Protein AF-A0A9D4NXU6-F1 (afdb_monomer)

Nearest PDB structures (foldseek):
  5ods-assembly3_C  TM=2.698E-01  e=1.157E+00  Mus musculus
  6e8v-assembly1_A  TM=1.098E-01  e=3.247E+00  Bos taurus

Mean predicted aligned error: 8.73 Å

Solvent-accessible surface area (backbone atoms only — not comparable to full-atom values): 32417 Å² total; per-residue (Å²): 120,73,73,68,44,65,28,40,84,27,21,32,34,16,51,48,32,80,74,38,62,21,38,36,24,39,31,77,81,40,28,37,44,42,41,33,42,39,42,82,38,76,67,92,87,48,98,73,54,90,81,58,73,43,51,35,63,45,75,48,86,52,35,46,35,72,50,98,40,48,58,70,33,33,39,54,26,12,39,65,59,77,49,34,17,17,38,43,35,34,24,52,36,90,50,94,90,25,54,22,26,36,30,41,25,66,49,49,78,49,62,77,72,33,52,42,81,87,40,55,44,78,77,41,80,37,20,66,48,67,49,28,49,29,32,71,70,32,76,64,26,34,20,34,38,29,26,39,84,89,30,42,34,28,35,38,50,33,53,55,57,82,67,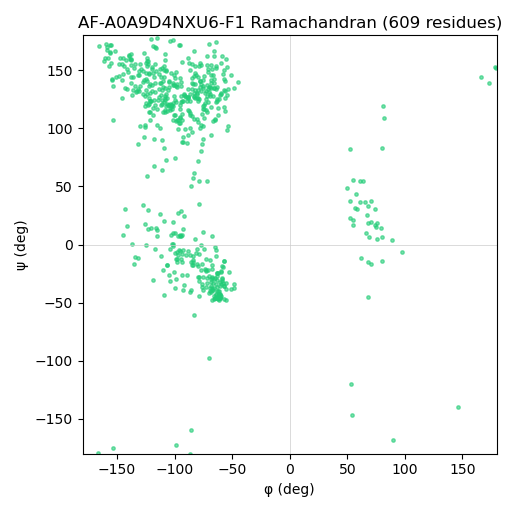81,77,74,70,90,77,89,89,77,96,66,88,74,71,94,80,75,76,86,78,64,41,70,42,72,45,55,78,45,47,84,63,68,50,65,20,89,84,44,51,35,29,19,33,46,77,54,40,55,88,80,48,61,48,40,16,39,41,46,32,28,78,64,36,36,35,61,36,51,40,42,64,57,72,18,74,46,51,55,85,86,46,84,49,54,44,71,56,71,82,66,38,53,44,70,41,36,60,41,75,41,23,77,64,40,71,22,34,46,42,45,32,35,42,32,23,55,39,72,83,34,90,47,45,78,69,29,82,42,56,46,37,32,37,51,40,82,90,80,71,47,76,42,77,33,43,76,76,91,55,65,47,45,51,94,77,77,44,49,43,16,51,33,61,31,73,47,92,94,75,48,74,42,67,32,57,72,40,74,41,34,77,66,14,66,48,44,53,19,33,37,31,53,31,29,31,71,80,78,76,38,23,24,42,33,34,31,42,59,40,78,60,92,70,93,67,56,99,61,37,49,32,44,41,84,74,47,68,41,88,87,38,61,39,39,60,44,67,36,58,43,51,73,56,77,70,73,52,68,23,39,40,38,27,30,41,40,92,88,74,72,47,40,30,29,37,70,45,76,79,80,81,61,80,86,23,74,62,19,26,43,27,42,26,56,30,33,21,90,39,38,83,88,42,87,92,40,51,38,83,96,46,67,34,53,12,11,37,45,34,18,28,30,41,32,32,36,43,93,90,45,96,40,22,42,39,50,61,23,40,27,49,33,36,86,33,13,59,44,44,69,43,46,59,42,21,42,19,95,46,84,58,66,36,47,52,39,35,38,22,41,44,27,25,50,38,61,80,38,65,45,73,45,62,76,40,63,60,41,25,42,35,38,35,32,41,24,52,63,90,44,57,87,61,37,41,82,45,79,43,72,73,77,47,72,65,56,52,52,49,52,50,50,51,52,54,50,51,52,52,52,52,50,52,51,48,55,51,54,54,49,51,58,50,52,54,52,52,50,52,49,51,55,55,61,72,76,107

Structure (mmCIF, N/CA/C/O backbone):
data_AF-A0A9D4NXU6-F1
#
_entry.id   AF-A0A9D4NXU6-F1
#
loop_
_atom_site.group_PDB
_atom_site.id
_atom_site.type_symbol
_atom_site.label_atom_id
_atom_site.label_alt_id
_atom_site.label_comp_id
_atom_site.label_asym_id
_atom_site.label_entity_id
_atom_site.label_seq_id
_atom_site.pdbx_PDB_ins_code
_atom_site.Cartn_x
_atom_site.Cartn_y
_atom_site.Cartn_z
_atom_site.occupancy
_atom_site.B_iso_or_equiv
_atom_site.auth_seq_id
_atom_site.auth_comp_id
_atom_site.auth_asym_id
_atom_site.auth_atom_id
_atom_site.pdbx_PDB_model_num
ATOM 1 N N . MET A 1 1 ? -6.554 20.611 -11.755 1.00 51.56 1 MET A N 1
ATOM 2 C CA . MET A 1 1 ? -6.862 20.748 -10.317 1.00 51.56 1 MET A CA 1
ATOM 3 C C . MET A 1 1 ? -8.109 19.930 -10.066 1.00 51.56 1 MET A C 1
ATOM 5 O O . MET A 1 1 ? -9.084 20.144 -10.775 1.00 51.56 1 MET A O 1
ATOM 9 N N . ILE A 1 2 ? -8.038 18.947 -9.167 1.00 56.59 2 ILE A N 1
ATOM 10 C CA . ILE A 1 2 ? -9.210 18.195 -8.709 1.00 56.59 2 ILE A CA 1
ATOM 11 C C . ILE A 1 2 ? -9.956 19.125 -7.752 1.00 56.59 2 ILE A C 1
ATOM 13 O O . ILE A 1 2 ? -9.512 19.312 -6.626 1.00 56.59 2 ILE A O 1
ATOM 17 N N . GLU A 1 3 ? -11.039 19.758 -8.195 1.00 58.50 3 GLU A N 1
ATOM 18 C CA . GLU A 1 3 ? -11.883 20.555 -7.298 1.00 58.50 3 GLU A CA 1
ATOM 19 C C . GLU A 1 3 ? -13.297 19.970 -7.259 1.00 58.50 3 GLU A C 1
ATOM 21 O O . GLU A 1 3 ? -13.998 19.941 -8.269 1.00 58.50 3 GLU A O 1
ATOM 26 N N . ASN A 1 4 ? -13.697 19.515 -6.065 1.00 65.56 4 ASN A N 1
ATOM 27 C CA . ASN A 1 4 ? -15.059 19.133 -5.674 1.00 65.56 4 ASN A CA 1
ATOM 28 C C . ASN A 1 4 ? -15.732 18.075 -6.561 1.00 65.56 4 ASN A C 1
ATOM 30 O O . ASN A 1 4 ? -16.851 18.252 -7.052 1.00 65.56 4 ASN A O 1
ATOM 34 N N . ILE A 1 5 ? -15.073 16.928 -6.718 1.00 79.62 5 ILE A N 1
ATOM 35 C CA . ILE A 1 5 ? -15.661 15.777 -7.407 1.00 79.62 5 ILE A CA 1
ATOM 36 C C . ILE A 1 5 ? -16.611 15.060 -6.452 1.00 79.62 5 ILE A C 1
ATOM 38 O O . ILE A 1 5 ? -16.221 14.672 -5.357 1.00 79.62 5 ILE A O 1
ATOM 42 N N . SER A 1 6 ? -17.861 14.868 -6.870 1.00 87.94 6 SER A N 1
ATOM 43 C CA . SER A 1 6 ? -18.916 14.238 -6.061 1.00 87.94 6 SER A CA 1
ATOM 44 C C . SER A 1 6 ? -18.874 12.707 -6.129 1.00 87.94 6 SER A C 1
ATOM 46 O O . SER A 1 6 ? -19.833 12.065 -6.568 1.00 87.94 6 SER A O 1
ATOM 48 N N . ALA A 1 7 ? -17.732 12.142 -5.758 1.00 90.25 7 ALA A N 1
ATOM 49 C CA . ALA A 1 7 ? -17.448 10.714 -5.726 1.00 90.25 7 ALA A CA 1
ATOM 50 C C . ALA A 1 7 ? -16.269 10.457 -4.771 1.00 90.25 7 ALA A C 1
ATOM 52 O O . ALA A 1 7 ? -15.561 11.396 -4.402 1.00 90.25 7 ALA A O 1
ATOM 53 N N . ILE A 1 8 ? -16.039 9.197 -4.412 1.00 92.75 8 ILE A N 1
ATOM 54 C CA . ILE A 1 8 ? -14.965 8.781 -3.495 1.00 92.75 8 ILE A CA 1
ATOM 55 C C . ILE A 1 8 ? -13.971 7.860 -4.203 1.00 92.75 8 ILE A C 1
ATOM 57 O O . ILE A 1 8 ? -14.410 7.072 -5.037 1.00 92.75 8 ILE A O 1
ATOM 61 N N . PRO A 1 9 ? -12.664 7.915 -3.910 1.00 95.31 9 PRO A N 1
ATOM 62 C CA . PRO A 1 9 ? -11.705 7.000 -4.520 1.00 95.31 9 PRO A CA 1
ATOM 63 C C . PRO A 1 9 ? -11.927 5.567 -4.015 1.00 95.31 9 PRO A C 1
ATOM 65 O O . PRO A 1 9 ? -12.197 5.361 -2.838 1.00 95.31 9 PRO A O 1
ATOM 68 N N . LEU A 1 10 ? -11.837 4.589 -4.919 1.00 95.25 10 LEU A N 1
ATOM 69 C CA . LEU A 1 10 ? -11.908 3.146 -4.645 1.00 95.25 10 LEU A CA 1
ATOM 70 C C . LEU A 1 10 ? -10.553 2.463 -4.827 1.00 95.25 10 LEU A C 1
ATOM 72 O O . LEU A 1 10 ? -10.192 1.597 -4.035 1.00 95.25 10 LEU A O 1
ATOM 76 N N . ALA A 1 11 ? -9.848 2.824 -5.901 1.00 96.50 11 ALA A N 1
ATOM 77 C CA . ALA A 1 11 ? -8.597 2.195 -6.292 1.00 96.50 11 ALA A CA 1
ATOM 78 C C . ALA A 1 11 ? -7.759 3.101 -7.192 1.00 96.50 11 ALA A C 1
ATOM 80 O O . ALA A 1 11 ? -8.289 3.991 -7.869 1.00 96.50 11 ALA A O 1
ATOM 81 N N . TYR A 1 12 ? -6.468 2.790 -7.262 1.00 95.75 12 TYR A N 1
ATOM 82 C CA . TYR A 1 12 ? -5.524 3.384 -8.201 1.00 95.75 12 TYR A CA 1
ATOM 83 C C . TYR A 1 12 ? -5.056 2.362 -9.232 1.00 95.75 12 TYR A C 1
ATOM 85 O O . TYR A 1 12 ? -4.859 1.192 -8.914 1.00 95.75 12 TYR A O 1
ATOM 93 N N . GLY A 1 13 ? -4.850 2.812 -10.466 1.00 92.12 13 GLY A N 1
ATOM 94 C CA . GLY A 1 13 ? -4.360 1.967 -11.551 1.00 92.12 13 GLY A CA 1
ATOM 95 C C . GLY A 1 13 ? -4.238 2.753 -12.851 1.00 92.12 13 GLY A C 1
ATOM 96 O O . GLY A 1 13 ? -4.921 3.748 -13.008 1.00 92.12 13 GLY A O 1
ATOM 97 N N . ASP A 1 14 ? -3.334 2.367 -13.744 1.00 89.69 14 ASP A N 1
ATOM 98 C CA . ASP A 1 14 ? -3.189 2.957 -15.081 1.00 89.69 14 ASP A CA 1
ATOM 99 C C . ASP A 1 14 ? -4.024 2.130 -16.076 1.00 89.69 14 ASP A C 1
ATOM 101 O O . ASP A 1 14 ? -3.584 1.079 -16.554 1.00 89.69 14 ASP A O 1
ATOM 105 N N . PHE A 1 15 ? -5.275 2.545 -16.303 1.00 89.50 15 PHE A N 1
ATOM 106 C CA . PHE A 1 15 ? -6.273 1.702 -16.962 1.00 89.50 15 PHE A CA 1
ATOM 107 C C . PHE A 1 15 ? -5.963 1.495 -18.445 1.00 89.50 15 PHE A C 1
ATOM 109 O O . PHE A 1 15 ? -6.095 0.383 -18.960 1.00 89.50 15 PHE A O 1
ATOM 116 N N . ASP A 1 16 ? -5.535 2.555 -19.129 1.00 86.12 16 ASP A N 1
ATOM 117 C CA . ASP A 1 16 ? -5.238 2.540 -20.561 1.00 86.12 16 ASP A CA 1
ATOM 118 C C . ASP A 1 16 ? -3.740 2.447 -20.887 1.00 86.12 16 ASP A C 1
ATOM 120 O O . ASP A 1 16 ? -3.357 2.484 -22.059 1.00 86.12 16 ASP A O 1
ATOM 124 N N . SER A 1 17 ? -2.908 2.194 -19.870 1.00 85.81 17 SER A N 1
ATOM 125 C CA . SER A 1 17 ? -1.468 1.941 -19.994 1.00 85.81 17 SER A CA 1
ATOM 126 C C . SER A 1 17 ? -0.698 3.111 -20.612 1.00 85.81 17 SER A C 1
ATOM 128 O O . SER A 1 17 ? 0.263 2.909 -21.362 1.00 85.81 17 SER A O 1
ATOM 130 N N . ASP A 1 18 ? -1.099 4.344 -20.298 1.00 83.62 18 ASP A N 1
ATOM 131 C CA . ASP A 1 18 ? -0.513 5.564 -20.855 1.00 83.62 18 ASP A CA 1
ATOM 132 C C . ASP A 1 18 ? 0.619 6.165 -19.995 1.00 83.62 18 ASP A C 1
ATOM 134 O O . ASP A 1 18 ? 1.143 7.236 -20.328 1.00 83.62 18 ASP A O 1
ATOM 138 N N . LYS A 1 19 ? 1.049 5.435 -18.946 1.00 83.62 19 LYS A N 1
ATOM 139 C CA . LYS A 1 19 ? 2.019 5.789 -17.887 1.00 83.62 19 LYS A CA 1
ATOM 140 C C . LYS A 1 19 ? 1.414 6.650 -16.775 1.00 83.62 19 LYS A C 1
ATOM 142 O O . LYS A 1 19 ? 2.050 6.837 -15.724 1.00 83.62 19 LYS A O 1
ATOM 147 N N . PHE A 1 20 ? 0.239 7.234 -16.974 1.00 87.50 20 PHE A N 1
ATOM 148 C CA . PHE A 1 20 ? -0.402 8.069 -15.984 1.00 87.50 20 PHE A CA 1
ATOM 149 C C . PHE A 1 20 ? -1.395 7.243 -15.166 1.00 87.50 20 PHE A C 1
ATOM 151 O O . PHE A 1 20 ? -2.479 6.925 -15.602 1.00 87.50 20 PHE A O 1
ATOM 158 N N . THR A 1 21 ? -1.064 6.989 -13.898 1.00 91.31 21 THR A N 1
ATOM 159 C CA . THR A 1 21 ? -1.994 6.339 -12.961 1.00 91.31 21 THR A CA 1
ATOM 160 C C . THR A 1 21 ? -3.328 7.086 -12.876 1.00 91.31 21 THR A C 1
ATOM 162 O O . THR A 1 21 ? -3.333 8.284 -12.611 1.00 91.31 21 THR A O 1
ATOM 165 N N . ASP A 1 22 ? -4.439 6.393 -13.038 1.00 93.75 22 ASP A N 1
ATOM 166 C CA . ASP A 1 22 ? -5.804 6.893 -12.922 1.00 93.75 22 ASP A CA 1
ATOM 167 C C . ASP A 1 22 ? -6.387 6.631 -11.529 1.00 93.75 22 ASP A C 1
ATOM 169 O O . ASP A 1 22 ? -5.806 5.926 -10.695 1.00 93.75 22 ASP A O 1
ATOM 173 N N . ILE A 1 23 ? -7.564 7.204 -11.273 1.00 95.69 23 ILE A N 1
ATOM 174 C CA . ILE A 1 23 ? -8.323 6.976 -10.041 1.00 95.69 23 ILE A CA 1
ATOM 175 C C . ILE A 1 23 ? -9.712 6.446 -10.393 1.00 95.69 23 ILE A C 1
ATOM 177 O O . ILE A 1 23 ? -10.504 7.127 -11.052 1.00 95.69 23 ILE A O 1
ATOM 181 N N . PHE A 1 24 ? -10.034 5.250 -9.903 1.00 96.06 24 PHE A N 1
ATOM 182 C CA . PHE A 1 24 ? -11.388 4.705 -9.951 1.00 96.06 24 PHE A CA 1
ATOM 183 C C . PHE A 1 24 ? -12.185 5.250 -8.775 1.00 96.06 24 PHE A C 1
ATOM 185 O O . PHE A 1 24 ? -11.732 5.193 -7.634 1.00 96.06 24 PHE A O 1
ATOM 192 N N . MET A 1 25 ? -13.378 5.770 -9.044 1.00 95.56 25 MET A N 1
ATOM 193 C CA . MET A 1 25 ? -14.182 6.500 -8.071 1.00 95.56 25 MET A CA 1
ATOM 194 C C . MET A 1 25 ? -15.576 5.884 -7.925 1.00 95.56 25 MET A C 1
ATOM 196 O O . MET A 1 25 ? -16.252 5.666 -8.927 1.00 95.56 25 MET A O 1
ATOM 200 N N . LEU A 1 26 ? -16.059 5.671 -6.702 1.00 95.75 26 LEU A N 1
ATOM 201 C CA . LEU A 1 26 ? -17.448 5.303 -6.427 1.00 95.75 26 LEU A CA 1
ATOM 202 C C . LEU A 1 26 ? -18.331 6.551 -6.382 1.00 95.75 26 LEU A C 1
ATOM 204 O O . LEU A 1 26 ? -18.076 7.496 -5.635 1.00 95.75 26 LEU A O 1
ATOM 208 N N . GLY A 1 27 ? -19.406 6.546 -7.160 1.00 93.38 27 GLY A N 1
ATOM 209 C CA . GLY A 1 27 ? -20.424 7.583 -7.095 1.00 93.38 27 GLY A CA 1
ATOM 210 C C . GLY A 1 27 ? -21.219 7.554 -5.792 1.00 93.38 27 GLY A C 1
ATOM 211 O O . GLY A 1 27 ? -21.424 6.503 -5.192 1.00 93.38 27 GLY A O 1
ATOM 212 N N . ASN A 1 28 ? -21.773 8.705 -5.408 1.00 91.75 28 ASN A N 1
ATOM 213 C CA . ASN A 1 28 ? -22.631 8.845 -4.220 1.00 91.75 28 ASN A CA 1
ATOM 214 C C . ASN A 1 28 ? -23.876 7.925 -4.212 1.00 91.75 28 ASN A C 1
ATOM 216 O O . ASN A 1 28 ? -24.505 7.746 -3.177 1.00 91.75 28 ASN A O 1
ATOM 220 N N . ASN A 1 29 ? -24.243 7.320 -5.348 1.00 91.75 29 ASN A N 1
ATOM 221 C CA . ASN A 1 29 ? -25.311 6.317 -5.428 1.00 91.75 29 ASN A CA 1
ATOM 222 C C . ASN A 1 29 ? -24.872 4.900 -5.001 1.00 91.75 29 ASN A C 1
ATOM 224 O O . ASN A 1 29 ? -25.689 3.981 -5.032 1.00 91.75 29 ASN A O 1
ATOM 228 N N . GLY A 1 30 ? -23.589 4.694 -4.689 1.00 93.44 30 GLY A N 1
ATOM 229 C CA . GLY A 1 30 ? -23.028 3.421 -4.244 1.00 93.44 30 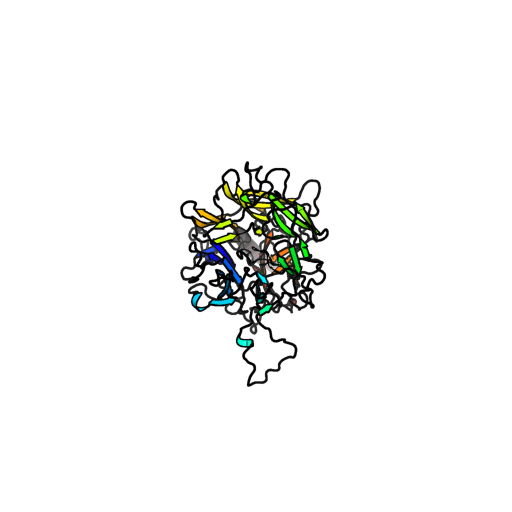GLY A CA 1
ATOM 230 C C . GLY A 1 30 ? -22.967 2.310 -5.298 1.00 93.44 30 GLY A C 1
ATOM 231 O O . GLY A 1 30 ? -22.646 1.175 -4.962 1.00 93.44 30 GLY A O 1
ATOM 232 N N . THR A 1 31 ? -23.291 2.596 -6.559 1.00 94.25 31 THR A N 1
ATOM 233 C CA . THR A 1 31 ? -23.455 1.571 -7.610 1.00 94.25 31 THR A CA 1
ATOM 234 C C . THR A 1 31 ? -22.797 1.934 -8.938 1.00 94.25 31 THR A C 1
ATOM 236 O O . THR A 1 31 ? -22.594 1.057 -9.781 1.00 94.25 31 THR A O 1
ATOM 239 N N . SER A 1 32 ? -22.461 3.208 -9.144 1.00 94.25 32 SER A N 1
ATOM 240 C CA . SER A 1 32 ? -21.749 3.687 -10.329 1.00 94.25 32 SER A CA 1
ATOM 241 C C . SER A 1 32 ? -20.273 3.897 -10.034 1.00 94.25 32 SER A C 1
ATOM 243 O O . SER A 1 32 ? -19.925 4.465 -9.002 1.00 94.25 32 SER A O 1
ATOM 245 N N . ILE A 1 33 ? -19.424 3.481 -10.968 1.00 95.06 33 ILE A N 1
ATOM 246 C CA . ILE A 1 33 ? -17.978 3.679 -10.918 1.00 95.06 33 ILE A CA 1
ATOM 247 C C . ILE A 1 33 ? -17.597 4.658 -12.026 1.00 95.06 33 ILE A C 1
ATOM 249 O O . ILE A 1 33 ? -17.981 4.467 -13.180 1.00 95.06 33 ILE A O 1
ATOM 253 N N . TYR A 1 34 ? -16.858 5.701 -11.665 1.00 93.94 34 TYR A N 1
ATOM 254 C CA . TYR A 1 34 ? -16.307 6.701 -12.573 1.00 93.94 34 TYR A CA 1
ATOM 255 C C . TYR A 1 34 ? -14.791 6.541 -12.673 1.00 93.94 34 TYR A C 1
ATOM 257 O O . TYR A 1 34 ? -14.150 6.097 -11.722 1.00 93.94 34 TYR A O 1
ATOM 265 N N . LEU A 1 35 ? -14.218 6.959 -13.798 1.00 93.81 35 LEU A N 1
ATOM 266 C CA . LEU A 1 35 ? -12.774 7.000 -14.003 1.00 93.81 35 LEU A CA 1
ATOM 267 C C . LEU A 1 35 ? -12.303 8.456 -14.059 1.00 93.81 35 LEU A C 1
ATOM 269 O O . LEU A 1 35 ? -12.797 9.249 -14.866 1.00 93.81 35 LEU A O 1
ATOM 273 N N . LEU A 1 36 ? -11.346 8.803 -13.202 1.00 93.31 36 LEU A N 1
ATOM 274 C CA . LEU A 1 36 ? -10.563 10.029 -13.304 1.00 93.31 36 LEU A CA 1
ATOM 275 C C . LEU A 1 36 ? -9.246 9.700 -13.984 1.00 93.31 36 LEU A C 1
ATOM 277 O O . LEU A 1 36 ? -8.319 9.208 -13.342 1.00 93.31 36 LEU A O 1
ATOM 281 N N . LYS A 1 37 ? -9.189 9.986 -15.281 1.00 91.50 37 LYS A N 1
ATOM 282 C CA . LYS A 1 37 ? -8.050 9.660 -16.122 1.00 91.50 37 LYS A CA 1
ATOM 283 C C . LYS A 1 37 ? -6.929 10.684 -15.972 1.00 91.50 37 LYS A C 1
ATOM 285 O O . LYS A 1 37 ? -7.169 11.895 -16.076 1.00 91.50 37 LYS A O 1
ATOM 290 N N . GLY A 1 38 ? -5.713 10.200 -15.752 1.00 89.62 38 GLY A N 1
ATOM 291 C CA . GLY A 1 38 ? -4.478 10.958 -15.826 1.00 89.62 38 GLY A CA 1
ATOM 292 C C . GLY A 1 38 ? -4.100 11.215 -17.277 1.00 89.62 38 GLY A C 1
ATOM 293 O O . GLY A 1 38 ? -4.183 10.336 -18.117 1.00 89.62 38 GLY A O 1
ATOM 294 N N . HIS A 1 39 ? -3.704 12.438 -17.612 1.00 85.38 39 HIS A N 1
ATOM 295 C CA . HIS A 1 39 ? -3.195 12.728 -18.950 1.00 85.38 39 HIS A CA 1
ATOM 296 C C . HIS A 1 39 ? -2.283 13.951 -18.953 1.00 85.38 39 HIS A C 1
ATOM 298 O O . HIS A 1 39 ? -2.268 14.773 -18.032 1.00 85.38 39 HIS A O 1
ATOM 304 N N . SER A 1 40 ? -1.536 14.109 -20.041 1.00 82.31 40 SER A N 1
ATOM 305 C CA . SER A 1 40 ? -0.766 15.319 -20.316 1.00 82.31 40 SER A CA 1
ATOM 306 C C . SER A 1 40 ? -1.691 16.474 -20.725 1.00 82.31 40 SER A C 1
ATOM 308 O O . SER A 1 40 ? -2.574 16.310 -21.568 1.00 82.31 40 SER A O 1
ATOM 310 N N . CYS A 1 41 ? -1.511 17.652 -20.133 1.00 74.12 41 CYS A N 1
ATOM 311 C CA . CYS A 1 41 ? -2.298 18.856 -20.387 1.00 74.12 41 CYS A CA 1
ATOM 312 C C . CYS A 1 41 ? -1.400 20.099 -20.524 1.00 74.12 41 CYS A C 1
ATOM 314 O O . CYS A 1 41 ? -0.316 20.196 -19.938 1.00 74.12 41 CYS A O 1
ATOM 316 N N . VAL A 1 42 ? -1.870 21.083 -21.299 1.00 62.88 42 VAL A N 1
ATOM 317 C CA . VAL A 1 42 ? -1.196 22.375 -21.500 1.00 62.88 42 VAL A CA 1
ATOM 318 C C . VAL A 1 42 ? -2.023 23.473 -20.836 1.00 62.88 42 VAL A C 1
ATOM 320 O O . VAL A 1 42 ? -3.184 23.676 -21.181 1.00 62.88 42 VAL A O 1
ATOM 323 N N . ASP A 1 43 ? -1.433 24.192 -19.880 1.00 52.88 43 ASP A N 1
ATOM 324 C CA . ASP A 1 43 ? -2.122 25.273 -19.171 1.00 52.88 43 ASP A CA 1
ATOM 325 C C . ASP A 1 43 ? -2.056 26.573 -19.993 1.00 52.88 43 ASP A C 1
ATOM 327 O O . ASP A 1 43 ? -1.001 27.202 -20.121 1.00 52.88 43 ASP A O 1
ATOM 331 N N . GLY A 1 44 ? -3.189 26.986 -20.570 1.00 46.69 44 GLY A N 1
ATOM 332 C CA . GLY A 1 44 ? -3.303 28.170 -21.435 1.00 46.69 44 GLY A CA 1
ATOM 333 C C . GLY A 1 44 ? -3.036 29.516 -20.743 1.00 46.69 44 GLY A C 1
ATOM 334 O O . GLY A 1 44 ? -3.076 30.556 -21.396 1.00 46.69 44 GLY A O 1
ATOM 335 N N . LYS A 1 45 ? -2.765 29.523 -19.430 1.00 48.97 45 LYS A N 1
ATOM 336 C CA . LYS A 1 45 ? -2.493 30.731 -18.630 1.00 48.97 45 LYS A CA 1
ATOM 337 C C . LYS A 1 45 ? -1.009 31.097 -18.507 1.00 48.97 45 LYS A C 1
ATOM 339 O O . LYS A 1 45 ? -0.701 32.163 -17.978 1.00 48.97 45 LYS A O 1
ATOM 344 N N . THR A 1 46 ? -0.088 30.277 -19.019 1.00 44.75 46 THR A N 1
ATOM 345 C CA . THR A 1 46 ? 1.360 30.525 -18.895 1.00 44.75 46 THR A CA 1
ATOM 346 C C . THR A 1 46 ? 1.994 30.692 -20.276 1.00 44.75 46 THR A C 1
ATOM 348 O O . THR A 1 46 ? 2.108 29.737 -21.032 1.00 44.75 46 THR A O 1
ATOM 351 N N . VAL A 1 47 ? 2.440 31.908 -20.608 1.00 42.25 47 VAL A N 1
ATOM 352 C CA . VAL A 1 47 ? 2.987 32.304 -21.932 1.00 42.25 47 VAL A CA 1
ATOM 353 C C . VAL A 1 47 ? 4.299 31.571 -22.308 1.00 42.25 47 VAL A C 1
ATOM 355 O O . VAL A 1 47 ? 4.789 31.695 -23.426 1.00 42.25 47 VAL A O 1
ATOM 358 N N . LEU A 1 48 ? 4.860 30.756 -21.407 1.00 42.94 48 LEU A N 1
ATOM 359 C CA . LEU A 1 48 ? 6.113 30.006 -21.587 1.00 42.94 48 LEU A CA 1
ATOM 360 C C . LEU A 1 48 ? 5.915 28.480 -21.734 1.00 42.94 48 LEU A C 1
ATOM 362 O O . LEU A 1 48 ? 6.856 27.718 -21.532 1.00 42.94 48 LEU A O 1
ATOM 366 N N . THR A 1 49 ? 4.722 28.000 -22.098 1.00 44.78 49 THR A N 1
ATOM 367 C CA . THR A 1 49 ? 4.420 26.558 -22.267 1.00 44.78 49 THR A CA 1
ATOM 368 C C . THR A 1 49 ? 4.976 25.912 -23.539 1.00 44.78 49 THR A C 1
ATOM 370 O O . THR A 1 49 ? 4.674 24.752 -23.799 1.00 44.78 49 THR A O 1
ATOM 373 N N . PHE A 1 50 ? 5.856 26.577 -24.296 1.00 43.38 50 PHE A N 1
ATOM 374 C CA . PHE A 1 50 ? 6.520 25.944 -25.445 1.00 43.38 50 PHE A CA 1
ATOM 375 C C . PHE A 1 50 ? 7.311 24.667 -25.080 1.00 43.38 50 PHE A C 1
ATOM 377 O O . PHE A 1 50 ? 7.640 23.907 -25.985 1.00 43.38 50 PHE A O 1
ATOM 384 N N . PHE A 1 51 ? 7.590 24.398 -23.791 1.00 44.09 51 PHE A N 1
ATOM 385 C CA . PHE A 1 51 ? 8.498 23.315 -23.378 1.00 44.09 51 PHE A CA 1
ATOM 386 C C . PHE A 1 51 ? 8.097 22.505 -22.126 1.00 44.09 51 PHE A C 1
ATOM 388 O O . PHE A 1 51 ? 8.940 21.791 -21.592 1.00 44.09 51 PHE A O 1
ATOM 395 N N . GLY A 1 52 ? 6.851 22.565 -21.638 1.00 45.34 52 GLY A N 1
ATOM 396 C CA . GLY A 1 52 ? 6.458 21.769 -20.463 1.00 45.34 52 GLY A CA 1
ATOM 397 C C . GLY A 1 52 ? 4.971 21.442 -20.403 1.00 45.34 52 GLY A C 1
ATOM 398 O O . GLY A 1 52 ? 4.158 22.310 -20.089 1.00 45.34 52 GLY A O 1
ATOM 399 N N . SER A 1 53 ? 4.620 20.184 -20.669 1.00 53.66 53 SER A N 1
ATOM 400 C CA . SER A 1 53 ? 3.305 19.640 -20.338 1.00 53.66 53 SER A CA 1
ATOM 401 C C . SER A 1 53 ? 3.206 19.358 -18.840 1.00 53.66 53 SER A C 1
ATOM 403 O O . SER A 1 53 ? 4.131 18.791 -18.259 1.00 53.66 53 SER A O 1
ATOM 405 N N . ARG A 1 54 ? 2.083 19.719 -18.214 1.00 68.19 54 ARG A N 1
ATOM 406 C CA . ARG A 1 54 ? 1.745 19.270 -16.854 1.00 68.19 54 ARG A CA 1
ATOM 407 C C . ARG A 1 54 ? 0.877 18.021 -16.944 1.00 68.19 54 ARG A C 1
ATOM 409 O O . ARG A 1 54 ? 0.218 17.807 -17.954 1.00 68.19 54 ARG A O 1
ATOM 416 N N . ARG A 1 55 ? 0.855 17.208 -15.892 1.00 78.81 55 ARG A N 1
ATOM 417 C CA . ARG A 1 55 ? -0.155 16.159 -15.746 1.00 78.81 55 ARG A CA 1
ATOM 418 C C . ARG A 1 55 ? -1.439 16.753 -15.163 1.00 78.81 55 ARG A C 1
ATOM 420 O O . ARG A 1 55 ? -1.385 17.570 -14.242 1.00 78.81 55 ARG A O 1
ATOM 427 N N . CYS A 1 56 ? -2.576 16.329 -15.697 1.00 82.81 56 CYS A N 1
ATOM 428 C CA . CYS A 1 56 ? -3.915 16.631 -15.211 1.00 82.81 56 CYS A CA 1
ATOM 429 C C . CYS A 1 56 ? -4.685 15.336 -14.933 1.00 82.81 56 CYS A C 1
ATOM 431 O O . CYS A 1 56 ? -4.342 14.285 -15.464 1.00 82.81 56 CYS A O 1
ATOM 433 N N . LEU A 1 57 ? -5.739 15.449 -14.123 1.00 87.81 57 LEU A N 1
ATOM 434 C CA . LEU A 1 57 ? -6.762 14.424 -13.930 1.00 87.81 57 LEU A CA 1
ATOM 435 C C . LEU A 1 57 ? -8.100 14.984 -14.416 1.00 87.81 57 LEU A C 1
ATOM 437 O O . LEU A 1 57 ? -8.459 16.102 -14.032 1.00 87.81 57 LEU A O 1
ATOM 441 N N . SER A 1 58 ? -8.818 14.212 -15.228 1.00 88.19 58 SER A N 1
ATOM 442 C CA . SER A 1 58 ? -10.105 14.604 -15.812 1.00 88.19 58 SER A CA 1
ATOM 443 C C . SER A 1 58 ? -11.095 13.440 -15.754 1.00 88.19 58 SER A C 1
ATOM 445 O O . SER A 1 58 ? -10.709 12.286 -15.918 1.00 88.19 58 SER A O 1
ATOM 447 N N . ILE A 1 59 ? -12.380 13.725 -15.522 1.00 89.50 59 ILE A N 1
ATOM 448 C CA . ILE A 1 59 ? -13.421 12.689 -15.525 1.00 89.50 59 ILE A CA 1
ATOM 449 C C . ILE A 1 59 ? -13.668 12.182 -16.949 1.00 89.50 59 ILE A C 1
ATOM 451 O O . ILE A 1 59 ? -13.820 12.977 -17.877 1.00 89.50 59 ILE A O 1
ATOM 455 N N . VAL A 1 60 ? -13.732 10.863 -17.119 1.00 89.38 60 VAL A N 1
ATOM 456 C CA . VAL A 1 60 ? -14.103 10.237 -18.392 1.00 89.38 60 VAL A CA 1
ATOM 457 C C . VAL A 1 60 ? -15.626 10.152 -18.466 1.00 89.38 60 VAL A C 1
ATOM 459 O O . VAL A 1 60 ? -16.252 9.409 -17.711 1.00 89.38 60 VAL A O 1
ATOM 462 N N . HIS A 1 61 ? -16.236 10.941 -19.353 1.00 86.19 61 HIS A N 1
ATOM 463 C CA . HIS A 1 61 ? -17.697 11.040 -19.451 1.00 86.19 61 HIS A CA 1
ATOM 464 C C . HIS A 1 61 ? -18.363 9.758 -19.972 1.00 86.19 61 HIS A C 1
ATOM 466 O O . HIS A 1 61 ? -19.425 9.389 -19.473 1.00 86.19 61 HIS A O 1
ATOM 472 N N . ASP A 1 62 ? -17.713 9.052 -20.899 1.00 84.88 62 ASP A N 1
ATOM 473 C CA . ASP A 1 62 ? -18.240 7.838 -21.540 1.00 84.88 62 ASP A CA 1
ATOM 474 C C . ASP A 1 62 ? -17.714 6.543 -20.888 1.00 84.88 62 ASP A C 1
ATOM 476 O O . ASP A 1 62 ? -17.615 5.495 -21.526 1.00 84.88 62 ASP A O 1
ATOM 480 N N . PHE A 1 63 ? -17.360 6.606 -19.598 1.00 87.69 63 PHE A N 1
ATOM 481 C CA . PHE A 1 63 ? -17.013 5.432 -18.794 1.00 87.69 63 PHE A CA 1
ATOM 482 C C . PHE A 1 63 ? -18.282 4.851 -18.154 1.00 87.69 63 PHE A C 1
ATOM 484 O O . PHE A 1 63 ? -18.747 5.290 -17.099 1.00 87.69 63 PHE A O 1
ATOM 491 N N . HIS A 1 64 ? -18.883 3.861 -18.810 1.00 88.19 64 HIS A N 1
ATOM 492 C CA . HIS A 1 64 ? -20.151 3.262 -18.405 1.00 88.19 64 HIS A CA 1
ATOM 493 C C . HIS A 1 64 ? -19.943 2.023 -17.531 1.00 88.19 64 HIS A C 1
ATOM 495 O O . HIS A 1 64 ? -19.949 0.880 -17.997 1.00 88.19 64 HIS A O 1
ATOM 501 N N . CYS A 1 65 ? -19.832 2.241 -16.222 1.00 91.94 65 CYS A N 1
ATOM 502 C CA . CYS A 1 65 ? -19.740 1.164 -15.244 1.00 91.94 65 CYS A CA 1
ATOM 503 C C . CYS A 1 65 ? -20.792 1.314 -14.141 1.00 91.94 65 CYS A C 1
ATOM 505 O O . CYS A 1 65 ? -20.587 1.997 -13.141 1.00 91.94 65 CYS A O 1
ATOM 507 N N . HIS A 1 66 ? -21.949 0.676 -14.330 1.00 93.12 66 HIS A N 1
ATOM 508 C CA . HIS A 1 66 ? -23.029 0.662 -13.343 1.00 93.12 66 HIS A CA 1
ATOM 509 C C . HIS A 1 66 ? -23.366 -0.773 -12.944 1.00 93.12 66 HIS A C 1
ATOM 511 O O . HIS A 1 66 ? -23.708 -1.610 -13.783 1.00 93.12 66 HIS A O 1
ATOM 517 N N . LEU A 1 67 ? -23.283 -1.044 -11.644 1.00 93.88 67 LEU A N 1
ATOM 518 C CA . LEU A 1 67 ? -23.571 -2.338 -11.043 1.00 93.88 67 LEU A CA 1
ATOM 519 C C . LEU A 1 67 ? -24.987 -2.342 -10.461 1.00 93.88 67 LEU A C 1
ATOM 521 O O . LEU A 1 67 ? -25.489 -1.317 -10.015 1.00 93.88 67 LEU A O 1
ATOM 525 N N . SER A 1 68 ? -25.648 -3.498 -10.466 1.00 91.44 68 SER A N 1
ATOM 526 C CA . SER A 1 68 ? -27.004 -3.637 -9.909 1.00 91.44 68 SER A CA 1
ATOM 527 C C . SER A 1 68 ? -27.032 -3.584 -8.380 1.00 91.44 68 SER A C 1
ATOM 529 O O . SER A 1 68 ? -28.068 -3.291 -7.790 1.00 91.44 68 SER A O 1
ATOM 531 N N . ASN A 1 69 ? -25.895 -3.879 -7.753 1.00 93.75 69 ASN A N 1
ATOM 532 C CA . ASN A 1 69 ? -25.735 -4.016 -6.316 1.00 93.75 69 ASN A CA 1
ATOM 533 C C . ASN A 1 69 ? -24.657 -3.050 -5.829 1.00 93.75 69 ASN A C 1
ATOM 535 O O . ASN A 1 69 ? -23.766 -2.674 -6.592 1.00 93.75 69 ASN A O 1
ATOM 539 N N . ASN A 1 70 ? -24.740 -2.691 -4.550 1.00 95.56 70 ASN A N 1
ATOM 540 C CA . ASN A 1 70 ? -23.795 -1.786 -3.906 1.00 95.56 70 ASN A CA 1
ATOM 541 C C . ASN A 1 70 ? -22.357 -2.308 -4.009 1.00 95.56 70 ASN A C 1
ATOM 543 O O . ASN A 1 70 ? -22.110 -3.486 -3.728 1.00 95.56 70 ASN A O 1
ATOM 547 N N . VAL A 1 71 ? -21.437 -1.428 -4.394 1.00 96.62 71 VAL A N 1
ATOM 548 C CA . VAL A 1 71 ? -20.006 -1.711 -4.545 1.00 96.62 71 VAL A CA 1
ATOM 549 C C . VAL A 1 71 ? -19.306 -1.476 -3.210 1.00 96.62 71 VAL A C 1
ATOM 551 O O . VAL A 1 71 ? -19.442 -0.408 -2.625 1.00 96.62 71 VAL A O 1
ATOM 554 N N . TYR A 1 72 ? -18.557 -2.470 -2.743 1.00 95.56 72 TYR A N 1
ATOM 555 C CA . TYR A 1 72 ? -17.768 -2.395 -1.510 1.00 95.56 72 TYR A CA 1
ATOM 556 C C . TYR A 1 72 ? -16.293 -2.101 -1.781 1.00 95.56 72 TYR A C 1
ATOM 558 O O . TYR A 1 72 ? -15.682 -1.342 -1.043 1.00 95.56 72 TYR A O 1
ATOM 566 N N . ASN A 1 73 ? -15.736 -2.672 -2.852 1.00 96.25 73 ASN A N 1
ATOM 567 C CA . ASN A 1 73 ? -14.320 -2.542 -3.182 1.00 96.25 73 ASN A CA 1
ATOM 568 C C . ASN A 1 73 ? -14.090 -2.743 -4.686 1.00 96.25 73 ASN A C 1
ATOM 570 O O . ASN A 1 73 ? -14.887 -3.402 -5.364 1.00 96.25 73 ASN A O 1
ATOM 574 N N . LEU A 1 74 ? -12.997 -2.188 -5.197 1.00 97.31 74 LEU A N 1
ATOM 575 C CA . LEU A 1 74 ? -12.491 -2.399 -6.545 1.00 97.31 74 LEU A CA 1
ATOM 576 C C . LEU A 1 74 ? -10.973 -2.557 -6.470 1.00 97.31 74 LEU A C 1
ATOM 578 O O . LEU A 1 74 ? -10.310 -1.815 -5.757 1.00 97.31 74 LEU A O 1
ATOM 582 N N . ILE A 1 75 ? -10.429 -3.494 -7.239 1.00 96.94 75 ILE A N 1
ATOM 583 C CA . ILE A 1 75 ? -8.987 -3.676 -7.409 1.00 96.94 75 ILE A CA 1
ATOM 584 C C . ILE A 1 75 ? -8.685 -3.635 -8.906 1.00 96.94 75 ILE A C 1
ATOM 586 O O . ILE A 1 75 ? -9.326 -4.352 -9.675 1.00 96.94 75 ILE A O 1
ATOM 590 N N . ALA A 1 76 ? -7.737 -2.794 -9.318 1.00 94.94 76 ALA A N 1
ATOM 591 C CA . ALA A 1 76 ? -7.299 -2.676 -10.706 1.00 94.94 76 ALA A CA 1
ATOM 592 C C . ALA A 1 76 ? -5.937 -3.364 -10.879 1.00 94.94 76 ALA A C 1
ATOM 594 O O . ALA A 1 76 ? -4.958 -2.963 -10.252 1.00 94.94 76 ALA A O 1
ATOM 595 N N . SER A 1 77 ? -5.881 -4.428 -11.681 1.00 94.00 77 SER A N 1
ATOM 596 C CA . SER A 1 77 ? -4.649 -5.174 -11.979 1.00 94.00 77 SER A CA 1
ATOM 597 C C . SER A 1 77 ? -4.858 -6.103 -13.184 1.00 94.00 77 SER A C 1
ATOM 599 O O . SER A 1 77 ? -5.985 -6.267 -13.641 1.00 94.00 77 SER A O 1
ATOM 601 N N . ASP A 1 78 ? -3.803 -6.718 -13.717 1.00 92.69 78 ASP A N 1
ATOM 602 C CA . ASP A 1 78 ? -3.911 -7.675 -14.829 1.00 92.69 78 ASP A CA 1
ATOM 603 C C . ASP A 1 78 ? -4.234 -9.083 -14.303 1.00 92.69 78 ASP A C 1
ATOM 605 O O . ASP A 1 78 ? -3.345 -9.817 -13.880 1.00 92.69 78 ASP A O 1
ATOM 609 N N . PHE A 1 79 ? -5.515 -9.460 -14.309 1.00 92.62 79 PHE A N 1
ATOM 610 C CA . PHE A 1 79 ? -5.982 -10.783 -13.867 1.00 92.62 79 PHE A CA 1
ATOM 611 C C . PHE A 1 79 ? -6.108 -11.775 -15.032 1.00 92.62 79 PHE A C 1
ATOM 613 O O . PHE A 1 79 ? -6.276 -12.982 -14.823 1.00 92.62 79 PHE A O 1
ATOM 620 N N . THR A 1 80 ? -6.102 -11.283 -16.271 1.00 89.06 80 THR A N 1
ATOM 621 C CA . THR A 1 80 ? -6.264 -12.092 -17.484 1.00 89.06 80 THR A CA 1
ATOM 622 C C . THR A 1 80 ? -4.940 -12.452 -18.152 1.00 89.06 80 THR A C 1
ATOM 624 O O . THR A 1 80 ? -4.921 -13.381 -18.958 1.00 89.06 80 THR A O 1
ATOM 627 N N . GLY A 1 81 ? -3.844 -11.784 -17.793 1.00 87.19 81 GLY A N 1
ATOM 628 C CA . GLY A 1 81 ? -2.521 -11.966 -18.392 1.00 87.19 81 GLY A CA 1
ATOM 629 C C . GLY A 1 81 ? -2.393 -11.311 -19.765 1.00 87.19 81 GLY A C 1
ATOM 630 O O . GLY A 1 81 ? -1.524 -11.682 -20.555 1.00 87.19 81 GLY A O 1
ATOM 631 N N . HIS A 1 82 ? -3.286 -10.373 -20.086 1.00 82.25 82 HIS A N 1
ATOM 632 C CA . HIS A 1 82 ? -3.295 -9.670 -21.368 1.00 82.25 82 HIS A CA 1
ATOM 633 C C . HIS A 1 82 ? -2.552 -8.332 -21.317 1.00 82.25 82 HIS A C 1
ATOM 635 O O . HIS A 1 82 ? -2.597 -7.588 -22.294 1.00 82.25 82 HIS A O 1
ATOM 641 N N . MET A 1 83 ? -1.865 -8.031 -20.208 1.00 79.00 83 MET A N 1
ATOM 642 C CA . MET A 1 83 ? -1.055 -6.826 -20.006 1.00 79.00 83 MET A CA 1
ATOM 643 C C . MET A 1 83 ? -1.876 -5.529 -19.936 1.00 79.00 83 MET A C 1
ATOM 645 O O . MET A 1 83 ? -1.333 -4.433 -20.084 1.00 79.00 83 MET A O 1
ATOM 649 N N . HIS A 1 84 ? -3.181 -5.646 -19.690 1.00 81.56 84 HIS A N 1
ATOM 650 C CA . HIS A 1 84 ? -4.104 -4.533 -19.481 1.00 81.56 84 HIS A CA 1
ATOM 651 C C . HIS A 1 84 ? -4.722 -4.636 -18.091 1.00 81.56 84 HIS A C 1
ATOM 653 O O . HIS A 1 84 ? -4.853 -5.731 -17.549 1.00 81.56 84 HIS A O 1
ATOM 659 N N . GLN A 1 85 ? -5.123 -3.503 -17.512 1.00 88.62 85 GLN A N 1
ATOM 660 C CA . GLN A 1 85 ? -5.794 -3.531 -16.218 1.00 88.62 85 GLN A CA 1
ATOM 661 C C . GLN A 1 85 ? -7.224 -4.035 -16.351 1.00 88.62 85 GLN A C 1
ATOM 663 O O . GLN A 1 85 ? -8.079 -3.390 -16.958 1.00 88.62 85 GLN A O 1
ATOM 668 N N . ASP A 1 86 ? -7.489 -5.167 -15.720 1.00 93.00 86 ASP A N 1
ATOM 669 C CA . ASP A 1 86 ? -8.824 -5.653 -15.431 1.00 93.00 86 ASP A CA 1
ATOM 670 C C . ASP A 1 86 ? -9.309 -5.087 -14.083 1.00 93.00 86 ASP A C 1
ATOM 672 O O . ASP A 1 86 ? -8.523 -4.651 -13.236 1.00 93.00 86 ASP A O 1
ATOM 676 N N . LEU A 1 87 ? -10.625 -5.104 -13.866 1.00 95.44 87 LEU A N 1
ATOM 677 C CA . LEU A 1 87 ? -11.243 -4.629 -12.626 1.00 95.44 87 LEU A CA 1
ATOM 678 C C . LEU A 1 87 ? -11.846 -5.807 -11.862 1.00 95.44 87 LEU A C 1
ATOM 680 O O . LEU A 1 87 ? -12.759 -6.470 -12.358 1.00 95.44 87 LEU A O 1
ATOM 684 N N . LEU A 1 88 ? -11.386 -6.038 -10.636 1.00 97.06 88 LEU A N 1
ATOM 685 C CA . LEU A 1 88 ? -11.988 -6.981 -9.701 1.00 97.06 88 LEU A CA 1
ATOM 686 C C . LEU A 1 88 ? -12.883 -6.212 -8.726 1.00 97.06 88 LEU A C 1
ATOM 688 O O . LEU A 1 88 ? -12.404 -5.499 -7.849 1.00 97.06 88 LEU A O 1
ATOM 692 N N . ILE A 1 89 ? -14.195 -6.329 -8.903 1.00 97.69 89 ILE A N 1
ATOM 693 C CA . ILE A 1 89 ? -15.204 -5.553 -8.181 1.00 97.69 89 ILE A CA 1
ATOM 694 C C . ILE A 1 89 ? -15.900 -6.449 -7.160 1.00 97.69 89 ILE A C 1
ATOM 696 O O . ILE A 1 89 ? -16.471 -7.484 -7.508 1.00 97.69 89 ILE A O 1
ATOM 700 N N . THR A 1 90 ? -15.908 -6.012 -5.906 1.00 97.38 90 THR A N 1
ATOM 701 C CA . THR A 1 90 ? -16.653 -6.648 -4.817 1.00 97.38 90 THR A CA 1
ATOM 702 C C . THR A 1 90 ? -17.990 -5.942 -4.655 1.00 97.38 90 THR A C 1
ATOM 704 O O . THR A 1 90 ? -18.036 -4.742 -4.379 1.00 97.38 90 THR A O 1
ATOM 707 N N . VAL A 1 91 ? -19.093 -6.674 -4.813 1.00 96.38 91 VAL A N 1
ATOM 708 C CA . VAL A 1 91 ? -20.451 -6.135 -4.650 1.00 96.38 91 VAL A CA 1
ATOM 709 C C . VAL A 1 91 ? -21.233 -6.905 -3.599 1.00 96.38 91 VAL A C 1
ATOM 711 O O . VAL A 1 91 ? -20.949 -8.069 -3.326 1.00 96.38 91 VAL A O 1
ATOM 714 N N . LYS A 1 92 ? -22.263 -6.276 -3.029 1.00 94.69 92 LYS A N 1
ATOM 715 C CA . LYS A 1 92 ? -23.192 -6.945 -2.110 1.00 94.69 92 LYS A CA 1
ATOM 716 C C . LYS A 1 92 ? -23.813 -8.176 -2.771 1.00 94.69 92 LYS A C 1
ATOM 718 O O . LYS A 1 92 ? -24.445 -8.036 -3.819 1.00 94.69 92 LYS A O 1
ATOM 723 N N . SER A 1 93 ? -23.723 -9.345 -2.140 1.00 91.56 93 SER A N 1
ATOM 724 C CA . SER A 1 93 ? -24.400 -10.538 -2.654 1.00 91.56 93 SER A CA 1
ATOM 725 C C . SER A 1 93 ? -25.915 -10.433 -2.483 1.00 91.56 93 SER A C 1
ATOM 727 O O . SER A 1 93 ? -26.433 -9.840 -1.532 1.00 91.56 93 SER A O 1
ATOM 729 N N . THR A 1 94 ? -26.646 -11.043 -3.412 1.00 83.44 94 THR A N 1
ATOM 730 C CA . THR A 1 94 ? -28.105 -11.218 -3.302 1.00 83.44 94 THR A CA 1
ATOM 731 C C . THR A 1 94 ? -28.492 -12.451 -2.482 1.00 83.44 94 THR A C 1
ATOM 733 O O . THR A 1 94 ? -29.653 -12.596 -2.091 1.00 83.44 94 THR A O 1
ATOM 736 N N . LYS A 1 95 ? -27.543 -13.356 -2.211 1.00 80.12 95 LYS A N 1
ATOM 737 C CA . LYS A 1 95 ? -27.788 -14.586 -1.453 1.00 80.12 95 LYS A CA 1
ATOM 738 C C . LYS A 1 95 ? -27.706 -14.320 0.048 1.00 80.12 95 LYS A C 1
ATOM 740 O O . LYS A 1 95 ? -26.775 -13.695 0.523 1.00 80.12 95 LYS A O 1
ATOM 745 N N . PHE A 1 96 ? -28.627 -14.893 0.822 1.00 68.19 96 PHE A N 1
ATOM 746 C CA . PHE A 1 96 ? -28.688 -14.687 2.278 1.00 68.19 96 PHE A CA 1
ATOM 747 C C . PHE A 1 96 ? -27.465 -15.181 3.070 1.00 68.19 96 PHE A C 1
ATOM 749 O O . PHE A 1 96 ? -27.228 -14.683 4.166 1.00 68.19 96 PHE A O 1
ATOM 756 N N . LYS A 1 97 ? -26.738 -16.194 2.578 1.00 69.19 97 LYS A N 1
ATOM 757 C CA . LYS A 1 97 ? -25.593 -16.788 3.297 1.00 69.19 97 LYS A CA 1
ATOM 758 C C . LYS A 1 97 ? -24.258 -16.113 2.989 1.00 69.19 97 LYS A C 1
ATOM 760 O O . LYS A 1 97 ? -23.365 -16.138 3.828 1.00 69.19 97 LYS A O 1
ATOM 765 N N . SER A 1 98 ? -24.146 -15.513 1.814 1.00 77.25 98 SER A N 1
ATOM 766 C CA . SER A 1 98 ? -22.904 -14.963 1.288 1.00 77.25 98 SER A CA 1
ATOM 767 C C . SER A 1 98 ? -22.952 -13.444 1.398 1.00 77.25 98 SER A C 1
ATOM 769 O O . SER A 1 98 ? -24.007 -12.847 1.197 1.00 77.25 98 SER A O 1
ATOM 771 N N . ARG A 1 99 ? -21.839 -12.798 1.750 1.00 86.94 99 ARG A N 1
ATOM 772 C CA . ARG A 1 99 ? -21.824 -11.334 1.912 1.00 86.94 99 ARG A CA 1
ATOM 773 C C . ARG A 1 99 ? -21.575 -10.636 0.588 1.00 86.94 99 ARG A C 1
ATOM 775 O O . ARG A 1 99 ? -22.223 -9.629 0.301 1.00 86.94 99 ARG A O 1
ATOM 782 N N . TYR A 1 100 ? -20.688 -11.207 -0.223 1.00 95.44 100 TYR A N 1
ATOM 783 C CA . TYR A 1 100 ? -20.191 -10.574 -1.432 1.00 95.44 100 TYR A CA 1
ATOM 784 C C . TYR A 1 100 ? -20.248 -11.496 -2.649 1.00 95.44 100 TYR A C 1
ATOM 786 O O . TYR A 1 100 ? -20.092 -12.715 -2.540 1.00 95.44 100 TYR A O 1
ATOM 794 N N . ASP A 1 101 ? -20.441 -10.875 -3.809 1.00 96.12 101 ASP A N 1
ATOM 795 C CA . ASP A 1 101 ? -20.144 -11.460 -5.110 1.00 96.12 101 ASP A CA 1
ATOM 796 C C . ASP A 1 101 ? -18.906 -10.741 -5.674 1.00 96.12 101 ASP A C 1
ATOM 798 O O . ASP A 1 101 ? -18.813 -9.512 -5.613 1.00 96.12 101 ASP A O 1
ATOM 802 N N . ILE A 1 102 ? -17.953 -11.503 -6.213 1.00 96.81 102 ILE A N 1
ATOM 803 C CA . ILE A 1 102 ? -16.722 -10.990 -6.822 1.00 96.81 102 ILE A CA 1
ATOM 804 C C . ILE A 1 102 ? -16.867 -11.056 -8.338 1.00 96.81 102 ILE A C 1
ATOM 806 O O . ILE A 1 102 ? -17.074 -12.130 -8.914 1.00 96.81 102 ILE A O 1
ATOM 810 N N . ILE A 1 103 ? -16.766 -9.900 -8.983 1.00 96.19 103 ILE A N 1
ATOM 811 C CA . ILE A 1 103 ? -16.980 -9.713 -10.414 1.00 96.19 103 ILE A CA 1
ATOM 812 C C . ILE A 1 103 ? -15.661 -9.293 -11.053 1.00 96.19 103 ILE A C 1
ATOM 814 O O . ILE A 1 103 ? -15.089 -8.285 -10.665 1.00 96.19 103 ILE A O 1
ATOM 818 N N . LEU A 1 104 ? -15.210 -10.031 -12.063 1.00 95.38 104 LEU A N 1
ATOM 819 C CA . LEU A 1 104 ? -14.119 -9.611 -12.937 1.00 95.38 104 LEU A CA 1
ATOM 820 C C . LEU A 1 104 ? -14.698 -8.872 -14.140 1.00 95.38 104 LEU A C 1
ATOM 822 O O . LEU A 1 104 ? -15.605 -9.381 -14.799 1.00 95.38 104 LEU A O 1
ATOM 826 N N . VAL A 1 105 ? -14.173 -7.691 -14.435 1.00 94.06 105 VAL A N 1
ATOM 827 C CA . VAL A 1 105 ? -14.459 -6.942 -15.657 1.00 94.06 105 VAL A CA 1
ATOM 828 C C . VAL A 1 105 ? -13.174 -6.858 -16.456 1.00 94.06 105 VAL A C 1
ATOM 830 O O . VAL A 1 105 ? -12.212 -6.243 -16.003 1.00 94.06 105 VAL A O 1
ATOM 833 N N . ASN A 1 106 ? -13.169 -7.459 -17.642 1.00 90.19 106 ASN A N 1
ATOM 834 C CA . ASN A 1 106 ? -11.982 -7.434 -18.486 1.00 90.19 106 ASN A CA 1
ATOM 835 C C . ASN A 1 106 ? -11.678 -6.002 -18.949 1.00 90.19 106 ASN A C 1
ATOM 837 O O . ASN A 1 106 ? -12.575 -5.290 -19.421 1.00 90.19 106 ASN A O 1
ATOM 841 N N . GLY A 1 107 ? -10.408 -5.628 -18.852 1.00 83.81 107 GLY A N 1
ATOM 842 C CA . GLY A 1 107 ? -9.856 -4.349 -19.257 1.00 83.81 107 GLY A CA 1
ATOM 843 C C . GLY A 1 107 ? -9.951 -4.083 -20.754 1.00 83.81 107 GLY A C 1
ATOM 844 O O . GLY A 1 107 ? -10.377 -4.922 -21.559 1.00 83.81 107 GLY A O 1
ATOM 845 N N . ASN A 1 108 ? -9.568 -2.872 -21.139 1.00 76.44 108 ASN A N 1
ATOM 846 C CA . ASN A 1 108 ? -9.466 -2.462 -22.532 1.00 76.44 108 ASN A CA 1
ATOM 847 C C . ASN A 1 108 ? -8.331 -1.449 -22.704 1.00 76.44 108 ASN A C 1
ATOM 849 O O . ASN A 1 108 ? -7.950 -0.783 -21.753 1.00 76.44 108 ASN A O 1
ATOM 853 N N . THR A 1 109 ? -7.848 -1.277 -23.933 1.00 70.94 109 THR A N 1
ATOM 854 C CA . THR A 1 109 ? -6.796 -0.295 -24.244 1.00 70.94 109 THR A CA 1
ATOM 855 C C . THR A 1 109 ? -7.319 1.127 -24.418 1.00 70.94 109 THR A C 1
ATOM 857 O O . THR A 1 109 ? -6.535 2.044 -24.630 1.00 70.94 109 THR A O 1
ATOM 860 N N . THR A 1 110 ? -8.641 1.317 -24.423 1.00 75.62 110 THR A N 1
ATOM 861 C CA . THR A 1 110 ? -9.273 2.635 -24.505 1.00 75.62 110 THR A CA 1
ATOM 862 C C . THR A 1 110 ? -10.222 2.822 -23.331 1.00 75.62 110 THR A C 1
ATOM 864 O O . THR A 1 110 ? -11.157 2.039 -23.135 1.00 75.62 110 THR A O 1
ATOM 867 N N . ALA A 1 111 ? -9.962 3.874 -22.554 1.00 71.38 111 ALA A N 1
ATOM 868 C CA . ALA A 1 111 ? -10.846 4.347 -21.493 1.00 71.38 111 ALA A CA 1
ATOM 869 C C . ALA A 1 111 ? -12.113 5.021 -22.053 1.00 71.38 111 ALA A C 1
ATOM 871 O O . ALA A 1 111 ? -13.188 4.939 -21.458 1.00 71.38 111 ALA A O 1
ATOM 872 N N . GLU A 1 112 ? -11.977 5.683 -23.204 1.00 70.31 112 GLU A N 1
ATOM 873 C CA . GLU A 1 112 ? -13.070 6.303 -23.951 1.00 70.31 112 GLU A CA 1
ATOM 874 C C . GLU A 1 112 ? -13.921 5.179 -24.574 1.00 70.31 112 GLU A C 1
ATOM 876 O O . GLU A 1 112 ? -13.386 4.320 -25.277 1.00 70.31 112 GLU A O 1
ATOM 881 N N . GLU A 1 113 ? -15.223 5.152 -24.260 1.00 72.38 113 GLU A N 1
ATOM 882 C CA . GLU A 1 113 ? -16.199 4.110 -24.645 1.00 72.38 113 GLU A CA 1
ATOM 883 C C . GLU A 1 113 ? -16.098 2.764 -23.889 1.00 72.38 113 GLU A C 1
ATOM 885 O O . GLU A 1 113 ? -16.444 1.699 -24.411 1.00 72.38 113 GLU A O 1
ATOM 890 N N . PHE A 1 114 ? -15.663 2.772 -22.626 1.00 85.06 114 PHE A N 1
ATOM 891 C CA . PHE A 1 114 ? -15.653 1.556 -21.808 1.00 85.06 114 PHE A CA 1
ATOM 892 C C . PHE A 1 114 ? -17.040 1.215 -21.232 1.00 85.06 114 PHE A C 1
ATOM 894 O O . PHE A 1 114 ? -17.643 2.017 -20.520 1.00 85.06 114 PHE A O 1
ATOM 901 N N . ASN A 1 115 ? -17.524 -0.010 -21.474 1.00 87.31 115 ASN A N 1
ATOM 902 C CA . ASN A 1 115 ? -18.778 -0.527 -20.913 1.00 87.31 115 ASN A CA 1
ATOM 903 C C . ASN A 1 115 ? -18.550 -1.804 -20.085 1.00 87.31 115 ASN A C 1
ATOM 905 O O . ASN A 1 115 ? -18.356 -2.895 -20.630 1.00 87.31 115 ASN A O 1
ATOM 909 N N . CYS A 1 116 ? -18.654 -1.691 -18.757 1.00 88.06 116 CYS A N 1
ATOM 910 C CA . CYS A 1 116 ? -18.492 -2.829 -17.845 1.00 88.06 116 CYS A CA 1
ATOM 911 C C . CYS A 1 116 ? -19.549 -3.922 -18.049 1.00 88.06 116 CYS A C 1
ATOM 913 O O . CYS A 1 116 ? -19.285 -5.094 -17.786 1.00 88.06 116 CYS A O 1
ATOM 915 N N . ASN A 1 117 ? -20.768 -3.574 -18.477 1.00 84.56 117 ASN A N 1
ATOM 916 C CA . ASN A 1 117 ? -21.871 -4.538 -18.531 1.00 84.56 117 ASN A CA 1
ATOM 917 C C . ASN A 1 117 ? -21.657 -5.639 -19.571 1.00 84.56 117 ASN A C 1
ATOM 919 O O . ASN A 1 117 ? -22.150 -6.747 -19.377 1.00 84.56 117 ASN A O 1
ATOM 923 N N . GLU A 1 118 ? -20.910 -5.343 -20.630 1.00 85.00 118 GLU A N 1
ATOM 924 C CA . GLU A 1 118 ? -20.594 -6.281 -21.712 1.00 85.00 118 GLU A CA 1
ATOM 925 C C . GLU A 1 118 ? -19.362 -7.143 -21.405 1.00 85.00 118 GLU A C 1
ATOM 927 O O . GLU A 1 118 ? -19.131 -8.152 -22.066 1.00 85.00 118 GLU A O 1
ATOM 932 N N . ARG A 1 119 ? -18.574 -6.755 -20.394 1.00 86.06 119 ARG A N 1
ATOM 933 C CA . ARG A 1 119 ? -17.253 -7.327 -20.087 1.00 86.06 119 ARG A CA 1
ATOM 934 C C . ARG A 1 119 ? -17.177 -8.014 -18.725 1.00 86.06 119 ARG A C 1
ATOM 936 O O . ARG A 1 119 ? -16.135 -8.564 -18.379 1.00 86.06 119 ARG A O 1
ATOM 943 N N . LYS A 1 120 ? -18.257 -7.965 -17.942 1.00 90.62 120 LYS A N 1
ATOM 944 C CA . LYS A 1 120 ? -18.295 -8.499 -16.579 1.00 90.62 120 LYS A CA 1
ATOM 945 C C . LYS A 1 120 ? -18.600 -9.995 -16.535 1.00 90.62 120 LYS A C 1
ATOM 947 O O . LYS A 1 120 ? -19.522 -10.481 -17.190 1.00 90.62 120 LYS A O 1
ATOM 952 N N . LYS A 1 121 ? -17.894 -10.704 -15.661 1.00 91.44 121 LYS A N 1
ATOM 953 C CA . LYS A 1 121 ? -18.107 -12.107 -15.310 1.00 91.44 121 LYS A CA 1
ATOM 954 C C . LYS A 1 121 ? -18.070 -12.255 -13.791 1.00 91.44 121 LYS A C 1
ATOM 956 O O . LYS A 1 121 ? -17.147 -11.780 -13.140 1.00 91.44 121 LYS A O 1
ATOM 961 N N . ILE A 1 122 ? -19.053 -12.944 -13.215 1.00 91.75 122 ILE A N 1
ATOM 962 C CA . ILE A 1 122 ? -19.025 -13.295 -11.788 1.00 91.75 122 ILE A CA 1
ATOM 963 C C . ILE A 1 122 ? -18.024 -14.443 -11.604 1.00 91.75 122 ILE A C 1
ATOM 965 O O . ILE A 1 122 ? -18.209 -15.504 -12.198 1.00 91.75 122 ILE A O 1
ATOM 969 N N . LEU A 1 123 ? -16.977 -14.232 -10.804 1.00 92.25 123 LEU A N 1
ATOM 970 C CA . LEU A 1 123 ? -15.962 -15.248 -10.501 1.00 92.25 123 LEU A CA 1
ATOM 971 C C . LEU A 1 123 ? -16.276 -16.044 -9.237 1.00 92.25 123 LEU A C 1
ATOM 973 O O . LEU A 1 123 ? -16.034 -17.248 -9.210 1.00 92.25 123 LEU A O 1
ATOM 977 N N . ILE A 1 124 ? -16.796 -15.374 -8.206 1.00 93.69 124 ILE A N 1
ATOM 978 C CA . ILE A 1 124 ? -17.173 -15.959 -6.914 1.00 93.69 124 ILE A CA 1
ATOM 979 C C . ILE A 1 124 ? -18.531 -15.373 -6.528 1.00 93.69 124 ILE A C 1
ATOM 981 O O . ILE A 1 124 ? -18.732 -14.166 -6.616 1.00 93.69 124 ILE A O 1
ATOM 985 N N . ASN A 1 125 ? -19.475 -16.212 -6.108 1.00 93.44 125 ASN A N 1
ATOM 986 C CA . ASN A 1 125 ? -20.839 -15.794 -5.743 1.00 93.44 125 ASN A CA 1
ATOM 987 C C . ASN A 1 125 ? -21.243 -16.242 -4.328 1.00 93.44 125 ASN A C 1
ATOM 989 O O . ASN A 1 125 ? -22.433 -16.403 -4.028 1.00 93.44 125 ASN A O 1
ATOM 993 N N . ASN A 1 126 ? -20.235 -16.585 -3.527 1.00 93.62 126 ASN A N 1
ATOM 994 C CA . ASN A 1 126 ? -20.344 -17.111 -2.176 1.00 93.62 126 ASN A CA 1
ATOM 995 C C . ASN A 1 126 ? -19.228 -16.575 -1.254 1.00 93.62 126 ASN A C 1
ATOM 997 O O . ASN A 1 126 ? -18.787 -17.276 -0.342 1.00 93.62 126 ASN A O 1
ATOM 1001 N N . ALA A 1 127 ? -18.743 -15.352 -1.502 1.00 95.56 127 ALA A N 1
ATOM 1002 C CA . ALA A 1 127 ? -17.656 -14.760 -0.727 1.00 95.56 127 ALA A CA 1
ATOM 1003 C C . ALA A 1 127 ? -18.147 -14.226 0.631 1.00 95.56 127 ALA A C 1
ATOM 1005 O O . ALA A 1 127 ? -19.237 -13.650 0.755 1.00 95.56 127 ALA A O 1
ATOM 1006 N N . LYS A 1 128 ? -17.320 -14.421 1.660 1.00 94.75 128 LYS A N 1
ATOM 1007 C CA . LYS A 1 128 ? -17.517 -13.925 3.031 1.00 94.75 128 LYS A CA 1
ATOM 1008 C C . LYS A 1 128 ? -16.618 -12.743 3.370 1.00 94.75 128 LYS A C 1
ATOM 1010 O O . LYS A 1 128 ? -17.001 -11.946 4.226 1.00 94.75 128 LYS A O 1
ATOM 1015 N N . SER A 1 129 ? -15.471 -12.637 2.707 1.00 95.00 129 SER A N 1
ATOM 1016 C CA . SER A 1 129 ? -14.522 -11.535 2.840 1.00 95.00 129 SER A CA 1
ATOM 1017 C C . SER A 1 129 ? -14.378 -10.777 1.521 1.00 95.00 129 SER A C 1
ATOM 1019 O O . SER A 1 129 ? -14.860 -11.222 0.477 1.00 95.00 129 SER A O 1
ATOM 1021 N N . GLU A 1 130 ? -13.700 -9.637 1.577 1.00 95.88 130 GLU A N 1
ATOM 1022 C CA . GLU A 1 130 ? -13.175 -8.993 0.376 1.00 95.88 130 GLU A CA 1
ATOM 1023 C C . GLU A 1 130 ? -11.903 -9.724 -0.094 1.00 95.88 130 GLU A C 1
ATOM 1025 O O . GLU A 1 130 ? -11.253 -10.394 0.717 1.00 95.88 130 GLU A O 1
ATOM 1030 N N . PRO A 1 131 ? -11.557 -9.667 -1.390 1.00 97.19 131 PRO A N 1
ATOM 1031 C CA . PRO A 1 131 ? -10.347 -10.292 -1.897 1.00 97.19 131 PRO A CA 1
ATOM 1032 C C . PRO A 1 131 ? -9.109 -9.441 -1.595 1.00 97.19 131 PRO A C 1
ATOM 1034 O O . PRO A 1 131 ? -9.191 -8.216 -1.511 1.00 97.19 131 PRO A O 1
ATOM 1037 N N . PHE A 1 132 ? -7.952 -10.090 -1.503 1.00 97.44 132 PHE A N 1
ATOM 1038 C CA . PHE A 1 132 ? -6.653 -9.429 -1.620 1.00 97.44 132 PHE A CA 1
ATOM 1039 C C . PHE A 1 132 ? -5.824 -10.108 -2.712 1.00 97.44 132 PHE A C 1
ATOM 1041 O O . PHE A 1 132 ? -5.910 -11.326 -2.893 1.00 97.44 132 PHE A O 1
ATOM 1048 N N . ILE A 1 133 ? -5.071 -9.312 -3.467 1.00 97.25 133 ILE A N 1
ATOM 1049 C CA . ILE A 1 133 ? -4.278 -9.791 -4.605 1.00 97.25 133 ILE A CA 1
ATOM 1050 C C . ILE A 1 133 ? -2.883 -10.256 -4.198 1.00 97.25 133 ILE A C 1
ATOM 1052 O O . ILE A 1 133 ? -2.338 -9.832 -3.180 1.00 97.25 133 ILE A O 1
ATOM 1056 N N . LEU A 1 134 ? -2.319 -11.122 -5.031 1.00 97.50 134 LEU A N 1
ATOM 1057 C CA . LEU A 1 134 ? -0.972 -11.672 -4.937 1.00 97.50 134 LEU A CA 1
ATOM 1058 C C . LEU A 1 134 ? -0.549 -12.205 -6.313 1.00 97.50 134 LEU A C 1
ATOM 1060 O O . LEU A 1 134 ? -1.373 -12.286 -7.215 1.00 97.50 134 LEU A O 1
ATOM 1064 N N . ASP A 1 135 ? 0.705 -12.609 -6.458 1.00 95.94 135 ASP A N 1
ATOM 1065 C CA . ASP A 1 135 ? 1.157 -13.461 -7.564 1.00 95.94 135 ASP A CA 1
ATOM 1066 C C . ASP A 1 135 ? 1.681 -14.760 -6.936 1.00 95.94 135 ASP A C 1
ATOM 1068 O O . ASP A 1 135 ? 2.821 -14.847 -6.473 1.00 95.94 135 ASP A O 1
ATOM 1072 N N . TYR A 1 136 ? 0.791 -15.747 -6.787 1.00 95.50 136 TYR A N 1
ATOM 1073 C CA . TYR A 1 136 ? 1.070 -16.959 -6.014 1.00 95.50 136 TYR A CA 1
ATOM 1074 C C . TYR A 1 136 ? 2.043 -17.880 -6.752 1.00 95.50 136 TYR A C 1
ATOM 1076 O O . TYR A 1 136 ? 2.867 -18.562 -6.138 1.00 95.50 136 TYR A O 1
ATOM 1084 N N . ASN A 1 137 ? 1.925 -17.952 -8.076 1.00 92.75 137 ASN A N 1
ATOM 1085 C CA . ASN A 1 137 ? 2.700 -18.878 -8.896 1.00 92.75 137 ASN A CA 1
ATOM 1086 C C . ASN A 1 137 ? 3.946 -18.221 -9.535 1.00 92.75 137 ASN A C 1
ATOM 1088 O O . ASN A 1 137 ? 4.780 -18.943 -10.089 1.00 92.75 137 ASN A O 1
ATOM 1092 N N . GLY A 1 138 ? 4.112 -16.903 -9.392 1.00 92.38 138 GLY A N 1
ATOM 1093 C CA . GLY A 1 138 ? 5.224 -16.139 -9.942 1.00 92.38 138 GLY A CA 1
ATOM 1094 C C . GLY A 1 138 ? 5.153 -16.027 -11.463 1.00 92.38 138 GLY A C 1
ATOM 1095 O O . GLY A 1 138 ? 6.190 -16.159 -12.117 1.00 92.38 138 GLY A O 1
ATOM 1096 N N . ASP A 1 139 ? 3.974 -15.874 -12.059 1.00 91.56 139 ASP A N 1
ATOM 1097 C CA . ASP A 1 139 ? 3.823 -15.718 -13.511 1.00 91.56 139 ASP A CA 1
ATOM 1098 C C . ASP A 1 139 ? 3.544 -14.276 -13.955 1.00 91.56 139 ASP A C 1
ATOM 1100 O O . ASP A 1 139 ? 3.364 -14.045 -15.149 1.00 91.56 139 ASP A O 1
ATOM 1104 N N . MET A 1 140 ? 3.632 -13.302 -13.039 1.00 90.50 140 MET A N 1
ATOM 1105 C CA . MET A 1 140 ? 3.381 -11.871 -13.263 1.00 90.50 140 MET A CA 1
ATOM 1106 C C . MET A 1 140 ? 1.926 -11.532 -13.609 1.00 90.50 140 MET A C 1
ATOM 1108 O O . MET A 1 140 ? 1.648 -10.392 -13.995 1.00 90.50 140 MET A O 1
ATOM 1112 N N . ILE A 1 141 ? 1.012 -12.493 -13.475 1.00 93.00 141 ILE A N 1
ATOM 1113 C CA . ILE A 1 141 ? -0.429 -12.295 -13.586 1.00 93.00 141 ILE A CA 1
ATOM 1114 C C . ILE A 1 141 ? -0.996 -12.251 -12.170 1.00 93.00 141 ILE A C 1
ATOM 1116 O O . ILE A 1 141 ? -0.622 -13.035 -11.301 1.00 93.00 141 ILE A O 1
ATOM 1120 N N . SER A 1 142 ? -1.906 -11.317 -11.918 1.00 95.19 142 SER A N 1
ATOM 1121 C CA . SER A 1 142 ? -2.493 -11.173 -10.594 1.00 95.19 142 SER A CA 1
ATOM 1122 C C . SER A 1 142 ? -3.462 -12.311 -10.294 1.00 95.19 142 SER A C 1
ATOM 1124 O O . SER A 1 142 ? -4.447 -12.539 -11.000 1.00 95.19 142 SER A O 1
ATOM 1126 N N . ASP A 1 143 ? -3.202 -12.978 -9.180 1.00 96.88 143 ASP A N 1
ATOM 1127 C CA . ASP A 1 143 ? -4.093 -13.896 -8.493 1.00 96.88 143 ASP A CA 1
ATOM 1128 C C . ASP A 1 143 ? -4.842 -13.145 -7.380 1.00 96.88 143 ASP A C 1
ATOM 1130 O O . ASP A 1 143 ? -4.529 -12.000 -7.035 1.00 96.88 143 ASP A O 1
ATOM 1134 N N . PHE A 1 144 ? -5.821 -13.793 -6.750 1.00 97.75 144 PHE A N 1
ATOM 1135 C CA . PHE A 1 144 ? -6.374 -13.288 -5.492 1.00 97.75 144 PHE A CA 1
ATOM 1136 C C . PHE A 1 144 ? -6.802 -14.401 -4.542 1.00 97.75 144 PHE A C 1
ATOM 1138 O O . PHE A 1 144 ? -7.152 -15.508 -4.958 1.00 97.75 144 PHE A O 1
ATOM 1145 N N . ILE A 1 145 ? -6.818 -14.077 -3.251 1.00 97.81 145 ILE A N 1
ATOM 1146 C CA . ILE A 1 145 ? -7.354 -14.932 -2.192 1.00 97.81 145 ILE A CA 1
ATOM 1147 C C . ILE A 1 145 ? -8.602 -14.283 -1.598 1.00 97.81 145 ILE A C 1
ATOM 1149 O O . ILE A 1 145 ? -8.649 -13.074 -1.375 1.00 97.81 145 ILE A O 1
ATOM 1153 N N . VAL A 1 146 ? -9.617 -15.102 -1.325 1.00 97.06 146 VAL A N 1
ATOM 1154 C CA . VAL A 1 146 ? -10.869 -14.686 -0.683 1.00 97.06 146 VAL A CA 1
ATOM 1155 C C . VAL A 1 146 ? -11.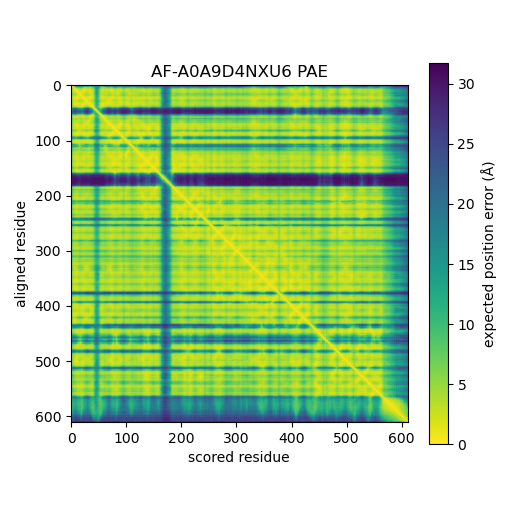402 -15.791 0.234 1.00 97.06 146 VAL A C 1
ATOM 1157 O O . VAL A 1 146 ? -11.242 -16.976 -0.054 1.00 97.06 146 VAL A O 1
ATOM 1160 N N . GLU A 1 147 ? -12.058 -15.436 1.339 1.00 96.25 147 GLU A N 1
ATOM 1161 C CA . GLU A 1 147 ? -12.811 -16.406 2.140 1.00 96.25 147 GLU A CA 1
ATOM 1162 C C . GLU A 1 147 ? -14.173 -16.675 1.487 1.00 96.25 147 GLU A C 1
ATOM 1164 O O . GLU A 1 147 ? -14.912 -15.747 1.144 1.00 96.25 147 GLU A O 1
ATOM 1169 N N . THR A 1 148 ? -14.551 -17.946 1.362 1.00 94.69 148 THR A N 1
ATOM 1170 C CA . THR A 1 148 ? -15.844 -18.370 0.802 1.00 94.69 148 THR A CA 1
ATOM 1171 C C . THR A 1 148 ? -16.657 -19.195 1.800 1.00 94.69 148 THR A C 1
ATOM 1173 O O . THR A 1 148 ? -16.224 -19.501 2.914 1.00 94.69 148 THR A O 1
ATOM 1176 N N . ASP A 1 149 ? -17.877 -19.566 1.416 1.00 90.94 149 ASP A N 1
ATOM 1177 C CA . ASP A 1 149 ? -18.688 -20.509 2.190 1.00 90.94 149 ASP A CA 1
ATOM 1178 C C . ASP A 1 149 ? -18.000 -21.871 2.391 1.00 90.94 149 ASP A C 1
ATOM 1180 O O . ASP A 1 149 ? -18.156 -22.463 3.463 1.00 90.94 149 ASP A O 1
ATOM 1184 N N . ASP A 1 150 ? -17.203 -22.308 1.412 1.00 90.00 150 ASP A N 1
ATOM 1185 C CA . ASP A 1 150 ? -16.645 -23.662 1.335 1.00 90.00 150 ASP A CA 1
ATOM 1186 C C . ASP A 1 150 ? -15.142 -23.735 1.662 1.00 90.00 150 ASP A C 1
ATOM 1188 O O . ASP A 1 150 ? -14.630 -24.813 1.965 1.00 90.00 150 ASP A O 1
ATOM 1192 N N . CYS A 1 151 ? -14.426 -22.608 1.621 1.00 93.19 151 CYS A N 1
ATOM 1193 C CA . CYS A 1 151 ? -12.982 -22.556 1.838 1.00 93.19 151 CYS A CA 1
ATOM 1194 C C . CYS A 1 151 ? -12.556 -21.300 2.612 1.00 93.19 151 CYS A C 1
ATOM 1196 O O . CYS A 1 151 ? -12.973 -20.192 2.269 1.00 93.19 151 CYS A O 1
ATOM 1198 N N . SER A 1 152 ? -11.686 -21.475 3.615 1.00 91.25 152 SER A N 1
ATOM 1199 C CA . SER A 1 152 ? -11.143 -20.382 4.438 1.00 91.25 152 SER A CA 1
ATOM 1200 C C . SER A 1 152 ? -10.224 -19.444 3.653 1.00 91.25 152 SER A C 1
ATOM 1202 O O . SER A 1 152 ? -10.303 -18.234 3.824 1.00 91.25 152 SER A O 1
ATOM 1204 N N . LEU A 1 153 ? -9.397 -19.999 2.761 1.00 94.50 153 LEU A N 1
ATOM 1205 C CA . LEU A 1 153 ? -8.533 -19.267 1.833 1.00 94.50 153 LEU A CA 1
ATOM 1206 C C . LEU A 1 153 ? -8.698 -19.848 0.424 1.00 94.50 153 LEU A C 1
ATOM 1208 O O . LEU A 1 153 ? -7.973 -20.761 0.024 1.00 94.50 153 LEU A O 1
ATOM 1212 N N . GLN A 1 154 ? -9.686 -19.360 -0.322 1.00 96.12 154 GLN A N 1
ATOM 1213 C CA . GLN A 1 154 ? -9.873 -19.724 -1.723 1.00 96.12 154 GLN A CA 1
ATOM 1214 C C . GLN A 1 154 ? -8.914 -18.894 -2.578 1.00 96.12 154 GLN A C 1
ATOM 1216 O O . GLN A 1 154 ? -9.136 -17.700 -2.756 1.00 96.12 154 GLN A O 1
ATOM 1221 N N . LEU A 1 155 ? -7.879 -19.530 -3.123 1.00 96.50 155 LEU A N 1
ATOM 1222 C CA . LEU A 1 155 ? -7.040 -18.960 -4.173 1.00 96.50 155 LEU A CA 1
ATOM 1223 C C . LEU A 1 155 ? -7.771 -19.063 -5.514 1.00 96.50 155 LEU A C 1
ATOM 1225 O O . LEU A 1 155 ? -8.345 -20.110 -5.850 1.00 96.50 155 LEU A O 1
ATOM 1229 N N . VAL A 1 156 ? -7.729 -17.977 -6.276 1.00 95.75 156 VAL A N 1
ATOM 1230 C CA . VAL A 1 156 ? -8.185 -17.904 -7.661 1.00 95.75 156 VAL A CA 1
ATOM 1231 C C . VAL A 1 156 ? -7.007 -17.469 -8.519 1.00 95.75 156 VAL A C 1
ATOM 1233 O O . VAL A 1 156 ? -6.536 -16.343 -8.386 1.00 95.75 156 VAL A O 1
ATOM 1236 N N . LEU A 1 157 ? -6.553 -18.369 -9.392 1.00 94.25 157 LEU A N 1
ATOM 1237 C CA . LEU A 1 157 ? -5.435 -18.116 -10.293 1.00 94.25 157 LEU A CA 1
ATOM 1238 C C . LEU A 1 157 ? -5.859 -17.232 -11.481 1.00 94.25 157 LEU A C 1
ATOM 1240 O O . LEU A 1 157 ? -6.878 -17.505 -12.133 1.00 94.25 157 LEU A O 1
ATOM 1244 N N . GLY A 1 158 ? -5.076 -16.195 -11.761 1.00 90.56 158 GLY A N 1
ATOM 1245 C CA . GLY A 1 158 ? -5.158 -15.342 -12.942 1.00 90.56 158 GLY A CA 1
ATOM 1246 C C . GLY A 1 158 ? -4.678 -16.060 -14.207 1.00 90.56 158 GLY A C 1
ATOM 1247 O O . GLY A 1 158 ? -4.077 -17.131 -14.150 1.00 90.56 158 GLY A O 1
ATOM 1248 N N . GLY A 1 159 ? -5.037 -15.539 -15.383 1.00 85.19 159 GLY A N 1
ATOM 1249 C CA . GLY A 1 159 ? -4.635 -16.093 -16.691 1.00 85.19 159 GLY A CA 1
ATOM 1250 C C . GLY A 1 159 ? -5.240 -17.460 -17.060 1.00 85.19 159 GLY A C 1
ATOM 1251 O O . GLY A 1 159 ? -5.248 -17.851 -18.228 1.00 85.19 159 GLY A O 1
ATOM 1252 N N . VAL A 1 160 ? -5.816 -18.190 -16.099 1.00 72.69 160 VAL A N 1
ATOM 1253 C CA . VAL A 1 160 ? -6.466 -19.487 -16.321 1.00 72.69 160 VAL A CA 1
ATOM 1254 C C . VAL A 1 160 ? -7.929 -19.277 -16.732 1.00 72.69 160 VAL A C 1
ATOM 1256 O O . VAL A 1 160 ? -8.776 -18.816 -15.958 1.00 72.69 160 VAL A O 1
ATOM 1259 N N . THR A 1 161 ? -8.255 -19.626 -17.976 1.00 63.34 161 THR A N 1
ATOM 1260 C CA . THR A 1 161 ? -9.637 -19.618 -18.484 1.00 63.34 161 THR A CA 1
ATOM 1261 C C . THR A 1 161 ? -10.354 -20.924 -18.131 1.00 63.34 161 THR A C 1
ATOM 1263 O O . THR A 1 161 ? -9.754 -21.990 -18.191 1.00 63.34 161 THR A O 1
ATOM 1266 N N . ASP A 1 162 ? -11.655 -20.872 -17.813 1.00 52.88 162 ASP A N 1
ATOM 1267 C CA . ASP A 1 162 ? -12.454 -22.075 -17.476 1.00 52.88 162 ASP A CA 1
ATOM 1268 C C . ASP A 1 162 ? -12.457 -23.135 -18.600 1.00 52.88 162 ASP A C 1
ATOM 1270 O O . ASP A 1 162 ? -12.736 -24.307 -18.366 1.00 52.88 162 ASP A O 1
ATOM 1274 N N . THR A 1 163 ? -12.119 -22.739 -19.831 1.00 45.00 163 THR A N 1
ATOM 1275 C CA . THR A 1 163 ? -12.038 -23.608 -21.012 1.00 45.00 163 THR A CA 1
ATOM 1276 C C . THR A 1 163 ? -10.887 -24.617 -20.984 1.00 45.00 163 THR A C 1
ATOM 1278 O O . THR A 1 163 ? -10.911 -25.564 -21.770 1.00 45.00 163 THR A O 1
ATOM 1281 N N . THR A 1 164 ? -9.904 -24.481 -20.086 1.00 41.62 164 THR A N 1
ATOM 1282 C CA . THR A 1 164 ? -8.824 -25.478 -19.941 1.00 41.62 164 THR A CA 1
ATOM 1283 C C . THR A 1 164 ? -9.251 -26.741 -19.185 1.00 41.62 164 THR A C 1
ATOM 1285 O O . THR A 1 164 ? -8.456 -27.672 -19.076 1.00 41.62 164 THR A O 1
ATOM 1288 N N . ILE A 1 165 ? -10.508 -26.828 -18.728 1.00 41.25 165 ILE A N 1
ATOM 1289 C CA . ILE A 1 165 ? -11.071 -28.034 -18.097 1.00 41.25 165 ILE A CA 1
ATOM 1290 C C . ILE A 1 165 ? -11.918 -28.880 -19.080 1.00 41.25 165 ILE A C 1
ATOM 1292 O O . ILE A 1 165 ? -12.139 -30.057 -18.812 1.00 41.25 165 ILE A O 1
ATOM 1296 N N . ASP A 1 166 ? -12.280 -28.366 -20.267 1.00 31.55 166 ASP A N 1
ATOM 1297 C CA . ASP A 1 166 ? -13.213 -29.044 -21.199 1.00 31.55 166 ASP A CA 1
ATOM 1298 C C . ASP A 1 166 ? -12.624 -29.465 -22.565 1.00 31.55 166 ASP A C 1
ATOM 1300 O O . ASP A 1 166 ? -13.362 -29.834 -23.477 1.00 31.55 166 ASP A O 1
ATOM 1304 N N . THR A 1 167 ? -11.297 -29.478 -22.741 1.00 31.53 167 THR A N 1
ATOM 1305 C CA . THR A 1 167 ? -10.671 -30.011 -23.974 1.00 31.53 167 THR A CA 1
ATOM 1306 C C . THR A 1 167 ? -9.660 -31.122 -23.703 1.00 31.53 167 THR A C 1
ATOM 1308 O O . THR A 1 167 ? -8.512 -31.084 -24.134 1.00 31.53 167 THR A O 1
ATOM 1311 N N . ILE A 1 168 ? -10.130 -32.194 -23.064 1.00 39.34 168 ILE A N 1
ATOM 1312 C CA . ILE A 1 168 ? -9.677 -33.537 -23.443 1.00 39.34 168 ILE A CA 1
ATOM 1313 C C . ILE A 1 168 ? -10.636 -34.015 -24.536 1.00 39.34 168 ILE A C 1
ATOM 1315 O O . ILE A 1 168 ? -11.670 -34.591 -24.227 1.00 39.34 168 ILE A O 1
ATOM 1319 N N . ASP A 1 169 ? -10.342 -33.694 -25.800 1.00 33.91 169 ASP A N 1
ATOM 1320 C CA . ASP A 1 169 ? -10.300 -34.692 -26.877 1.00 33.91 169 ASP A CA 1
ATOM 1321 C C . ASP A 1 169 ? -10.099 -34.098 -28.283 1.00 33.91 169 ASP A C 1
ATOM 1323 O O . ASP A 1 169 ? -10.759 -33.158 -28.714 1.00 33.91 169 ASP A O 1
ATOM 1327 N N . HIS A 1 170 ? -9.257 -34.826 -29.024 1.00 34.34 170 HIS A N 1
ATOM 1328 C CA . HIS A 1 170 ? -9.171 -34.946 -30.482 1.00 34.34 170 HIS A CA 1
ATOM 1329 C C . HIS A 1 170 ? -8.426 -33.875 -31.310 1.00 34.34 170 HIS A C 1
ATOM 1331 O O . HIS A 1 170 ? -8.940 -32.815 -31.644 1.00 34.34 170 HIS A O 1
ATOM 1337 N N . TYR A 1 171 ? -7.262 -34.321 -31.813 1.00 32.53 171 TYR A N 1
ATOM 1338 C CA . TYR A 1 171 ? -6.458 -33.803 -32.933 1.00 32.53 171 TYR A CA 1
ATOM 1339 C C . TYR A 1 171 ? -5.554 -32.584 -32.680 1.00 32.53 171 TYR A C 1
ATOM 1341 O O . TYR A 1 171 ? -5.828 -31.478 -33.128 1.00 32.53 171 TYR A O 1
ATOM 1349 N N . ASN A 1 172 ? -4.359 -32.821 -32.132 1.00 30.39 172 ASN A N 1
ATOM 1350 C CA . ASN A 1 172 ? -3.104 -32.899 -32.905 1.00 30.39 172 ASN A CA 1
ATOM 1351 C C . ASN A 1 172 ? -1.888 -32.832 -31.971 1.00 30.39 172 ASN A C 1
ATOM 1353 O O . ASN A 1 172 ? -1.889 -32.124 -30.971 1.00 30.39 172 ASN A O 1
ATOM 1357 N N . ASN A 1 173 ? -0.846 -33.584 -32.331 1.00 33.66 173 ASN A N 1
ATOM 1358 C CA . ASN A 1 173 ? 0.439 -33.663 -31.640 1.00 33.66 173 ASN A CA 1
ATOM 1359 C C . ASN A 1 173 ? 1.087 -32.278 -31.463 1.00 33.66 173 ASN A C 1
ATOM 1361 O O . ASN A 1 173 ? 1.783 -31.800 -32.358 1.00 33.66 173 ASN A O 1
ATOM 1365 N N . LEU A 1 174 ? 0.928 -31.689 -30.282 1.00 29.97 174 LEU A N 1
ATOM 1366 C CA . LEU A 1 174 ? 1.915 -30.799 -29.688 1.00 29.97 174 LEU A CA 1
ATOM 1367 C C . LEU A 1 174 ? 2.553 -31.585 -28.552 1.00 29.97 174 LEU A C 1
ATOM 1369 O O . LEU A 1 174 ? 1.869 -32.113 -27.680 1.00 29.97 174 LEU A O 1
ATOM 1373 N N . THR A 1 175 ? 3.864 -31.750 -28.644 1.00 24.66 175 THR A N 1
ATOM 1374 C CA . THR A 1 175 ? 4.706 -32.384 -27.637 1.00 24.66 175 THR A CA 1
ATOM 1375 C C . THR A 1 175 ? 4.477 -31.709 -26.292 1.00 24.66 175 THR A C 1
ATOM 1377 O O . THR A 1 175 ? 4.963 -30.609 -26.047 1.00 24.66 175 THR A O 1
ATOM 1380 N N . ILE A 1 176 ? 3.694 -32.387 -25.458 1.00 33.62 176 ILE A N 1
ATOM 1381 C CA . ILE A 1 176 ? 3.507 -32.115 -24.041 1.00 33.62 176 ILE A CA 1
ATOM 1382 C C . ILE A 1 176 ? 4.852 -32.403 -23.379 1.00 33.62 176 ILE A C 1
ATOM 1384 O O . ILE A 1 176 ? 5.255 -33.562 -23.268 1.00 33.62 176 ILE A O 1
ATOM 1388 N N . ASP A 1 177 ? 5.561 -31.344 -22.998 1.00 30.14 177 ASP A N 1
ATOM 1389 C CA . ASP A 1 177 ? 6.707 -31.470 -22.111 1.00 30.14 177 ASP A CA 1
ATOM 1390 C C . ASP A 1 177 ? 6.200 -31.850 -20.711 1.00 30.14 177 ASP A C 1
ATOM 1392 O O . ASP A 1 177 ? 5.218 -31.309 -20.190 1.00 30.14 177 ASP A O 1
ATOM 1396 N N . SER A 1 178 ? 6.815 -32.871 -20.137 1.00 34.00 178 SER A N 1
ATOM 1397 C CA . SER A 1 178 ? 6.223 -33.767 -19.147 1.00 34.00 178 SER A CA 1
ATOM 1398 C C . SER A 1 178 ? 6.317 -33.265 -17.701 1.00 34.00 178 SER A C 1
ATOM 1400 O O . SER A 1 178 ? 6.759 -34.027 -16.850 1.00 34.00 178 SER A O 1
ATOM 1402 N N . ASN A 1 179 ? 5.915 -32.019 -17.408 1.00 34.41 179 ASN A N 1
ATOM 1403 C CA . ASN A 1 179 ? 5.962 -31.453 -16.041 1.00 34.41 179 ASN A CA 1
ATOM 1404 C C . ASN A 1 179 ? 4.822 -30.477 -15.655 1.00 34.41 179 ASN A C 1
ATOM 1406 O O . ASN A 1 179 ? 4.894 -29.872 -14.589 1.00 34.41 179 ASN A O 1
ATOM 1410 N N . HIS A 1 180 ? 3.769 -30.299 -16.458 1.00 42.44 180 HIS A N 1
ATOM 1411 C CA . HIS A 1 180 ? 2.696 -29.346 -16.123 1.00 42.44 180 HIS A CA 1
ATOM 1412 C C . HIS A 1 180 ? 1.457 -30.046 -15.547 1.00 42.44 180 HIS A C 1
ATOM 1414 O O . HIS A 1 180 ? 0.713 -30.708 -16.271 1.00 42.44 180 HIS A O 1
ATOM 1420 N N . GLU A 1 181 ? 1.237 -29.888 -14.237 1.00 38.88 181 GLU A N 1
ATOM 1421 C CA . GLU A 1 181 ? -0.042 -30.207 -13.593 1.00 38.88 181 GLU A CA 1
ATOM 1422 C C . GLU A 1 181 ? -1.190 -29.409 -14.249 1.00 38.88 181 GLU A C 1
ATOM 1424 O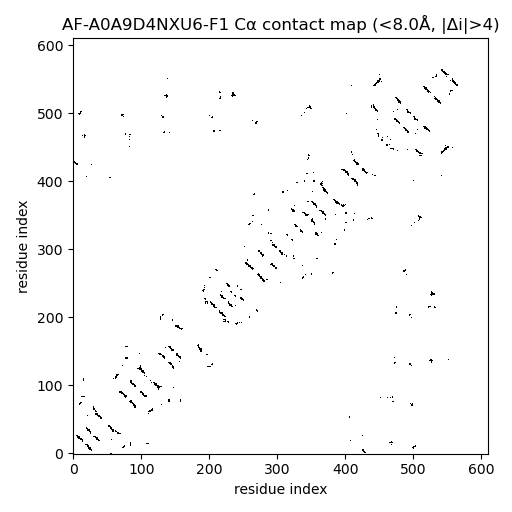 O . GLU A 1 181 ? -1.007 -28.237 -14.595 1.00 38.88 181 GLU A O 1
ATOM 1429 N N . PRO A 1 182 ? -2.390 -29.997 -14.404 1.00 40.22 182 PRO A N 1
ATOM 1430 C CA . PRO A 1 182 ? -3.564 -29.261 -14.863 1.00 40.22 182 PRO A CA 1
ATOM 1431 C C . PRO A 1 182 ? -3.941 -28.191 -13.821 1.00 40.22 182 PRO A C 1
ATOM 1433 O O . PRO A 1 182 ? -4.436 -28.515 -12.741 1.00 40.22 182 PRO A O 1
ATOM 1436 N N . LYS A 1 183 ? -3.691 -26.908 -14.128 1.00 56.44 183 LYS A N 1
ATOM 1437 C CA . LYS A 1 183 ? -3.987 -25.769 -13.238 1.00 56.44 183 LYS A CA 1
ATOM 1438 C C . LYS A 1 183 ? -5.506 -25.582 -13.106 1.00 56.44 183 LYS A C 1
ATOM 1440 O O . LYS A 1 183 ? -6.130 -24.920 -13.930 1.00 56.44 183 LYS A O 1
ATOM 1445 N N . ASN A 1 184 ? -6.116 -26.159 -12.071 1.00 71.88 184 ASN A N 1
ATOM 1446 C CA . ASN A 1 184 ? -7.470 -25.782 -11.665 1.00 71.88 184 ASN A CA 1
ATOM 1447 C C . ASN A 1 184 ? -7.449 -24.309 -11.218 1.00 71.88 184 ASN A C 1
ATOM 1449 O O . ASN A 1 184 ? -6.660 -23.954 -10.345 1.00 71.88 184 ASN A O 1
ATOM 1453 N N . ARG A 1 185 ? -8.295 -23.453 -11.808 1.00 84.81 185 ARG A N 1
ATOM 1454 C CA . ARG A 1 185 ? -8.349 -22.011 -11.495 1.00 84.81 185 ARG A CA 1
ATOM 1455 C C . ARG A 1 185 ? -8.603 -21.749 -10.009 1.00 84.81 185 ARG A C 1
ATOM 1457 O O . ARG A 1 185 ? -8.091 -20.783 -9.457 1.00 84.81 185 ARG A O 1
ATOM 1464 N N . TYR A 1 186 ? -9.408 -22.601 -9.381 1.00 91.25 186 TYR A N 1
ATOM 1465 C CA . TYR A 1 186 ? -9.838 -22.462 -7.997 1.00 91.25 186 TYR A CA 1
ATOM 1466 C C . TYR A 1 186 ? -9.109 -23.487 -7.125 1.00 91.25 186 TYR A C 1
ATOM 1468 O O . TYR A 1 186 ? -9.325 -24.693 -7.262 1.00 91.25 186 TYR A O 1
ATOM 1476 N N . VAL A 1 187 ? -8.276 -23.016 -6.196 1.00 92.69 187 VAL A N 1
ATOM 1477 C CA . VAL A 1 187 ? -7.517 -23.860 -5.263 1.00 92.69 187 VAL A CA 1
ATOM 1478 C C . VAL A 1 187 ? -7.851 -23.474 -3.824 1.00 92.69 187 VAL A C 1
ATOM 1480 O O . VAL A 1 187 ? -7.746 -22.312 -3.449 1.00 92.69 187 VAL A O 1
ATOM 1483 N N . CYS A 1 188 ? -8.259 -24.437 -2.998 1.00 93.94 188 CYS A N 1
ATOM 1484 C CA . CYS A 1 188 ? -8.493 -24.178 -1.579 1.00 93.94 188 CYS A CA 1
ATOM 1485 C C . CYS A 1 188 ? -7.202 -24.376 -0.775 1.00 93.94 188 CYS A C 1
ATOM 1487 O O . CYS A 1 188 ? -6.693 -25.492 -0.677 1.00 93.94 188 CYS A O 1
ATOM 1489 N N . LEU A 1 189 ? -6.691 -23.300 -0.174 1.00 92.88 189 LEU A N 1
ATOM 1490 C CA . LEU A 1 189 ? -5.454 -23.278 0.612 1.00 92.88 189 LEU A CA 1
ATOM 1491 C C . LEU A 1 189 ? -5.707 -23.455 2.118 1.00 92.88 189 LEU A C 1
ATOM 1493 O O . LEU A 1 189 ? -4.933 -22.981 2.946 1.00 92.88 189 LEU A O 1
ATOM 1497 N N . SER A 1 190 ? -6.774 -24.158 2.510 1.00 86.94 190 SER A N 1
ATOM 1498 C CA . SER A 1 190 ? -7.149 -24.321 3.925 1.00 86.94 190 SER A CA 1
ATOM 1499 C C . SER A 1 190 ? -6.079 -24.998 4.786 1.00 86.94 190 SER A C 1
ATOM 1501 O O . SER A 1 190 ? -6.087 -24.838 5.999 1.00 86.94 190 SER A O 1
ATOM 1503 N N . ASN A 1 191 ? -5.178 -25.772 4.176 1.00 89.56 191 ASN A N 1
ATOM 1504 C CA . ASN A 1 191 ? -4.083 -26.449 4.876 1.00 89.56 191 ASN A CA 1
ATOM 1505 C C . ASN A 1 191 ? -2.830 -25.572 5.028 1.00 89.56 191 ASN A C 1
ATOM 1507 O O . ASN A 1 191 ? -1.891 -25.986 5.704 1.00 89.56 191 ASN A O 1
ATOM 1511 N N . LEU A 1 192 ? -2.789 -24.408 4.371 1.00 91.25 192 LEU A N 1
ATOM 1512 C CA . LEU A 1 192 ? -1.646 -23.497 4.418 1.00 91.25 192 LEU A CA 1
ATOM 1513 C C . LEU A 1 192 ? -1.633 -22.669 5.712 1.00 91.25 192 LEU A C 1
ATOM 1515 O O . LEU A 1 192 ? -0.565 -22.347 6.222 1.00 91.25 192 LEU A O 1
ATOM 1519 N N . THR A 1 193 ? -2.818 -22.374 6.248 1.00 91.81 193 THR A N 1
ATOM 1520 C CA . THR A 1 193 ? -3.033 -21.519 7.420 1.00 91.81 193 THR A CA 1
ATOM 1521 C C . THR A 1 193 ? -3.722 -22.278 8.552 1.00 91.81 193 THR A C 1
ATOM 1523 O O . THR A 1 193 ? -4.531 -23.180 8.314 1.00 91.81 193 THR A O 1
ATOM 1526 N N . LYS A 1 194 ? -3.457 -21.885 9.800 1.00 91.88 194 LYS A N 1
ATOM 1527 C CA . LYS A 1 194 ? -4.265 -22.304 10.959 1.00 91.88 194 LYS A CA 1
ATOM 1528 C C . LYS A 1 194 ? -5.510 -21.437 11.158 1.00 91.88 194 LYS A C 1
ATOM 1530 O O . LYS A 1 194 ? -6.457 -21.876 11.820 1.00 91.88 194 LYS A O 1
ATOM 1535 N N . ILE A 1 195 ? -5.540 -20.251 10.554 1.00 92.50 195 ILE A N 1
ATOM 1536 C CA . ILE A 1 195 ? -6.650 -19.305 10.638 1.00 92.50 195 ILE A CA 1
ATOM 1537 C C . ILE A 1 195 ? -7.829 -19.836 9.819 1.00 92.50 195 ILE A C 1
ATOM 1539 O O . ILE A 1 195 ? -7.792 -19.962 8.596 1.00 92.50 195 ILE A O 1
ATOM 1543 N N . LYS A 1 196 ? -8.919 -20.160 10.517 1.00 91.19 196 LYS A N 1
ATOM 1544 C CA . LYS A 1 196 ? -10.122 -20.742 9.897 1.00 91.19 196 LYS A CA 1
ATOM 1545 C C . LYS A 1 196 ? -11.010 -19.711 9.209 1.00 91.19 196 LYS A C 1
ATOM 1547 O O . LYS A 1 196 ? -11.734 -20.071 8.287 1.00 91.19 196 LYS A O 1
ATOM 1552 N N . HIS A 1 197 ? -10.979 -18.473 9.692 1.00 94.31 197 HIS A N 1
ATOM 1553 C CA . HIS A 1 197 ? -11.794 -17.365 9.207 1.00 94.31 197 HIS A CA 1
ATOM 1554 C C . HIS A 1 197 ? -10.960 -16.093 9.219 1.00 94.31 197 HIS A C 1
ATOM 1556 O O . HIS A 1 197 ? -10.292 -15.807 10.219 1.00 94.31 197 HIS A O 1
ATOM 1562 N N . LEU A 1 198 ? -11.029 -15.334 8.129 1.00 95.38 198 LEU A N 1
ATOM 1563 C CA . LEU A 1 198 ? -10.413 -14.019 8.068 1.00 95.38 198 LEU A CA 1
ATOM 1564 C C . LEU A 1 198 ? -11.149 -13.068 9.017 1.00 95.38 198 LEU A C 1
ATOM 1566 O O . LEU A 1 198 ? -12.345 -13.218 9.288 1.00 95.38 198 LEU A O 1
ATOM 1570 N N . ALA A 1 199 ? -10.428 -12.078 9.539 1.00 94.25 199 ALA A N 1
ATOM 1571 C CA . ALA A 1 199 ? -11.058 -10.997 10.282 1.00 94.25 199 ALA A CA 1
ATOM 1572 C C . ALA A 1 199 ? -12.076 -10.248 9.407 1.00 94.25 199 ALA A C 1
ATOM 1574 O O . ALA A 1 199 ? -12.004 -10.227 8.175 1.00 94.25 199 ALA A O 1
ATOM 1575 N N . HIS A 1 200 ? -13.034 -9.594 10.055 1.00 89.38 200 HIS A N 1
ATOM 1576 C CA . HIS A 1 200 ? -13.993 -8.749 9.361 1.00 89.38 200 HIS A CA 1
ATOM 1577 C C . HIS A 1 200 ? -14.074 -7.379 10.040 1.00 89.38 200 HIS A C 1
ATOM 1579 O O . HIS A 1 200 ? -14.735 -7.271 11.077 1.00 89.38 200 HIS A O 1
ATOM 1585 N N . PRO A 1 201 ? -13.434 -6.342 9.473 1.00 92.50 201 PRO A N 1
ATOM 1586 C CA . PRO A 1 201 ? -12.554 -6.357 8.289 1.00 92.50 201 PRO A CA 1
ATOM 1587 C C . PRO A 1 201 ? -11.181 -7.018 8.552 1.00 92.50 201 PRO A C 1
ATOM 1589 O O . PRO A 1 201 ? -10.710 -7.030 9.687 1.00 92.50 201 PRO A O 1
ATOM 1592 N N . HIS A 1 202 ? -10.530 -7.553 7.510 1.00 95.06 202 HIS A N 1
ATOM 1593 C CA . HIS A 1 202 ? -9.147 -8.064 7.557 1.00 95.06 202 HIS A CA 1
ATOM 1594 C C . HIS A 1 202 ? -8.193 -7.143 6.803 1.00 95.06 202 HIS A C 1
ATOM 1596 O O . HIS A 1 202 ? -8.607 -6.412 5.910 1.00 95.06 202 HIS A O 1
ATOM 1602 N N . ALA A 1 203 ? -6.906 -7.246 7.128 1.00 95.94 203 ALA A N 1
ATOM 1603 C CA . ALA A 1 203 ? -5.820 -6.547 6.445 1.00 95.94 203 ALA A CA 1
ATOM 1604 C C . ALA A 1 203 ? -4.759 -7.525 5.906 1.00 95.94 203 ALA A C 1
ATOM 1606 O O . ALA A 1 203 ? -3.576 -7.204 5.883 1.00 95.94 203 ALA A O 1
ATOM 1607 N N . SER A 1 204 ? -5.164 -8.751 5.549 1.00 97.69 204 SER A N 1
ATOM 1608 C CA . SER A 1 204 ? -4.278 -9.733 4.902 1.00 97.69 204 SER A CA 1
ATOM 1609 C C . SER A 1 204 ? -3.568 -9.128 3.688 1.00 97.69 204 SER A C 1
ATOM 1611 O O . SER A 1 204 ? -4.147 -8.290 2.993 1.00 97.69 204 SER A O 1
ATOM 1613 N N . GLY A 1 205 ? -2.335 -9.554 3.436 1.00 97.12 205 GLY A N 1
ATOM 1614 C CA . GLY A 1 205 ? -1.493 -8.942 2.414 1.00 97.12 205 GLY A CA 1
ATOM 1615 C C . GLY A 1 205 ? -0.405 -9.858 1.872 1.00 97.12 205 GLY A C 1
ATOM 1616 O O . GLY A 1 205 ? -0.186 -10.958 2.382 1.00 97.12 205 GLY A O 1
ATOM 1617 N N . PHE A 1 206 ? 0.260 -9.374 0.827 1.00 97.81 206 PHE A N 1
ATOM 1618 C CA . PHE A 1 206 ? 1.335 -10.046 0.107 1.00 97.81 206 PHE A CA 1
ATOM 1619 C C . PHE A 1 206 ? 2.573 -9.144 0.066 1.00 97.81 206 PHE A C 1
ATOM 1621 O O . PHE A 1 206 ? 2.612 -8.147 -0.655 1.00 97.81 206 PHE A O 1
ATOM 1628 N N . LEU A 1 207 ? 3.557 -9.450 0.907 1.00 96.56 207 LEU A N 1
ATOM 1629 C CA . LEU A 1 207 ? 4.761 -8.644 1.112 1.00 96.56 207 LEU A CA 1
ATOM 1630 C C . LEU A 1 207 ? 5.864 -9.487 1.748 1.00 96.56 207 LEU A C 1
ATOM 1632 O O . LEU A 1 207 ? 5.568 -10.511 2.348 1.00 96.56 207 LEU A O 1
ATOM 1636 N N . ASN A 1 208 ? 7.119 -9.057 1.653 1.00 94.62 208 ASN A N 1
ATOM 1637 C CA . ASN A 1 208 ? 8.203 -9.699 2.394 1.00 94.62 208 ASN A CA 1
ATOM 1638 C C . ASN A 1 208 ? 8.029 -9.442 3.899 1.00 94.62 208 ASN A C 1
ATOM 1640 O O . ASN A 1 208 ? 8.016 -8.286 4.325 1.00 94.62 208 ASN A O 1
ATOM 1644 N N . LEU A 1 209 ? 7.856 -10.509 4.678 1.00 92.50 209 LEU A N 1
ATOM 1645 C CA . LEU A 1 209 ? 7.715 -10.457 6.137 1.00 92.50 209 LEU A CA 1
ATOM 1646 C C . LEU A 1 209 ? 9.043 -10.745 6.849 1.00 92.50 209 LEU A C 1
ATOM 1648 O O . LEU A 1 209 ? 9.139 -10.583 8.065 1.00 92.50 209 LEU A O 1
ATOM 1652 N N . ASN A 1 210 ? 10.058 -11.177 6.106 1.00 85.56 210 ASN A N 1
ATOM 1653 C CA . ASN A 1 210 ? 11.428 -11.304 6.570 1.00 85.56 210 ASN A CA 1
ATOM 1654 C C . ASN A 1 210 ? 12.193 -9.982 6.395 1.00 85.56 210 ASN A C 1
ATOM 1656 O O . ASN A 1 210 ? 11.675 -8.965 5.936 1.00 85.56 210 ASN A O 1
ATOM 1660 N N . SER A 1 211 ? 13.466 -9.990 6.788 1.00 82.44 211 SER A N 1
ATOM 1661 C CA . SER A 1 211 ? 14.394 -8.912 6.440 1.00 82.44 211 SER A CA 1
ATOM 1662 C C . SER A 1 211 ? 14.898 -9.101 5.010 1.00 82.44 211 SER A C 1
ATOM 1664 O O . SER A 1 211 ? 15.203 -10.233 4.619 1.00 82.44 211 SER A O 1
ATOM 1666 N N . TYR A 1 212 ? 15.102 -7.996 4.281 1.00 81.19 212 TYR A N 1
ATOM 1667 C CA . TYR A 1 212 ? 15.731 -8.003 2.953 1.00 81.19 212 TYR A CA 1
ATOM 1668 C C . TYR A 1 212 ? 17.094 -8.731 2.918 1.00 81.19 212 TYR A C 1
ATOM 1670 O O . TYR A 1 212 ? 17.530 -9.191 1.860 1.00 81.19 212 TYR A O 1
ATOM 1678 N N . LEU A 1 213 ? 17.774 -8.828 4.072 1.00 81.25 213 LEU A N 1
ATOM 1679 C CA . LEU A 1 213 ? 19.056 -9.515 4.248 1.00 81.25 213 LEU A CA 1
ATOM 1680 C C . LEU A 1 213 ? 18.952 -11.042 4.144 1.00 81.25 213 LEU A C 1
ATOM 1682 O O . LEU A 1 213 ? 19.947 -11.694 3.821 1.00 81.25 213 LEU A O 1
ATOM 1686 N N . ILE A 1 214 ? 17.787 -11.613 4.462 1.00 83.50 214 ILE A N 1
ATOM 1687 C CA . ILE A 1 214 ? 17.538 -13.057 4.377 1.00 83.50 214 ILE A CA 1
ATOM 1688 C C . ILE A 1 214 ? 17.178 -13.394 2.933 1.00 83.50 214 ILE A C 1
ATOM 1690 O O . ILE A 1 214 ? 17.890 -14.138 2.256 1.00 83.50 214 ILE A O 1
ATOM 1694 N N . ASP A 1 215 ? 16.091 -12.794 2.464 1.00 87.31 215 ASP A N 1
ATOM 1695 C CA . ASP A 1 215 ? 15.640 -12.828 1.087 1.00 87.31 215 ASP A CA 1
ATOM 1696 C C . ASP A 1 215 ? 14.767 -11.597 0.801 1.00 87.31 215 ASP A C 1
ATOM 1698 O O . ASP A 1 215 ? 14.437 -10.814 1.689 1.00 87.31 215 ASP A O 1
ATOM 1702 N N . MET A 1 216 ? 14.422 -11.406 -0.470 1.00 91.25 216 MET A N 1
ATOM 1703 C CA . MET A 1 216 ? 13.482 -10.371 -0.908 1.00 91.25 216 MET A CA 1
ATOM 1704 C C . MET A 1 216 ? 12.186 -10.989 -1.444 1.00 91.25 216 MET A C 1
ATOM 1706 O O . MET A 1 216 ? 11.564 -10.433 -2.349 1.00 91.25 216 MET A O 1
ATOM 1710 N N . THR A 1 217 ? 11.826 -12.189 -0.994 1.00 92.69 217 THR A N 1
ATOM 1711 C CA . THR A 1 217 ? 10.641 -12.884 -1.502 1.00 92.69 217 THR A CA 1
ATOM 1712 C C . THR A 1 217 ? 9.378 -12.421 -0.800 1.00 92.69 217 THR A C 1
ATOM 1714 O O . THR A 1 217 ? 9.385 -12.056 0.368 1.00 92.69 217 THR A O 1
ATOM 1717 N N . SER A 1 218 ? 8.283 -12.369 -1.551 1.00 95.00 218 SER A N 1
ATOM 1718 C CA . SER A 1 218 ? 6.991 -11.952 -1.022 1.00 95.00 218 SER A CA 1
ATOM 1719 C C . SER A 1 218 ? 6.333 -13.123 -0.290 1.00 95.00 218 SER A C 1
ATOM 1721 O O . SER A 1 218 ? 6.134 -14.200 -0.862 1.00 95.00 218 SER A O 1
ATOM 1723 N N . ASP A 1 219 ? 5.954 -12.880 0.956 1.00 96.19 219 ASP A N 1
ATOM 1724 C CA . ASP A 1 219 ? 5.279 -13.802 1.858 1.00 96.19 219 ASP A CA 1
ATOM 1725 C C . ASP A 1 219 ? 3.791 -13.455 1.982 1.00 96.19 219 ASP A C 1
ATOM 1727 O O . ASP A 1 219 ? 3.308 -12.445 1.459 1.00 96.19 219 ASP A O 1
ATOM 1731 N N . LEU A 1 220 ? 3.041 -14.293 2.698 1.00 97.19 220 LEU A N 1
ATOM 1732 C CA . LEU A 1 220 ? 1.632 -14.051 2.986 1.00 97.19 220 LEU A CA 1
ATOM 1733 C C . LEU A 1 220 ? 1.418 -13.687 4.452 1.00 97.19 220 LEU A C 1
ATOM 1735 O O . LEU A 1 220 ? 1.727 -14.459 5.361 1.00 97.19 220 LEU A O 1
ATOM 1739 N N . PHE A 1 221 ? 0.789 -12.536 4.664 1.00 97.69 221 PHE A N 1
ATOM 1740 C CA . PHE A 1 221 ? 0.221 -12.147 5.945 1.00 97.69 221 PHE A CA 1
ATOM 1741 C C . PHE A 1 221 ? -1.263 -12.504 5.973 1.00 97.69 221 PHE A C 1
ATOM 1743 O O . PHE A 1 221 ? -2.053 -11.944 5.208 1.00 97.69 221 PHE A O 1
ATOM 1750 N N . ILE A 1 222 ? -1.666 -13.403 6.871 1.00 97.38 222 ILE A N 1
ATOM 1751 C CA . ILE A 1 222 ? -3.070 -13.786 7.049 1.00 97.38 222 ILE A CA 1
ATOM 1752 C C . ILE A 1 222 ? -3.600 -13.191 8.352 1.00 97.38 222 ILE A C 1
ATOM 1754 O O . ILE A 1 222 ? -3.119 -13.500 9.441 1.00 97.38 222 ILE A O 1
ATOM 1758 N N . ASN A 1 223 ? -4.620 -12.339 8.241 1.00 96.50 223 ASN A N 1
ATOM 1759 C CA . ASN A 1 223 ? -5.212 -11.631 9.371 1.00 96.50 223 ASN A CA 1
ATOM 1760 C C . ASN A 1 223 ? -6.517 -12.307 9.829 1.00 96.50 223 ASN A C 1
ATOM 1762 O O . ASN A 1 223 ? -7.528 -12.287 9.120 1.00 96.50 223 ASN A O 1
ATOM 1766 N N . GLY A 1 224 ? -6.486 -12.897 11.025 1.00 95.44 224 GLY A N 1
ATOM 1767 C CA . GLY A 1 224 ? -7.631 -13.495 11.704 1.00 95.44 224 GLY A CA 1
ATOM 1768 C C . GLY A 1 224 ? -8.215 -12.593 12.797 1.00 95.44 224 GLY A C 1
ATOM 1769 O O . GLY A 1 224 ? -7.714 -11.518 13.123 1.00 95.44 224 GLY A O 1
ATOM 1770 N N . GLN A 1 225 ? -9.321 -13.025 13.407 1.00 92.00 225 GLN A N 1
ATOM 1771 C CA . GLN A 1 225 ? -10.075 -12.162 14.327 1.00 92.00 225 GLN A CA 1
ATOM 1772 C C . GLN A 1 225 ? -9.347 -11.831 15.640 1.00 92.00 225 GLN A C 1
ATOM 1774 O O . GLN A 1 225 ? -9.602 -10.766 16.195 1.00 92.00 225 GLN A O 1
ATOM 1779 N N . ASN A 1 226 ? -8.475 -12.697 16.151 1.00 91.69 226 ASN A N 1
ATOM 1780 C CA . ASN A 1 226 ? -7.715 -12.465 17.395 1.00 91.69 226 ASN A CA 1
ATOM 1781 C C . ASN A 1 226 ? -6.217 -12.761 17.240 1.00 91.69 226 ASN A C 1
ATOM 1783 O O . ASN A 1 226 ? -5.414 -12.403 18.097 1.00 91.69 226 ASN A O 1
ATOM 1787 N N . GLU A 1 227 ? -5.857 -13.396 16.135 1.00 94.50 227 GLU A N 1
ATOM 1788 C CA . GLU A 1 227 ? -4.531 -13.899 15.826 1.00 94.50 227 GLU A CA 1
ATOM 1789 C C . GLU A 1 227 ? -4.218 -13.597 14.363 1.00 94.50 227 GLU A C 1
ATOM 1791 O O . GLU A 1 227 ? -5.125 -13.364 13.558 1.00 94.50 227 GLU A O 1
ATOM 1796 N N . PHE A 1 228 ? -2.940 -13.595 14.030 1.00 95.94 228 PHE A N 1
ATOM 1797 C CA . PHE A 1 228 ? -2.443 -13.425 12.678 1.00 95.94 228 PHE A CA 1
ATOM 1798 C C . PHE A 1 228 ? -1.307 -14.405 12.420 1.00 95.94 228 PHE A C 1
ATOM 1800 O O . PHE A 1 228 ? -0.683 -14.917 13.350 1.00 95.94 228 PHE A O 1
ATOM 1807 N N . GLU A 1 229 ? -1.057 -14.677 11.149 1.00 95.25 229 GLU A N 1
ATOM 1808 C CA . GLU A 1 229 ? -0.102 -15.693 10.738 1.00 95.25 229 GLU A CA 1
ATOM 1809 C C . GLU A 1 229 ? 0.804 -15.182 9.624 1.00 95.25 229 GLU A C 1
ATOM 1811 O O . GLU A 1 229 ? 0.336 -14.548 8.674 1.00 95.25 229 GLU A O 1
ATOM 1816 N N . TYR A 1 230 ? 2.098 -15.478 9.757 1.00 95.25 230 TYR A N 1
ATOM 1817 C CA . TYR A 1 230 ? 3.110 -15.231 8.734 1.00 95.25 230 TYR A CA 1
ATOM 1818 C C . TYR A 1 230 ? 3.417 -16.539 8.001 1.00 95.25 230 TYR A C 1
ATOM 1820 O O . TYR A 1 230 ? 3.829 -17.537 8.598 1.00 95.25 230 TYR A O 1
ATOM 1828 N N . ILE A 1 231 ? 3.178 -16.554 6.693 1.00 95.12 231 ILE A N 1
ATOM 1829 C CA . ILE A 1 231 ? 3.359 -17.725 5.835 1.00 95.12 231 ILE A CA 1
ATOM 1830 C C . ILE A 1 231 ? 4.467 -17.402 4.841 1.00 95.12 231 ILE A C 1
ATOM 1832 O O . ILE A 1 231 ? 4.245 -16.692 3.859 1.00 95.12 231 ILE A O 1
ATOM 1836 N N . TYR A 1 232 ? 5.650 -17.945 5.111 1.00 94.12 232 TYR A N 1
ATOM 1837 C CA . TYR A 1 232 ? 6.850 -17.659 4.337 1.00 94.12 232 TYR A CA 1
ATOM 1838 C C . TYR A 1 232 ? 6.895 -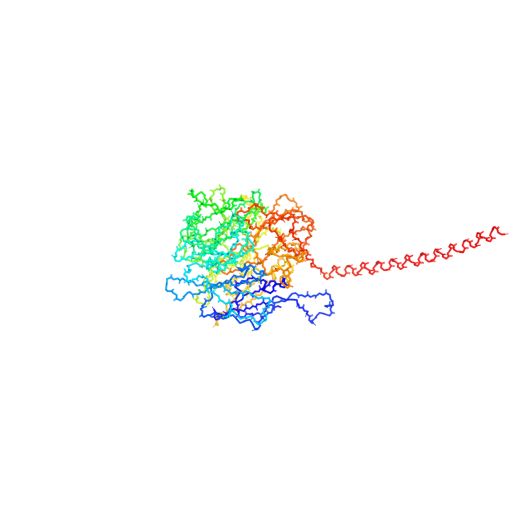18.422 3.015 1.00 94.12 232 TYR A C 1
ATOM 1840 O O . TYR A 1 232 ? 6.537 -19.607 2.953 1.00 94.12 232 TYR A O 1
ATOM 1848 N N . ASN A 1 233 ? 7.369 -17.754 1.969 1.00 93.81 233 ASN A N 1
ATOM 1849 C CA . ASN A 1 233 ? 7.666 -18.355 0.682 1.00 93.81 233 ASN A CA 1
ATOM 1850 C C . ASN A 1 233 ? 9.153 -18.695 0.579 1.00 93.81 233 ASN A C 1
ATOM 1852 O O . ASN A 1 233 ? 9.989 -17.821 0.392 1.00 93.81 233 ASN A O 1
ATOM 1856 N N . ILE A 1 234 ? 9.498 -19.979 0.639 1.00 92.12 234 ILE A N 1
ATOM 1857 C CA . ILE A 1 234 ? 10.895 -20.393 0.495 1.00 92.12 234 ILE A CA 1
ATOM 1858 C C . ILE A 1 234 ? 11.207 -20.567 -1.000 1.00 92.12 234 ILE A C 1
ATOM 1860 O O . ILE A 1 234 ? 10.538 -21.367 -1.666 1.00 92.12 234 ILE A O 1
ATOM 1864 N N . PRO A 1 235 ? 12.228 -19.881 -1.558 1.00 90.56 235 PRO A N 1
ATOM 1865 C CA . PRO A 1 235 ? 12.641 -20.073 -2.944 1.00 90.56 235 PRO A CA 1
ATOM 1866 C C . PRO A 1 235 ? 12.809 -21.552 -3.293 1.00 90.56 235 PRO A C 1
ATOM 1868 O O . PRO A 1 235 ? 13.439 -22.296 -2.551 1.00 90.56 235 PRO A O 1
ATOM 1871 N N . GLN A 1 236 ? 12.285 -21.970 -4.448 1.00 89.69 236 GLN A N 1
ATOM 1872 C CA . GLN A 1 236 ? 12.271 -23.369 -4.917 1.00 89.69 236 GLN A CA 1
ATOM 1873 C C . GLN A 1 236 ? 11.337 -24.336 -4.163 1.00 89.69 236 GLN A C 1
ATOM 1875 O O . GLN A 1 236 ? 11.013 -25.392 -4.708 1.00 89.69 236 GLN A O 1
ATOM 1880 N N . GLU A 1 237 ? 10.857 -23.995 -2.967 1.00 91.25 237 GLU A N 1
ATOM 1881 C CA . GLU A 1 237 ? 9.938 -24.841 -2.191 1.00 91.25 237 GLU A CA 1
ATOM 1882 C C . GLU A 1 237 ? 8.489 -24.319 -2.233 1.00 91.25 237 GLU A C 1
ATOM 1884 O O . GLU A 1 237 ? 7.540 -25.109 -2.249 1.00 91.25 237 GLU A O 1
ATOM 1889 N N . GLY A 1 238 ? 8.310 -23.001 -2.339 1.00 91.56 238 GLY A N 1
ATOM 1890 C CA . GLY A 1 238 ? 7.017 -22.324 -2.305 1.00 91.56 238 GLY A CA 1
ATOM 1891 C C . GLY A 1 238 ? 6.581 -21.935 -0.889 1.00 91.56 238 GLY A C 1
ATOM 1892 O O . GLY A 1 238 ? 7.348 -22.026 0.075 1.00 91.56 238 GLY A O 1
ATOM 1893 N N . PHE A 1 239 ? 5.312 -21.536 -0.761 1.00 93.75 239 PHE A N 1
ATOM 1894 C CA . PHE A 1 239 ? 4.702 -21.180 0.521 1.00 93.75 239 PHE A CA 1
ATOM 1895 C C . PHE A 1 239 ? 4.646 -22.369 1.476 1.00 93.75 239 PHE A C 1
ATOM 1897 O O . PHE A 1 239 ? 4.043 -23.405 1.169 1.00 93.75 239 PHE A O 1
ATOM 1904 N N . GLN A 1 240 ? 5.238 -22.195 2.652 1.00 91.38 240 GLN A N 1
ATOM 1905 C CA . GLN A 1 240 ? 5.330 -23.246 3.652 1.00 91.38 240 GLN A CA 1
ATOM 1906 C C . GLN A 1 240 ? 4.109 -23.248 4.574 1.00 91.38 240 GLN A C 1
ATOM 1908 O O . GLN A 1 240 ? 3.790 -22.221 5.174 1.00 91.38 240 GLN A O 1
ATOM 1913 N N . PRO A 1 241 ? 3.424 -24.393 4.746 1.00 84.75 241 PRO A N 1
ATOM 1914 C CA . PRO A 1 241 ? 2.332 -24.490 5.701 1.00 84.75 241 PRO A CA 1
ATOM 1915 C C . PRO A 1 241 ? 2.872 -24.402 7.128 1.00 84.75 241 PRO A C 1
ATOM 1917 O O . PRO A 1 241 ? 3.813 -25.107 7.499 1.00 84.75 241 PRO A O 1
ATOM 1920 N N . ASN A 1 242 ? 2.219 -23.613 7.974 1.00 73.62 242 ASN A N 1
ATOM 1921 C CA . ASN A 1 242 ? 2.608 -23.483 9.375 1.00 73.62 242 ASN A CA 1
ATOM 1922 C C . ASN A 1 242 ? 2.095 -24.668 10.219 1.00 73.62 242 ASN A C 1
ATOM 1924 O O . ASN A 1 242 ? 1.161 -24.558 11.017 1.00 73.62 242 ASN A O 1
ATOM 1928 N N . GLN A 1 243 ? 2.694 -25.847 10.045 1.00 69.62 243 GLN A N 1
ATOM 1929 C CA . GLN A 1 243 ? 2.240 -27.068 10.723 1.00 69.62 243 GLN A CA 1
ATOM 1930 C C . GLN A 1 243 ? 2.441 -26.991 12.248 1.00 69.62 243 GLN A C 1
ATOM 1932 O O . GLN A 1 243 ? 1.557 -27.386 13.019 1.00 69.62 243 GLN A O 1
ATOM 1937 N N . ASN A 1 244 ? 3.542 -26.387 12.698 1.00 71.81 244 ASN A N 1
ATOM 1938 C CA . ASN A 1 244 ? 3.904 -26.324 14.116 1.00 71.81 244 ASN A CA 1
ATOM 1939 C C . ASN A 1 244 ? 3.246 -25.152 14.860 1.00 71.81 244 ASN A C 1
ATOM 1941 O O . ASN A 1 244 ? 3.077 -25.225 16.072 1.00 71.81 244 ASN A O 1
ATOM 1945 N N . GLY A 1 245 ? 2.733 -24.139 14.149 1.00 74.25 245 GLY A N 1
ATOM 1946 C CA . GLY A 1 245 ? 2.144 -22.940 14.760 1.00 74.25 245 GLY A CA 1
ATOM 1947 C C . GLY A 1 245 ? 3.185 -21.931 15.234 1.00 74.25 245 GLY A C 1
ATOM 1948 O O . GLY A 1 245 ? 2.834 -21.037 15.988 1.00 74.25 245 GLY A O 1
ATOM 1949 N N . GLU A 1 246 ? 4.440 -22.080 14.810 1.00 82.06 246 GLU A N 1
ATOM 1950 C CA . GLU A 1 246 ? 5.553 -21.210 15.209 1.00 82.06 246 GLU A CA 1
ATOM 1951 C C . GLU A 1 246 ? 5.369 -19.780 14.681 1.00 82.06 246 GLU A C 1
ATOM 1953 O O . GLU A 1 246 ? 5.739 -18.833 15.362 1.00 82.06 246 GLU A O 1
ATOM 1958 N N . ASN A 1 247 ? 4.689 -19.625 13.539 1.00 89.00 247 ASN A N 1
ATOM 1959 C CA . ASN A 1 247 ? 4.429 -18.321 12.916 1.00 89.00 247 ASN A CA 1
ATOM 1960 C C . ASN A 1 247 ? 3.007 -17.794 13.175 1.00 89.00 247 ASN A C 1
ATOM 1962 O O . ASN A 1 247 ? 2.490 -16.991 12.397 1.00 89.00 247 ASN A O 1
ATOM 1966 N N . LEU A 1 248 ? 2.329 -18.318 14.203 1.00 93.81 248 LEU A N 1
ATOM 1967 C CA . LEU A 1 248 ? 0.994 -17.883 14.609 1.00 93.81 248 LEU A CA 1
ATOM 1968 C C . LEU A 1 248 ? 1.115 -17.006 15.856 1.00 93.81 248 LEU A C 1
ATOM 1970 O O . LEU A 1 248 ? 1.550 -17.469 16.910 1.00 93.81 248 LEU A O 1
ATOM 1974 N N . TYR A 1 249 ? 0.676 -15.760 15.745 1.00 94.50 249 TYR A N 1
ATOM 1975 C CA . TYR A 1 249 ? 0.841 -14.747 16.780 1.00 94.50 249 TYR A CA 1
ATOM 1976 C C . TYR A 1 249 ? -0.502 -14.157 17.193 1.00 94.50 249 TYR A C 1
ATOM 1978 O O . TYR A 1 249 ? -1.463 -14.127 16.426 1.00 94.50 249 TYR A O 1
ATOM 1986 N N . SER A 1 250 ? -0.578 -13.667 18.428 1.00 94.25 250 SER A N 1
ATOM 1987 C CA . SER A 1 250 ? -1.774 -12.996 18.941 1.00 94.25 250 SER A CA 1
ATOM 1988 C C . SER A 1 250 ? -1.665 -11.482 18.783 1.00 94.25 250 SER A C 1
ATOM 1990 O O . SER A 1 250 ? -0.600 -10.892 18.974 1.00 94.25 250 SER A O 1
ATOM 1992 N N . PHE A 1 251 ? -2.790 -10.835 18.483 1.00 94.69 251 PHE A N 1
ATOM 1993 C CA . PHE A 1 251 ? -2.892 -9.380 18.602 1.00 94.69 251 PHE A CA 1
ATOM 1994 C C . PHE A 1 251 ? -2.774 -8.937 20.077 1.00 94.69 251 PHE A C 1
ATOM 1996 O O . PHE A 1 251 ? -2.968 -9.763 20.978 1.00 94.69 251 PHE A O 1
ATOM 2003 N N . PRO A 1 252 ? -2.486 -7.648 20.357 1.00 91.44 252 PRO A N 1
ATOM 2004 C CA . PRO A 1 252 ? -2.340 -7.157 21.725 1.00 91.44 252 PRO A CA 1
ATOM 2005 C C . PRO A 1 252 ? -3.600 -7.435 22.553 1.00 91.44 252 PRO A C 1
ATOM 2007 O O . PRO A 1 252 ? -4.676 -6.923 22.253 1.00 91.44 252 PRO A O 1
ATOM 2010 N N . THR A 1 253 ? -3.472 -8.218 23.625 1.00 83.75 253 THR A N 1
ATOM 2011 C CA . THR A 1 253 ? -4.610 -8.601 24.487 1.00 83.75 253 THR A CA 1
ATOM 2012 C C . THR A 1 253 ? -5.101 -7.466 25.380 1.00 83.75 253 THR A C 1
ATOM 2014 O O . THR A 1 253 ? -6.235 -7.498 25.851 1.00 83.75 253 THR A O 1
ATOM 2017 N N . ILE A 1 254 ? -4.251 -6.463 25.615 1.00 77.25 254 ILE A N 1
ATOM 2018 C CA . ILE A 1 254 ? -4.581 -5.267 26.394 1.00 77.25 254 ILE A CA 1
ATOM 2019 C C . ILE A 1 254 ? -5.556 -4.338 25.656 1.00 77.25 254 ILE A C 1
ATOM 2021 O O . ILE A 1 254 ? -6.242 -3.543 26.291 1.00 77.25 254 ILE A O 1
ATOM 2025 N N . ALA A 1 255 ? -5.629 -4.441 24.327 1.00 75.44 255 ALA A N 1
ATOM 2026 C CA . ALA A 1 255 ? -6.480 -3.594 23.510 1.00 75.44 255 ALA A CA 1
ATOM 2027 C C . ALA A 1 255 ? -7.895 -4.176 23.392 1.00 75.44 255 ALA A C 1
ATOM 2029 O O . ALA A 1 255 ? -8.075 -5.335 23.017 1.00 75.44 255 ALA A O 1
ATOM 2030 N N . SER A 1 256 ? -8.912 -3.356 23.665 1.00 73.19 256 SER A N 1
ATOM 2031 C CA . SER A 1 256 ? -10.324 -3.743 23.504 1.00 73.19 256 SER A CA 1
ATOM 2032 C C . SER A 1 256 ? -10.763 -3.740 22.038 1.00 73.19 256 SER A C 1
ATOM 2034 O O . SER A 1 256 ? -11.570 -4.571 21.616 1.00 73.19 256 SER A O 1
ATOM 2036 N N . ILE A 1 257 ? -10.207 -2.814 21.255 1.00 90.94 257 ILE A N 1
ATOM 2037 C CA . ILE A 1 257 ? -10.482 -2.595 19.834 1.00 90.94 257 ILE A CA 1
ATOM 2038 C C . ILE A 1 257 ? -9.186 -2.248 19.099 1.00 90.94 257 ILE A C 1
ATOM 2040 O O . ILE A 1 257 ? -8.259 -1.669 19.674 1.00 90.94 257 ILE A O 1
ATOM 2044 N N . ARG A 1 258 ? -9.131 -2.593 17.811 1.00 94.06 258 ARG A N 1
ATOM 2045 C CA . ARG A 1 258 ? -7.956 -2.397 16.959 1.00 94.06 258 ARG A CA 1
ATOM 2046 C C . ARG A 1 258 ? -8.343 -2.036 15.527 1.00 94.06 258 ARG A C 1
ATOM 2048 O O . ARG A 1 258 ? -9.437 -2.377 15.078 1.00 94.06 258 ARG A O 1
ATOM 2055 N N . GLY A 1 259 ? -7.446 -1.327 14.854 1.00 95.00 259 GLY A N 1
ATOM 2056 C CA . GLY A 1 259 ? -7.524 -0.974 13.444 1.00 95.00 259 GLY A CA 1
ATOM 2057 C C . GLY A 1 259 ? -6.965 -2.071 12.543 1.00 95.00 259 GLY A C 1
ATOM 2058 O O . GLY A 1 259 ? -6.851 -3.232 12.942 1.00 95.00 259 GLY A O 1
ATOM 2059 N N . GLN A 1 260 ? -6.605 -1.691 11.320 1.00 94.94 260 GLN A N 1
ATOM 2060 C CA . GLN A 1 260 ? -5.927 -2.569 10.375 1.00 94.94 260 GLN A CA 1
ATOM 2061 C C . GLN A 1 260 ? -4.419 -2.639 10.618 1.00 94.94 260 GLN A C 1
ATOM 2063 O O . GLN A 1 260 ? -3.781 -1.662 11.005 1.00 94.94 260 GLN A O 1
ATOM 2068 N N . SER A 1 261 ? -3.864 -3.815 10.332 1.00 97.19 261 SER A N 1
ATOM 2069 C CA . SER A 1 261 ? -2.424 -4.039 10.228 1.00 97.19 261 SER A CA 1
ATOM 2070 C C . SER A 1 261 ? -1.836 -3.223 9.084 1.00 97.19 261 SER A C 1
ATOM 2072 O O . SER A 1 261 ? -2.395 -3.219 7.989 1.00 97.19 261 SER A O 1
ATOM 2074 N N . SER A 1 262 ? -0.705 -2.572 9.325 1.00 97.12 262 SER A N 1
ATOM 2075 C CA . SER A 1 262 ? 0.087 -1.847 8.324 1.00 97.12 262 SER A CA 1
ATOM 2076 C C . SER A 1 262 ? 1.548 -2.283 8.421 1.00 97.12 262 SER A C 1
ATOM 2078 O O . SER A 1 262 ? 1.966 -2.744 9.481 1.00 97.12 262 SER A O 1
ATOM 2080 N N . PHE A 1 263 ? 2.314 -2.145 7.340 1.00 97.00 263 PHE A N 1
ATOM 2081 C CA . PHE A 1 263 ? 3.709 -2.589 7.282 1.00 97.00 263 PHE A CA 1
ATOM 2082 C C . PHE A 1 263 ? 4.616 -1.461 6.806 1.00 97.00 263 PHE A C 1
ATOM 2084 O O . PHE A 1 263 ? 4.317 -0.828 5.792 1.00 97.00 263 PHE A O 1
ATOM 2091 N N . VAL A 1 264 ? 5.699 -1.201 7.537 1.00 95.44 264 VAL A N 1
ATOM 2092 C CA . VAL A 1 264 ? 6.614 -0.090 7.257 1.00 95.44 264 VAL A CA 1
ATOM 2093 C C . VAL A 1 264 ? 8.026 -0.414 7.718 1.00 95.44 264 VAL A C 1
ATOM 2095 O O . VAL A 1 264 ? 8.183 -1.039 8.754 1.00 95.44 264 VAL A O 1
ATOM 2098 N N . ASP A 1 265 ? 9.035 0.033 6.980 1.00 94.25 265 ASP A N 1
ATOM 2099 C CA . ASP A 1 265 ? 10.420 0.048 7.456 1.00 94.25 265 ASP A CA 1
ATOM 2100 C C . ASP A 1 265 ? 10.610 1.235 8.402 1.00 94.25 265 ASP A C 1
ATOM 2102 O O . ASP A 1 265 ? 10.666 2.389 7.969 1.00 94.25 265 ASP A O 1
ATOM 2106 N N . LEU A 1 266 ? 10.580 0.976 9.711 1.00 93.06 266 LEU A N 1
ATOM 2107 C CA . LEU A 1 266 ? 10.477 2.037 10.707 1.00 93.06 266 LEU A CA 1
ATOM 2108 C C . LEU A 1 266 ? 11.800 2.784 10.882 1.00 93.06 266 LEU A C 1
ATOM 2110 O O . LEU A 1 266 ? 11.790 3.997 11.089 1.00 93.06 266 LEU A O 1
ATOM 2114 N N . ASN A 1 267 ? 12.922 2.072 10.848 1.00 90.44 267 ASN A N 1
ATOM 2115 C CA . ASN A 1 267 ? 14.254 2.536 11.245 1.00 90.44 267 ASN A CA 1
ATOM 2116 C C . ASN A 1 267 ? 15.306 2.415 10.135 1.00 90.44 267 ASN A C 1
ATOM 2118 O O . ASN A 1 267 ? 16.484 2.612 10.440 1.00 90.44 267 ASN A O 1
ATOM 2122 N N . TYR A 1 268 ? 14.894 2.185 8.885 1.00 89.31 268 TYR A N 1
ATOM 2123 C CA . TYR A 1 268 ? 15.781 2.091 7.725 1.00 89.31 268 TYR A CA 1
ATOM 2124 C C . TYR A 1 268 ? 16.674 0.839 7.779 1.00 89.31 268 TYR A C 1
ATOM 2126 O O . TYR A 1 268 ? 17.822 0.895 7.362 1.00 89.31 268 TYR A O 1
ATOM 2134 N N . ASP A 1 269 ? 16.199 -0.279 8.340 1.00 89.19 269 ASP A N 1
ATOM 2135 C CA . ASP A 1 269 ? 16.979 -1.528 8.447 1.00 89.19 269 ASP A CA 1
ATOM 2136 C C . ASP A 1 269 ? 16.582 -2.596 7.408 1.00 89.19 269 ASP A C 1
ATOM 2138 O O . ASP A 1 269 ? 17.162 -3.690 7.350 1.00 89.19 269 ASP A O 1
ATOM 2142 N N . GLY A 1 270 ? 15.615 -2.262 6.550 1.00 89.81 270 GLY A N 1
ATOM 2143 C CA . GLY A 1 270 ? 15.130 -3.081 5.452 1.00 89.81 270 GLY A CA 1
ATOM 2144 C C . GLY A 1 270 ? 14.256 -4.255 5.898 1.00 89.81 270 GLY A C 1
ATOM 2145 O O . GLY A 1 270 ? 14.045 -5.203 5.129 1.00 89.81 270 GLY A O 1
ATOM 2146 N N . LYS A 1 271 ? 13.753 -4.220 7.134 1.00 92.12 271 LYS A N 1
ATOM 2147 C CA . LYS A 1 271 ? 12.655 -5.049 7.630 1.00 92.12 271 LYS A CA 1
ATOM 2148 C C . LYS A 1 271 ? 11.370 -4.224 7.612 1.00 92.12 271 LYS A C 1
ATOM 2150 O O . LYS A 1 271 ? 11.386 -3.031 7.860 1.00 92.12 271 LYS A O 1
ATOM 2155 N N . LEU A 1 272 ? 10.242 -4.854 7.289 1.00 94.69 272 LEU A N 1
ATOM 2156 C CA . LEU A 1 272 ? 8.937 -4.198 7.379 1.00 94.69 272 LEU A CA 1
ATOM 2157 C C . LEU A 1 272 ? 8.280 -4.549 8.720 1.00 94.69 272 LEU A C 1
ATOM 2159 O O . LEU A 1 272 ? 7.760 -5.651 8.904 1.00 94.69 272 LEU A O 1
ATOM 2163 N N . GLU A 1 273 ? 8.281 -3.610 9.661 1.00 95.25 273 GLU A N 1
ATOM 2164 C CA . GLU A 1 273 ? 7.579 -3.715 10.935 1.00 95.25 273 GLU A CA 1
ATOM 2165 C C . GLU A 1 273 ? 6.060 -3.743 10.757 1.00 95.25 273 GLU A C 1
ATOM 2167 O O . GLU A 1 273 ? 5.478 -2.954 10.014 1.00 95.25 273 GLU A O 1
ATOM 2172 N N . HIS A 1 274 ? 5.394 -4.604 11.527 1.00 97.06 274 HIS A N 1
ATOM 2173 C CA . HIS A 1 274 ? 3.937 -4.680 11.585 1.00 97.06 274 HIS A CA 1
ATOM 2174 C C . HIS A 1 274 ? 3.394 -3.706 12.637 1.00 97.06 274 HIS A C 1
ATOM 2176 O O . HIS A 1 274 ? 3.607 -3.880 13.837 1.00 97.06 274 HIS A O 1
ATOM 2182 N N . LEU A 1 275 ? 2.649 -2.702 12.178 1.00 97.50 275 LEU A N 1
ATOM 2183 C CA . LEU A 1 275 ? 1.980 -1.697 12.997 1.00 97.50 275 LEU A CA 1
ATOM 2184 C C . LEU A 1 275 ? 0.479 -1.957 13.124 1.00 97.50 275 LEU A C 1
ATOM 2186 O O . LEU A 1 275 ? -0.166 -2.412 12.177 1.00 97.50 275 LEU A O 1
ATOM 2190 N N . ILE A 1 276 ? -0.102 -1.591 14.268 1.00 97.00 276 ILE A N 1
ATOM 2191 C CA . ILE A 1 276 ? -1.551 -1.630 14.474 1.00 97.00 276 ILE A CA 1
ATOM 2192 C C . ILE A 1 276 ? -2.060 -0.489 15.375 1.00 97.00 276 ILE A C 1
ATOM 2194 O O . ILE A 1 276 ? -1.586 -0.326 16.506 1.00 97.00 276 ILE A O 1
ATOM 2198 N N . PRO A 1 277 ? -3.048 0.306 14.917 1.00 97.00 277 PRO A N 1
ATOM 2199 C CA . PRO A 1 277 ? -3.753 1.262 15.767 1.00 97.00 277 PRO A CA 1
ATOM 2200 C C . PRO A 1 277 ? -4.625 0.527 16.783 1.00 97.00 277 PRO A C 1
ATOM 2202 O O . PRO A 1 277 ? -5.348 -0.406 16.427 1.00 97.00 277 PRO A O 1
ATOM 2205 N N . VAL A 1 278 ? -4.615 0.954 18.040 1.00 96.06 278 VAL A N 1
ATOM 2206 C CA . VAL A 1 278 ? -5.376 0.317 19.121 1.00 96.06 278 VAL A CA 1
ATOM 2207 C C . VAL A 1 278 ? -6.019 1.338 20.045 1.00 96.06 278 VAL A C 1
ATOM 2209 O O . VAL A 1 278 ? -5.590 2.488 20.138 1.00 96.06 278 VAL A O 1
ATOM 2212 N N . CYS A 1 279 ? -7.039 0.889 20.770 1.00 95.19 279 CYS A N 1
ATOM 2213 C CA . CYS A 1 279 ? -7.485 1.556 21.982 1.00 95.19 279 CYS A CA 1
ATOM 2214 C C . CYS A 1 279 ? -7.106 0.727 23.206 1.00 95.19 279 CYS A C 1
ATOM 2216 O O . CYS A 1 279 ? -7.476 -0.446 23.294 1.00 95.19 279 CYS A O 1
ATOM 2218 N N . LEU A 1 280 ? -6.413 1.346 24.161 1.00 93.62 280 LEU A N 1
ATOM 2219 C CA . LEU A 1 280 ? -5.991 0.681 25.396 1.00 93.62 280 LEU A CA 1
ATOM 2220 C C . LEU A 1 280 ? -7.071 0.674 26.488 1.00 93.62 280 LEU A C 1
ATOM 2222 O O . LEU A 1 280 ? -6.926 -0.015 27.496 1.00 93.62 280 LEU A O 1
ATOM 2226 N N . ASP A 1 281 ? -8.169 1.410 26.304 1.00 91.56 281 ASP A N 1
ATOM 2227 C CA . ASP A 1 281 ? -9.273 1.403 27.261 1.00 91.56 281 ASP A CA 1
ATOM 2228 C C . ASP A 1 281 ? -10.051 0.087 27.175 1.00 91.56 281 ASP A C 1
ATOM 2230 O O . ASP A 1 281 ? -10.720 -0.186 26.176 1.00 91.56 281 ASP A O 1
ATOM 2234 N N . SER A 1 282 ? -10.047 -0.702 28.250 1.00 86.44 282 SER A N 1
ATOM 2235 C CA . SER A 1 282 ? -10.732 -2.004 28.303 1.00 86.44 282 SER A CA 1
ATOM 2236 C C . SER A 1 282 ? -12.241 -1.924 28.043 1.00 86.44 282 SER A C 1
ATOM 2238 O O . SER A 1 282 ? -12.834 -2.876 27.541 1.00 86.44 282 SER A O 1
ATOM 2240 N N . ASP A 1 283 ? -12.859 -0.790 28.382 1.00 87.69 283 ASP A N 1
ATOM 2241 C CA . ASP A 1 283 ? -14.311 -0.593 28.319 1.00 87.69 283 ASP A CA 1
ATOM 2242 C C . ASP A 1 283 ? -14.775 0.089 27.018 1.00 87.69 283 ASP A C 1
ATOM 2244 O O . ASP A 1 283 ? -15.983 0.245 26.800 1.00 87.69 283 ASP A O 1
ATOM 2248 N N . ALA A 1 284 ? -13.846 0.516 26.152 1.00 89.88 284 ALA A N 1
ATOM 2249 C CA . ALA A 1 284 ? -14.190 1.176 24.898 1.00 89.88 284 ALA A CA 1
ATOM 2250 C C . ALA A 1 284 ? -14.850 0.191 23.923 1.00 89.88 284 ALA A C 1
ATOM 2252 O O . ALA A 1 284 ? -14.321 -0.874 23.618 1.00 89.88 284 ALA A O 1
ATOM 2253 N N . LYS A 1 285 ? -16.024 0.565 23.400 1.00 89.81 285 LYS A N 1
ATOM 2254 C CA . LYS A 1 285 ? -16.759 -0.236 22.401 1.00 89.81 285 LYS A CA 1
ATOM 2255 C C . LYS A 1 285 ? -16.531 0.224 20.964 1.00 89.81 285 LYS A C 1
ATOM 2257 O O . LYS A 1 285 ? -16.946 -0.453 20.030 1.00 89.81 285 LYS A O 1
ATOM 2262 N N . SER A 1 286 ? -15.933 1.397 20.797 1.00 92.31 286 SER A N 1
ATOM 2263 C CA . SER A 1 286 ? -15.671 2.037 19.511 1.00 92.31 286 SER A CA 1
ATOM 2264 C C . SER A 1 286 ? -14.523 3.019 19.663 1.00 92.31 286 SER A C 1
ATOM 2266 O O . SER A 1 286 ? -14.361 3.609 20.734 1.00 92.31 286 SER A O 1
ATOM 2268 N N . PHE A 1 287 ? -13.809 3.269 18.575 1.00 94.12 287 PHE A N 1
ATOM 2269 C CA . PHE A 1 287 ? -12.667 4.173 18.554 1.00 94.12 287 PHE A CA 1
ATOM 2270 C C . PHE A 1 287 ? -13.023 5.618 18.950 1.00 94.12 287 PHE A C 1
ATOM 2272 O O . PHE A 1 287 ? -12.256 6.252 19.668 1.00 94.12 287 PHE A O 1
ATOM 2279 N N . ALA A 1 288 ? -14.240 6.082 18.639 1.00 93.38 288 ALA A N 1
ATOM 2280 C CA . ALA A 1 288 ? -14.758 7.388 19.073 1.00 93.38 288 ALA A CA 1
ATOM 2281 C C . ALA A 1 288 ? -14.794 7.576 20.606 1.00 93.38 288 ALA A C 1
ATOM 2283 O O . ALA A 1 288 ? -14.639 8.687 21.111 1.00 93.38 288 ALA A O 1
ATOM 2284 N N . GLN A 1 289 ? -15.004 6.488 21.356 1.00 93.19 289 GLN A N 1
ATOM 2285 C CA . GLN A 1 289 ? -15.081 6.495 22.825 1.00 93.19 289 GLN A CA 1
ATOM 2286 C C . GLN A 1 289 ? -13.714 6.310 23.488 1.00 93.19 289 GLN A C 1
ATOM 2288 O O . GLN A 1 289 ? -13.620 6.359 24.716 1.00 93.19 289 GLN A O 1
ATOM 2293 N N . CYS A 1 290 ? -12.677 6.060 22.690 1.00 94.06 290 CYS A N 1
ATOM 2294 C CA . CYS A 1 290 ? -11.343 5.800 23.184 1.00 94.06 290 CYS A CA 1
ATOM 2295 C C . CYS A 1 290 ? -10.706 7.080 23.731 1.00 94.06 290 CYS A C 1
ATOM 2297 O O . CYS A 1 290 ? -10.661 8.108 23.063 1.00 94.06 290 CYS A O 1
ATOM 2299 N N . LYS A 1 291 ? -10.215 7.010 24.961 1.00 92.38 291 LYS A N 1
ATOM 2300 C CA . LYS A 1 291 ? -9.467 8.052 25.668 1.00 92.38 291 LYS A CA 1
ATOM 2301 C C . LYS A 1 291 ? -7.967 7.785 25.642 1.00 92.38 291 LYS A C 1
ATOM 2303 O O . LYS A 1 291 ? -7.192 8.722 25.799 1.00 92.38 291 LYS A O 1
ATOM 2308 N N . GLN A 1 292 ? -7.569 6.526 25.466 1.00 93.56 292 GLN A N 1
ATOM 2309 C CA . GLN A 1 292 ? -6.175 6.097 25.364 1.00 93.56 292 GLN A CA 1
ATOM 2310 C C . GLN A 1 292 ? -5.897 5.458 23.994 1.00 93.56 292 GLN A C 1
ATOM 2312 O O . GLN A 1 292 ? -5.684 4.241 23.912 1.00 93.56 292 GLN A O 1
ATOM 2317 N N . PRO A 1 293 ? -5.939 6.247 22.899 1.00 95.56 293 PRO A N 1
ATOM 2318 C CA . PRO A 1 293 ? -5.505 5.766 21.596 1.00 95.56 293 PRO A CA 1
ATOM 2319 C C . PRO A 1 293 ? -4.001 5.492 21.628 1.00 95.56 293 PRO A C 1
ATOM 2321 O O . PRO A 1 293 ? -3.234 6.237 22.239 1.00 95.56 293 PRO A O 1
ATOM 2324 N N . ASN A 1 294 ? -3.574 4.432 20.954 1.00 95.81 294 ASN A N 1
ATOM 2325 C CA . ASN A 1 294 ? -2.162 4.126 20.796 1.00 95.81 294 ASN A CA 1
ATOM 2326 C C . ASN A 1 294 ? -1.894 3.500 19.422 1.00 95.81 294 ASN A C 1
ATOM 2328 O O . ASN A 1 294 ? -2.805 2.991 18.769 1.00 95.81 294 ASN A O 1
ATOM 2332 N N . LEU A 1 295 ? -0.642 3.534 18.988 1.00 96.75 295 LEU A N 1
ATOM 2333 C CA . LEU A 1 295 ? -0.146 2.824 17.825 1.00 96.75 295 LEU A CA 1
ATOM 2334 C C . LEU A 1 295 ? 0.963 1.883 18.300 1.00 96.75 295 LEU A C 1
ATOM 2336 O O . LEU A 1 295 ? 1.914 2.310 18.962 1.00 96.75 295 LEU A O 1
ATOM 2340 N N . MET A 1 296 ? 0.800 0.593 18.017 1.00 96.00 296 MET A N 1
ATOM 2341 C CA . MET A 1 296 ? 1.721 -0.440 18.480 1.00 96.00 296 MET A CA 1
ATOM 2342 C C . MET A 1 296 ? 2.467 -1.078 17.316 1.00 96.00 296 MET A C 1
ATOM 2344 O O . MET A 1 296 ? 1.898 -1.245 16.242 1.00 96.00 296 MET A O 1
ATOM 2348 N N . VAL A 1 297 ? 3.712 -1.468 17.561 1.00 96.38 297 VAL A N 1
ATOM 2349 C CA . VAL A 1 297 ? 4.565 -2.236 16.653 1.00 96.38 297 VAL A CA 1
ATOM 2350 C C . VAL A 1 297 ? 4.804 -3.631 17.219 1.00 96.38 297 VAL A C 1
ATOM 2352 O O . VAL A 1 297 ? 4.979 -3.790 18.431 1.00 96.38 297 VAL A O 1
ATOM 2355 N N . PHE A 1 298 ? 4.776 -4.637 16.353 1.00 95.62 298 PHE A N 1
ATOM 2356 C CA . PHE A 1 298 ? 5.081 -6.016 16.705 1.00 95.62 298 PHE A CA 1
ATOM 2357 C C . PHE A 1 298 ? 6.573 -6.292 16.542 1.00 95.62 298 PHE A C 1
ATOM 2359 O O . PHE A 1 298 ? 7.125 -6.136 15.452 1.00 95.62 298 PHE A O 1
ATOM 2366 N N . ASP A 1 299 ? 7.212 -6.749 17.612 1.00 92.56 299 ASP A N 1
ATOM 2367 C CA . ASP A 1 299 ? 8.576 -7.254 17.559 1.00 92.56 299 ASP A CA 1
ATOM 2368 C C . ASP A 1 299 ? 8.551 -8.771 17.352 1.00 92.56 299 ASP A C 1
ATOM 2370 O O . ASP A 1 299 ? 8.143 -9.532 18.229 1.00 92.56 299 ASP A O 1
ATOM 2374 N N . MET A 1 300 ? 9.006 -9.214 16.180 1.00 85.06 300 MET A N 1
ATOM 2375 C CA . MET A 1 300 ? 9.057 -10.638 15.845 1.00 85.06 300 MET A CA 1
ATOM 2376 C C . MET A 1 300 ? 10.019 -11.441 16.728 1.00 85.06 300 MET A C 1
ATOM 2378 O O . MET A 1 300 ? 9.787 -12.632 16.924 1.00 85.06 300 MET A O 1
ATOM 2382 N N . ASP A 1 301 ? 11.082 -10.821 17.250 1.00 85.38 301 ASP A N 1
ATOM 2383 C CA . ASP A 1 301 ? 12.116 -11.542 17.999 1.00 85.38 301 ASP A CA 1
ATOM 2384 C C . ASP A 1 301 ? 11.633 -11.893 19.411 1.00 85.38 301 ASP A C 1
ATOM 2386 O O . ASP A 1 301 ? 11.938 -12.964 19.942 1.00 85.38 301 ASP A O 1
ATOM 2390 N N . THR A 1 302 ? 10.856 -10.994 20.017 1.00 89.88 302 THR A N 1
ATOM 2391 C CA . THR A 1 302 ? 10.262 -11.193 21.346 1.00 89.88 302 THR A CA 1
ATOM 2392 C C . THR A 1 302 ? 8.852 -11.778 21.282 1.00 89.88 302 THR A C 1
ATOM 2394 O O . THR A 1 302 ? 8.435 -12.464 22.215 1.00 89.88 302 THR A O 1
ATOM 2397 N N . GLY A 1 303 ? 8.126 -11.561 20.181 1.00 90.06 303 GLY A N 1
ATOM 2398 C CA . GLY A 1 303 ? 6.709 -11.900 20.050 1.00 90.06 303 GLY A CA 1
ATOM 2399 C C . GLY A 1 303 ? 5.782 -10.942 20.807 1.00 90.06 303 GLY A C 1
ATOM 2400 O O . GLY A 1 303 ? 4.612 -11.271 21.022 1.00 90.06 303 GLY A O 1
ATOM 2401 N N . ASP A 1 304 ? 6.294 -9.778 21.213 1.00 92.75 304 ASP A N 1
ATOM 2402 C CA . ASP A 1 304 ? 5.592 -8.780 22.015 1.00 92.75 304 ASP A CA 1
ATOM 2403 C C . ASP A 1 304 ? 5.236 -7.523 21.200 1.00 92.75 304 ASP A C 1
ATOM 2405 O O . ASP A 1 304 ? 5.754 -7.262 20.113 1.00 92.75 304 ASP A O 1
ATOM 2409 N N . TRP A 1 305 ? 4.318 -6.723 21.748 1.00 94.94 305 TRP A N 1
ATOM 2410 C CA . TRP A 1 305 ? 3.852 -5.474 21.148 1.00 94.94 305 TRP A CA 1
ATOM 2411 C C . TRP A 1 305 ? 4.323 -4.259 21.948 1.00 94.94 305 TRP A C 1
ATOM 2413 O O . TRP A 1 305 ? 4.122 -4.190 23.162 1.00 94.94 305 TRP A O 1
ATOM 2423 N N . PHE A 1 306 ? 4.859 -3.254 21.256 1.00 94.19 306 PHE A N 1
ATOM 2424 C CA . PHE A 1 306 ? 5.434 -2.050 21.859 1.00 94.19 306 PHE A CA 1
ATOM 2425 C C . PHE A 1 306 ? 4.750 -0.782 21.357 1.00 94.19 306 PHE A C 1
ATOM 2427 O O . PHE A 1 306 ? 4.330 -0.705 20.210 1.00 94.19 306 PHE A O 1
ATOM 2434 N N . SER A 1 307 ? 4.642 0.232 22.216 1.00 93.81 307 SER A N 1
ATOM 2435 C CA . SER A 1 307 ? 4.110 1.547 21.843 1.00 93.81 307 SER A CA 1
ATOM 2436 C C . SER A 1 307 ? 5.122 2.311 20.992 1.00 93.81 307 SER A C 1
ATOM 2438 O O . SER A 1 307 ? 6.270 2.458 21.412 1.00 93.81 307 SER A O 1
ATOM 2440 N N . ILE A 1 308 ? 4.690 2.847 19.851 1.00 94.75 308 ILE A N 1
ATOM 2441 C CA . ILE A 1 308 ? 5.495 3.770 19.028 1.00 94.75 308 ILE A CA 1
ATOM 2442 C C . ILE A 1 308 ? 4.827 5.136 18.842 1.00 94.75 308 ILE A C 1
ATOM 2444 O O . ILE A 1 308 ? 5.249 5.935 18.015 1.00 94.75 308 ILE A O 1
ATOM 2448 N N . LEU A 1 309 ? 3.805 5.432 19.640 1.00 93.31 309 LEU A N 1
ATOM 2449 C CA . LEU A 1 309 ? 3.232 6.766 19.787 1.00 93.31 309 LEU A CA 1
ATOM 2450 C C . LEU A 1 309 ? 3.628 7.342 21.152 1.00 93.31 309 LEU A C 1
ATOM 2452 O O . LEU A 1 309 ? 3.797 6.597 22.123 1.00 93.31 309 LEU A O 1
ATOM 2456 N N . ASN A 1 310 ? 3.772 8.666 21.241 1.00 87.94 310 ASN A N 1
ATOM 2457 C CA . ASN A 1 310 ? 3.999 9.321 22.525 1.00 87.94 310 ASN A CA 1
ATOM 2458 C C . ASN A 1 310 ? 2.704 9.353 23.353 1.00 87.94 310 ASN A C 1
ATOM 2460 O O . ASN A 1 310 ? 1.783 10.106 23.049 1.00 87.94 310 ASN A O 1
ATOM 2464 N N . THR A 1 311 ? 2.651 8.555 24.419 1.00 86.12 311 THR A N 1
ATOM 2465 C CA . THR A 1 311 ? 1.477 8.433 25.294 1.00 86.12 311 THR A CA 1
ATOM 2466 C C . THR A 1 311 ? 1.584 9.247 26.588 1.00 86.12 311 THR A C 1
ATOM 2468 O O . THR A 1 311 ? 0.785 9.035 27.500 1.00 86.12 311 THR A O 1
ATOM 2471 N N . THR A 1 312 ? 2.581 10.131 26.737 1.00 87.69 312 THR A N 1
ATOM 2472 C CA . THR A 1 312 ? 2.737 10.935 27.968 1.00 87.69 312 THR A CA 1
ATOM 2473 C C . THR A 1 312 ? 1.628 11.966 28.140 1.00 87.69 312 THR A C 1
ATOM 2475 O O . THR A 1 312 ? 1.241 12.277 29.265 1.00 87.69 312 THR A O 1
ATOM 2478 N N . GLU A 1 313 ? 1.119 12.490 27.027 1.00 90.38 313 GLU A N 1
ATOM 2479 C CA . GLU A 1 313 ? 0.018 13.447 26.971 1.00 90.38 313 GLU A CA 1
ATOM 2480 C C . GLU A 1 313 ? -1.093 12.908 26.058 1.00 90.38 313 GLU A C 1
ATOM 2482 O O . GLU A 1 313 ? -0.821 12.076 25.189 1.00 90.38 313 GLU A O 1
ATOM 2487 N N . PRO A 1 314 ? -2.352 13.355 26.227 1.00 93.06 314 PRO A N 1
ATOM 2488 C CA . PRO A 1 314 ? -3.421 13.012 25.297 1.00 93.06 314 PRO A CA 1
ATOM 2489 C C . PRO A 1 314 ? -3.071 13.406 23.856 1.00 93.06 314 PRO A C 1
ATOM 2491 O O . PRO A 1 314 ? -2.526 14.487 23.609 1.00 93.06 314 PRO A O 1
ATOM 2494 N N . LEU A 1 315 ? -3.434 12.559 22.894 1.00 95.88 315 LEU A N 1
ATOM 2495 C CA . LEU A 1 315 ? -3.201 12.828 21.477 1.00 95.88 315 LEU A CA 1
ATOM 2496 C C . LEU A 1 315 ? -3.912 14.126 21.046 1.00 95.88 315 LEU A C 1
ATOM 2498 O O . LEU A 1 315 ? -5.103 14.312 21.305 1.00 95.88 315 LEU A O 1
ATOM 2502 N N . GLY A 1 316 ? -3.179 15.022 20.378 1.00 93.62 316 GLY A N 1
ATOM 2503 C CA . GLY A 1 316 ? -3.684 16.324 19.927 1.00 93.62 316 GLY A CA 1
ATOM 2504 C C . GLY A 1 316 ? -3.532 17.475 20.929 1.00 93.62 316 GLY A C 1
ATOM 2505 O O . GLY A 1 316 ? -3.971 18.587 20.627 1.00 93.62 316 GLY A O 1
ATOM 2506 N N . THR A 1 317 ? -2.892 17.250 22.087 1.00 94.06 317 THR A N 1
ATOM 2507 C CA . THR A 1 317 ? -2.661 18.295 23.106 1.00 94.06 317 THR A CA 1
ATOM 2508 C C . THR A 1 317 ? -1.936 19.519 22.534 1.00 94.06 317 THR A C 1
ATOM 2510 O O . THR A 1 317 ? -2.320 20.648 22.837 1.00 94.06 317 THR A O 1
ATOM 2513 N N . GLU A 1 318 ? -0.969 19.326 21.633 1.00 92.06 318 GLU A N 1
ATOM 2514 C CA . GLU A 1 318 ? -0.237 20.416 20.961 1.00 92.06 318 GLU A CA 1
ATOM 2515 C C . GLU A 1 318 ? -1.137 21.327 20.098 1.00 92.06 318 GLU A C 1
ATOM 2517 O O . GLU A 1 318 ? -0.843 22.509 19.921 1.00 92.06 318 GLU A O 1
ATOM 2522 N N . PHE A 1 319 ? -2.282 20.810 19.641 1.00 93.12 319 PHE A N 1
ATOM 2523 C CA . PHE A 1 319 ? -3.307 21.544 18.892 1.00 93.12 319 PHE A CA 1
ATOM 2524 C C . PHE A 1 319 ? -4.457 22.043 19.782 1.00 93.12 319 PHE A C 1
ATOM 2526 O O . PHE A 1 319 ? -5.462 22.549 19.279 1.00 93.12 319 PHE A O 1
ATOM 2533 N N . ASN A 1 320 ? -4.342 21.907 21.109 1.00 93.88 320 ASN A N 1
ATOM 2534 C CA . ASN A 1 320 ? -5.423 22.122 22.078 1.00 93.88 320 ASN A CA 1
ATOM 2535 C C . ASN A 1 320 ? -6.669 21.250 21.812 1.00 93.88 320 ASN A C 1
ATOM 2537 O O . ASN A 1 320 ? -7.790 21.668 22.105 1.00 93.88 320 ASN A O 1
ATOM 2541 N N . ARG A 1 321 ? -6.489 20.045 21.257 1.00 93.00 321 ARG A N 1
ATOM 2542 C CA . ARG A 1 321 ? -7.566 19.091 20.944 1.00 93.00 321 ARG A CA 1
ATOM 2543 C C . ARG A 1 321 ? -7.436 17.812 21.765 1.00 93.00 321 ARG A C 1
ATOM 2545 O O . ARG A 1 321 ? -6.428 17.573 22.425 1.00 93.00 321 ARG A O 1
ATOM 2552 N N . THR A 1 322 ? -8.472 16.981 21.720 1.00 95.12 322 THR A N 1
ATOM 2553 C CA . THR A 1 322 ? -8.426 15.614 22.252 1.00 95.12 322 THR A CA 1
ATOM 2554 C C . THR A 1 322 ? -8.855 14.672 21.146 1.00 95.12 322 THR A C 1
ATOM 2556 O O . THR A 1 322 ? -10.038 14.580 20.818 1.00 95.12 322 THR A O 1
ATOM 2559 N N . LEU A 1 323 ? -7.867 14.035 20.530 1.00 96.19 323 LEU A N 1
ATOM 2560 C CA . LEU A 1 323 ? -8.029 13.261 19.311 1.00 96.19 323 LEU A CA 1
ATOM 2561 C C . LEU A 1 323 ? -7.918 11.765 19.606 1.00 96.19 323 LEU A C 1
ATOM 2563 O O . LEU A 1 323 ? -7.192 11.338 20.501 1.00 96.19 323 LEU A O 1
ATOM 2567 N N . THR A 1 324 ? -8.610 10.960 18.814 1.00 97.00 324 THR A N 1
ATOM 2568 C CA . THR A 1 324 ? -8.490 9.498 18.806 1.00 97.00 324 THR A CA 1
ATOM 2569 C C . THR A 1 324 ? -8.598 8.986 17.376 1.00 97.00 324 THR A C 1
ATOM 2571 O O . THR A 1 324 ? -9.134 9.679 16.512 1.00 97.00 324 THR A O 1
ATOM 2574 N N . PHE A 1 325 ? -8.095 7.783 17.101 1.00 97.06 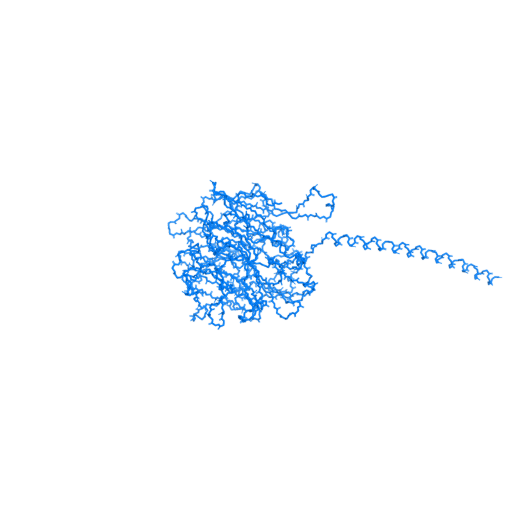325 PHE A N 1
ATOM 2575 C CA . PHE A 1 325 ? -8.370 7.108 15.831 1.00 97.06 325 PHE A CA 1
ATOM 2576 C C . PHE A 1 325 ? -9.879 6.913 15.639 1.00 97.06 325 PHE A C 1
ATOM 2578 O O . PHE A 1 325 ? -10.639 7.002 16.605 1.00 97.06 325 PHE A O 1
ATOM 2585 N N . ILE A 1 326 ? -10.331 6.661 14.408 1.00 96.31 326 ILE A N 1
ATOM 2586 C CA . ILE A 1 326 ? -11.758 6.471 14.118 1.00 96.31 326 ILE A CA 1
ATOM 2587 C C . ILE A 1 326 ? -12.000 5.590 12.888 1.00 96.31 326 ILE A C 1
ATOM 2589 O O . ILE A 1 326 ? -11.328 5.737 11.869 1.00 96.31 326 ILE A O 1
ATOM 2593 N N . ASP A 1 327 ? -12.955 4.661 12.991 1.00 94.19 327 ASP A N 1
ATOM 2594 C CA . ASP A 1 327 ? -13.530 3.961 11.841 1.00 94.19 327 ASP A CA 1
ATOM 2595 C C . ASP A 1 327 ? -14.490 4.889 11.090 1.00 94.19 327 ASP A C 1
ATOM 2597 O O . ASP A 1 327 ? -15.239 5.661 11.686 1.00 94.19 327 ASP A O 1
ATOM 2601 N N . SER A 1 328 ? -14.495 4.819 9.765 1.00 92.38 328 SER A N 1
ATOM 2602 C CA . SER A 1 328 ? -15.356 5.660 8.939 1.00 92.38 328 SER A CA 1
ATOM 2603 C C . SER A 1 328 ? -16.573 4.888 8.452 1.00 92.38 328 SER A C 1
ATOM 2605 O O . SER A 1 328 ? -16.469 3.728 8.057 1.00 92.38 328 SER A O 1
ATOM 2607 N N . ARG A 1 329 ? -17.742 5.533 8.455 1.00 91.44 329 ARG A N 1
ATOM 2608 C CA . ARG A 1 329 ? -18.983 4.968 7.912 1.00 91.44 329 ARG A CA 1
ATOM 2609 C C . ARG A 1 329 ? -19.673 5.978 7.023 1.00 91.44 329 ARG A C 1
ATOM 2611 O O . ARG A 1 329 ? -19.837 7.130 7.422 1.00 91.44 329 ARG A O 1
ATOM 2618 N N . PHE A 1 330 ? -20.074 5.542 5.836 1.00 90.62 330 PHE A N 1
ATOM 2619 C CA . PHE A 1 330 ? -20.759 6.385 4.858 1.00 90.62 330 PHE A CA 1
ATOM 2620 C C . PHE A 1 330 ? -21.548 5.537 3.849 1.00 90.62 330 PHE A C 1
ATOM 2622 O O . PHE A 1 330 ? -21.454 4.306 3.826 1.00 90.62 330 PHE A O 1
ATOM 2629 N N . CYS A 1 331 ? -22.377 6.195 3.031 1.00 84.50 331 CYS A N 1
ATOM 2630 C CA . CYS A 1 331 ? -23.300 5.544 2.091 1.00 84.50 331 CYS A CA 1
ATOM 2631 C C . CYS A 1 331 ? -24.249 4.512 2.746 1.00 84.50 331 CYS A C 1
ATOM 2633 O O . CYS A 1 331 ? -24.750 3.639 2.052 1.00 84.50 331 CYS A O 1
ATOM 2635 N N . ASP A 1 332 ? -24.482 4.573 4.063 1.00 85.94 332 ASP A N 1
ATOM 2636 C CA . ASP A 1 332 ? -25.276 3.637 4.889 1.00 85.94 332 ASP A CA 1
ATOM 2637 C C . ASP A 1 332 ? -24.789 2.174 4.972 1.00 85.94 332 ASP A C 1
ATOM 2639 O O . ASP A 1 332 ? -25.296 1.413 5.798 1.00 85.94 332 ASP A O 1
ATOM 2643 N N . TYR A 1 333 ? -23.832 1.744 4.144 1.00 90.69 333 TYR A N 1
ATOM 2644 C CA . TYR A 1 333 ? -23.376 0.346 4.100 1.00 90.69 333 TYR A CA 1
ATOM 2645 C C . TYR A 1 333 ? -21.857 0.161 4.059 1.00 90.69 333 TYR A C 1
ATOM 2647 O O . TYR A 1 333 ? -21.410 -0.982 4.182 1.00 90.69 333 TYR A O 1
ATOM 2655 N N . ILE A 1 334 ? -21.085 1.231 3.845 1.00 91.06 334 ILE A N 1
ATOM 2656 C CA . ILE A 1 334 ? -19.623 1.167 3.782 1.00 91.06 334 ILE A CA 1
ATOM 2657 C C . ILE A 1 334 ? -19.085 1.457 5.176 1.00 91.06 334 ILE A C 1
ATOM 2659 O O . ILE A 1 334 ? -19.379 2.505 5.752 1.00 91.06 334 ILE A O 1
ATOM 2663 N N . GLU A 1 335 ? -18.295 0.524 5.696 1.00 90.44 335 GLU A N 1
ATOM 2664 C CA . GLU A 1 335 ? -17.572 0.657 6.956 1.00 90.44 335 GLU A CA 1
ATOM 2665 C C . GLU A 1 335 ? -16.085 0.459 6.659 1.00 90.44 335 GLU A C 1
ATOM 2667 O O . GLU A 1 335 ? -15.672 -0.625 6.252 1.00 90.44 335 GLU A O 1
ATOM 2672 N N . ILE A 1 336 ? -15.292 1.514 6.832 1.00 90.38 336 ILE A N 1
ATOM 2673 C CA . ILE A 1 336 ? -13.843 1.488 6.645 1.00 90.38 336 ILE A CA 1
ATOM 2674 C C . ILE A 1 336 ? -13.190 1.468 8.026 1.00 90.38 336 ILE A C 1
ATOM 2676 O O . ILE A 1 336 ? -13.415 2.387 8.819 1.00 90.38 336 ILE A O 1
ATOM 2680 N N . PRO A 1 337 ? -12.391 0.441 8.348 1.00 92.94 337 PRO A N 1
ATOM 2681 C CA . PRO A 1 337 ? -11.668 0.400 9.613 1.00 92.94 337 PRO A CA 1
ATOM 2682 C C . PRO A 1 337 ? -10.611 1.505 9.703 1.00 92.94 337 PRO A C 1
ATOM 2684 O O . PRO A 1 337 ? -10.212 2.100 8.702 1.00 92.94 337 PRO A O 1
ATOM 2687 N N . VAL A 1 338 ? -10.096 1.735 10.912 1.00 95.62 338 VAL A N 1
ATOM 2688 C CA . VAL A 1 338 ? -8.923 2.600 11.105 1.00 95.62 338 VAL A CA 1
ATOM 2689 C C . VAL A 1 338 ? -7.770 2.066 10.253 1.00 95.62 338 VAL A C 1
ATOM 2691 O O . VAL A 1 338 ? -7.282 0.963 10.502 1.00 95.62 338 VAL A O 1
ATOM 2694 N N . THR A 1 339 ? -7.352 2.858 9.271 1.00 95.06 339 THR A N 1
ATOM 2695 C CA . THR A 1 339 ? -6.341 2.500 8.269 1.00 95.06 339 THR A CA 1
ATOM 2696 C C . THR A 1 339 ? -5.251 3.568 8.252 1.00 95.06 339 THR A C 1
ATOM 2698 O O . THR A 1 339 ? -5.540 4.760 8.411 1.00 95.06 339 THR A O 1
ATOM 2701 N N . LEU A 1 340 ? -3.997 3.143 8.090 1.00 97.19 340 LEU A N 1
ATOM 2702 C CA . LEU A 1 340 ? -2.845 4.031 7.954 1.00 97.19 340 LEU A CA 1
ATOM 2703 C C . LEU A 1 340 ? -2.405 4.032 6.492 1.00 97.19 340 LEU A C 1
ATOM 2705 O O . LEU A 1 340 ? -2.063 2.988 5.941 1.00 97.19 340 LEU A O 1
ATOM 2709 N N . HIS A 1 341 ? -2.414 5.198 5.855 1.00 96.38 341 HIS A N 1
ATOM 2710 C CA . HIS A 1 341 ? -1.897 5.345 4.499 1.00 96.38 341 HIS A CA 1
ATOM 2711 C C . HIS A 1 341 ? -0.424 5.716 4.585 1.00 96.38 341 HIS A C 1
ATOM 2713 O O . HIS A 1 341 ? -0.100 6.871 4.852 1.00 96.38 341 HIS A O 1
ATOM 2719 N N . ILE A 1 342 ? 0.434 4.711 4.409 1.00 96.19 342 ILE A N 1
ATOM 2720 C CA . ILE A 1 342 ? 1.887 4.826 4.541 1.00 96.19 342 ILE A CA 1
ATOM 2721 C C . ILE A 1 342 ? 2.491 5.498 3.305 1.00 96.19 342 ILE A C 1
ATOM 2723 O O . ILE A 1 342 ? 2.120 5.190 2.170 1.00 96.19 342 ILE A O 1
ATOM 2727 N N . GLY A 1 343 ? 3.445 6.391 3.530 1.00 93.75 343 GLY A N 1
ATOM 2728 C CA . GLY A 1 343 ? 4.263 7.013 2.498 1.00 93.75 343 GLY A CA 1
ATOM 2729 C C . GLY A 1 343 ? 5.211 8.018 3.130 1.00 93.75 343 GLY A C 1
ATOM 2730 O O . GLY A 1 343 ? 4.900 8.564 4.176 1.00 93.75 343 GLY A O 1
ATOM 2731 N N . ASP A 1 344 ? 6.356 8.260 2.510 1.00 92.31 344 ASP A N 1
ATOM 2732 C CA . ASP A 1 344 ? 7.296 9.286 2.963 1.00 92.31 344 ASP A CA 1
ATOM 2733 C C . ASP A 1 344 ? 6.769 10.672 2.535 1.00 92.31 344 ASP A C 1
ATOM 2735 O O . ASP A 1 344 ? 6.749 11.003 1.342 1.00 92.31 344 ASP A O 1
ATOM 2739 N N . ILE A 1 345 ? 6.186 11.415 3.482 1.00 91.94 345 ILE A N 1
ATOM 2740 C CA . ILE A 1 345 ? 5.409 12.636 3.215 1.00 91.94 345 ILE A CA 1
ATOM 2741 C C . ILE A 1 345 ? 6.311 13.871 3.276 1.00 91.94 345 ILE A C 1
ATOM 2743 O O . ILE A 1 345 ? 6.081 14.829 2.523 1.00 91.94 345 ILE A O 1
ATOM 2747 N N . ASP A 1 346 ? 7.308 13.867 4.162 1.00 89.81 346 ASP A N 1
ATOM 2748 C CA . ASP A 1 346 ? 8.286 14.947 4.305 1.00 89.81 346 ASP A CA 1
ATOM 2749 C C . ASP A 1 346 ? 9.599 14.719 3.527 1.00 89.81 346 ASP A C 1
ATOM 2751 O O . ASP A 1 346 ? 10.374 15.664 3.348 1.00 89.81 346 ASP A O 1
ATOM 2755 N N . TYR A 1 347 ? 9.748 13.544 2.909 1.00 88.06 347 TYR A N 1
ATOM 2756 C CA . TYR A 1 347 ? 10.869 13.115 2.073 1.00 88.06 347 TYR A CA 1
ATOM 2757 C C . TYR A 1 347 ? 12.180 12.940 2.847 1.00 88.06 347 TYR A C 1
ATOM 2759 O O . TYR A 1 347 ? 13.249 13.052 2.235 1.00 88.06 347 TYR A O 1
ATOM 2767 N N . ASP A 1 348 ? 12.132 12.669 4.154 1.00 86.88 348 ASP A N 1
ATOM 2768 C CA . ASP A 1 348 ? 13.317 12.479 4.999 1.00 86.88 348 ASP A CA 1
ATOM 2769 C C . ASP A 1 348 ? 13.976 11.086 4.859 1.00 86.88 348 ASP A C 1
ATOM 2771 O O . ASP A 1 348 ? 15.097 10.878 5.337 1.00 86.88 348 ASP A O 1
ATOM 2775 N N . GLY A 1 349 ? 13.331 10.164 4.134 1.00 86.94 349 GLY A N 1
ATOM 2776 C CA . GLY A 1 349 ? 13.777 8.789 3.900 1.00 86.94 349 GLY A CA 1
ATOM 2777 C C . GLY A 1 349 ? 13.136 7.751 4.821 1.00 86.94 349 GLY A C 1
ATOM 2778 O O . GLY A 1 349 ? 13.340 6.552 4.606 1.00 86.94 349 GLY A O 1
ATOM 2779 N N . TYR A 1 350 ? 12.362 8.182 5.815 1.00 91.00 350 TYR A N 1
ATOM 2780 C CA . TYR A 1 350 ? 11.622 7.332 6.731 1.00 91.00 350 TYR A CA 1
ATOM 2781 C C . TYR A 1 350 ? 10.126 7.440 6.417 1.00 91.00 350 TYR A C 1
ATOM 2783 O O . TYR A 1 350 ? 9.584 8.537 6.360 1.00 91.00 350 TYR A O 1
ATOM 2791 N N . PRO A 1 351 ? 9.402 6.328 6.215 1.00 93.81 351 PRO A N 1
ATOM 2792 C CA . PRO A 1 351 ? 8.004 6.442 5.834 1.00 93.81 351 PRO A CA 1
ATOM 2793 C C . PRO A 1 351 ? 7.133 6.973 6.981 1.00 93.81 351 PRO A C 1
ATOM 2795 O O . PRO A 1 351 ? 7.199 6.499 8.120 1.00 93.81 351 PRO A O 1
ATOM 2798 N N . ASP A 1 352 ? 6.255 7.904 6.626 1.00 95.62 352 ASP A N 1
ATOM 2799 C CA . ASP A 1 352 ? 5.237 8.519 7.468 1.00 95.62 352 ASP A CA 1
ATOM 2800 C C . ASP A 1 352 ? 3.875 7.859 7.237 1.00 95.62 352 ASP A C 1
ATOM 2802 O O . ASP A 1 352 ? 3.737 6.880 6.491 1.00 95.62 352 ASP A O 1
ATOM 2806 N N . PHE A 1 353 ? 2.819 8.421 7.831 1.00 97.44 353 PHE A N 1
ATOM 2807 C CA . PHE A 1 353 ? 1.469 8.062 7.419 1.00 97.44 353 PHE A CA 1
ATOM 2808 C C . PHE A 1 353 ? 0.443 9.182 7.549 1.00 97.44 353 PHE A C 1
ATOM 2810 O O . PHE A 1 353 ? 0.528 10.075 8.395 1.00 97.44 353 PHE A O 1
ATOM 2817 N N . ALA A 1 354 ? -0.607 9.066 6.738 1.00 97.44 354 ALA A N 1
ATOM 2818 C CA . ALA A 1 354 ? -1.829 9.844 6.869 1.00 97.44 354 ALA A CA 1
ATOM 2819 C C . ALA A 1 354 ? -2.997 8.964 7.343 1.00 97.44 354 ALA A C 1
ATOM 2821 O O . ALA A 1 354 ? -3.118 7.796 6.967 1.00 97.44 354 ALA A O 1
ATOM 2822 N N . THR A 1 355 ? -3.876 9.523 8.173 1.00 97.25 355 THR A N 1
ATOM 2823 C CA . THR A 1 355 ? -5.073 8.833 8.680 1.00 97.25 355 THR A CA 1
ATOM 2824 C C . THR A 1 355 ? -6.181 9.832 9.038 1.00 97.25 355 THR A C 1
ATOM 2826 O O . THR A 1 355 ? -6.058 11.035 8.793 1.00 97.25 355 THR A O 1
ATOM 2829 N N . ILE A 1 356 ? -7.284 9.335 9.598 1.00 96.50 356 ILE A N 1
ATOM 2830 C CA . ILE A 1 356 ? -8.407 10.135 10.090 1.00 96.50 356 ILE A CA 1
ATOM 2831 C C . ILE A 1 356 ? -8.429 10.054 11.610 1.00 96.50 356 ILE A C 1
ATOM 2833 O O . ILE A 1 356 ? -8.311 8.972 12.189 1.00 96.50 356 ILE A O 1
ATOM 2837 N N . LEU A 1 357 ? -8.631 11.200 12.251 1.00 96.94 357 LEU A N 1
ATOM 2838 C CA . LEU A 1 357 ? -8.839 11.294 13.689 1.00 96.94 357 LEU A CA 1
ATOM 2839 C C . LEU A 1 357 ? -10.235 11.838 13.986 1.00 96.94 357 LEU A C 1
ATOM 2841 O O . LEU A 1 357 ? -10.787 12.627 13.221 1.00 96.94 357 LEU A O 1
ATOM 2845 N N . PHE A 1 358 ? -10.800 11.421 15.112 1.00 96.56 358 PHE A N 1
ATOM 2846 C CA . PHE A 1 358 ? -12.007 11.988 15.693 1.00 96.56 358 PHE A CA 1
ATOM 2847 C C . PHE A 1 358 ? -11.629 12.956 16.807 1.00 96.56 358 PHE A C 1
ATOM 2849 O O . PHE A 1 358 ? -10.932 12.580 17.752 1.00 96.56 358 PHE A O 1
ATOM 2856 N N . ASP A 1 359 ? -12.100 14.192 16.697 1.00 95.06 359 ASP A N 1
ATOM 2857 C CA . ASP A 1 359 ? -11.978 15.199 17.739 1.00 95.06 359 ASP A CA 1
ATOM 2858 C C . ASP A 1 359 ? -13.144 15.076 18.718 1.00 95.06 359 ASP A C 1
ATOM 2860 O O . ASP A 1 359 ? -14.294 15.386 18.404 1.00 95.06 359 ASP A O 1
ATOM 2864 N N . GLN A 1 360 ? -12.833 14.647 19.940 1.00 93.12 360 GLN A N 1
ATOM 2865 C CA . GLN A 1 360 ? -13.816 14.446 21.002 1.00 93.12 360 GLN A CA 1
ATOM 2866 C C . GLN A 1 360 ? -14.444 15.753 21.495 1.00 93.12 360 GLN A C 1
ATOM 2868 O O . GLN A 1 360 ? -15.478 15.715 22.158 1.00 93.12 360 GLN A O 1
ATOM 2873 N N . GLN A 1 361 ? -13.827 16.904 21.212 1.00 91.31 361 GLN A N 1
ATOM 2874 C CA . GLN A 1 361 ? -14.329 18.205 21.650 1.00 91.31 361 GLN A CA 1
ATOM 2875 C C . GLN A 1 361 ? -15.344 18.789 20.665 1.00 91.31 361 GLN A C 1
ATOM 2877 O O . GLN A 1 361 ? -16.341 19.371 21.089 1.00 91.31 361 GLN A O 1
ATOM 2882 N N . THR A 1 362 ? -15.087 18.655 19.360 1.00 91.38 362 THR A N 1
ATOM 2883 C CA . THR A 1 362 ? -15.987 19.149 18.301 1.00 91.38 362 THR A CA 1
ATOM 2884 C C . THR A 1 362 ? -16.952 18.097 17.776 1.00 91.38 362 THR A C 1
ATOM 2886 O O . THR A 1 362 ? -17.899 18.455 17.083 1.00 91.38 362 THR A O 1
ATOM 2889 N N . GLU A 1 363 ? -16.729 16.825 18.111 1.00 92.56 363 GLU A N 1
ATOM 2890 C CA . GLU A 1 363 ? -17.447 15.670 17.563 1.00 92.56 363 GLU A CA 1
ATOM 2891 C C . GLU A 1 363 ? -17.324 15.558 16.033 1.00 92.56 363 GLU A C 1
ATOM 2893 O O . GLU A 1 363 ? -18.218 15.053 15.352 1.00 92.56 363 GLU A O 1
ATOM 2898 N N . GLN A 1 364 ? -16.199 16.018 15.483 1.00 92.69 364 GLN A N 1
ATOM 2899 C CA . GLN A 1 364 ? -15.918 15.991 14.052 1.00 92.69 364 GLN A CA 1
ATOM 2900 C C . GLN A 1 364 ? -14.705 15.125 13.730 1.00 92.69 364 GLN A C 1
ATOM 2902 O O . GLN A 1 364 ? -13.815 14.916 14.554 1.00 92.69 364 GLN A O 1
ATOM 2907 N N . THR A 1 365 ? -14.663 14.626 12.498 1.00 95.44 365 THR A N 1
ATOM 2908 C CA . THR A 1 365 ? -13.509 13.906 11.964 1.00 95.44 365 THR A CA 1
ATOM 2909 C C . THR A 1 365 ? -12.632 14.821 11.120 1.00 95.44 365 THR A C 1
ATOM 2911 O O . THR A 1 365 ? -13.139 15.601 10.310 1.00 95.44 365 THR A O 1
ATOM 2914 N N . VAL A 1 366 ? -11.318 14.689 11.290 1.00 95.94 366 VAL A N 1
ATOM 2915 C CA . VAL A 1 366 ? -10.289 15.492 10.618 1.00 95.94 366 VAL A CA 1
ATOM 2916 C C . VAL A 1 366 ? -9.237 14.592 9.974 1.00 95.94 366 VAL A C 1
ATOM 2918 O O . VAL A 1 366 ? -8.973 13.487 10.452 1.00 95.94 366 VAL A O 1
ATOM 2921 N N . ALA A 1 367 ? -8.619 15.064 8.892 1.00 96.25 367 ALA A N 1
ATOM 2922 C CA . ALA A 1 367 ? -7.432 14.426 8.330 1.00 96.25 367 ALA A CA 1
ATOM 2923 C C . ALA A 1 367 ? -6.215 14.727 9.214 1.00 96.25 367 ALA A C 1
ATOM 2925 O O . ALA A 1 367 ? -6.113 15.824 9.766 1.00 96.25 367 ALA A O 1
ATOM 2926 N N . ALA A 1 368 ? -5.295 13.774 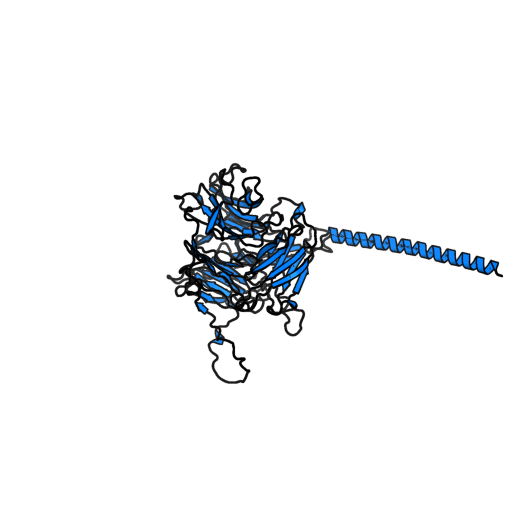9.329 1.00 96.19 368 ALA A N 1
ATOM 2927 C CA . ALA A 1 368 ? -4.087 13.916 10.129 1.00 96.19 368 ALA A CA 1
ATOM 2928 C C . ALA A 1 368 ? -2.872 13.300 9.431 1.00 96.19 368 ALA A C 1
ATOM 2930 O O . ALA A 1 368 ? -3.005 12.299 8.723 1.00 96.19 368 ALA A O 1
ATOM 2931 N N . ILE A 1 369 ? -1.700 13.888 9.669 1.00 96.75 369 ILE A N 1
ATOM 2932 C CA . ILE A 1 369 ? -0.395 13.366 9.248 1.00 96.75 369 ILE A CA 1
ATOM 2933 C C . ILE A 1 369 ? 0.444 13.126 10.497 1.00 96.75 369 ILE A C 1
ATOM 2935 O O . ILE A 1 369 ? 0.543 13.997 11.367 1.00 96.75 369 ILE A O 1
ATOM 2939 N N . PHE A 1 370 ? 1.049 11.948 10.557 1.00 97.25 370 PHE A N 1
ATOM 2940 C CA . PHE A 1 370 ? 2.028 11.583 11.563 1.00 97.25 370 PHE A CA 1
ATOM 2941 C C . PHE A 1 370 ? 3.371 11.390 10.887 1.00 97.25 370 PHE A C 1
ATOM 2943 O O . PHE A 1 370 ? 3.461 10.595 9.954 1.00 97.25 370 PHE A O 1
ATOM 2950 N N . LEU A 1 371 ? 4.386 12.082 11.391 1.00 95.69 371 LEU A N 1
ATOM 2951 C CA . LEU A 1 371 ? 5.750 11.932 10.910 1.00 95.69 371 LEU A CA 1
ATOM 2952 C C . LEU A 1 371 ? 6.512 10.930 11.770 1.00 95.69 371 LEU A C 1
ATOM 2954 O O . LEU A 1 371 ? 6.379 10.926 13.002 1.00 95.69 371 LEU A O 1
ATOM 2958 N N . ASN A 1 372 ? 7.317 10.099 11.126 1.00 95.00 372 ASN A N 1
ATOM 2959 C CA . ASN A 1 372 ? 8.239 9.195 11.788 1.00 95.00 372 ASN A CA 1
ATOM 2960 C C . ASN A 1 372 ? 9.446 10.000 12.286 1.00 95.00 372 ASN A C 1
ATOM 2962 O O . ASN A 1 372 ? 10.234 10.485 11.489 1.00 95.00 372 ASN A O 1
ATOM 2966 N N . LYS A 1 373 ? 9.637 10.144 13.600 1.00 92.94 373 LYS A N 1
ATOM 2967 C CA . LYS A 1 373 ? 10.710 10.962 14.190 1.00 92.94 373 LYS A CA 1
ATOM 2968 C C . LYS A 1 373 ? 11.606 10.151 15.116 1.00 92.94 373 LYS A C 1
ATOM 2970 O O . LYS A 1 373 ? 11.173 9.233 15.813 1.00 92.94 373 LYS A O 1
ATOM 2975 N N . MET A 1 374 ? 12.877 10.538 15.157 1.00 91.06 374 MET A N 1
ATOM 2976 C CA . MET A 1 374 ? 13.849 9.993 16.102 1.00 91.06 374 MET A CA 1
ATOM 2977 C C . MET A 1 374 ? 13.526 10.427 17.540 1.00 91.06 374 MET A C 1
ATOM 2979 O O . MET A 1 374 ? 13.129 11.567 17.778 1.00 91.06 374 MET A O 1
ATOM 2983 N N . ILE A 1 375 ? 13.716 9.524 18.506 1.00 87.69 375 ILE A N 1
ATOM 2984 C CA . ILE A 1 375 ? 13.532 9.820 19.933 1.00 87.69 375 ILE A CA 1
ATOM 2985 C C . ILE A 1 375 ? 14.851 10.302 20.549 1.00 87.69 375 ILE A C 1
ATOM 2987 O O . ILE A 1 375 ? 15.860 9.592 20.519 1.00 87.69 375 ILE A O 1
ATOM 2991 N N . ASP A 1 376 ? 14.808 11.448 21.228 1.00 73.12 376 ASP A N 1
ATOM 2992 C CA . ASP A 1 376 ? 15.870 11.898 22.129 1.00 73.12 376 ASP A CA 1
ATOM 2993 C C . ASP A 1 376 ? 15.650 11.315 23.541 1.00 73.12 376 ASP A C 1
ATOM 2995 O O . ASP A 1 376 ? 14.835 11.828 24.308 1.00 73.12 376 ASP A O 1
ATOM 2999 N N . GLY A 1 377 ? 16.354 10.242 23.929 1.00 67.94 377 GLY A N 1
ATOM 3000 C CA . GLY A 1 377 ? 16.263 9.712 25.304 1.00 67.94 377 GLY A CA 1
ATOM 3001 C C . GLY A 1 377 ? 16.402 8.197 25.447 1.00 67.94 377 GLY A C 1
ATOM 3002 O O . GLY A 1 377 ? 17.269 7.596 24.813 1.00 67.94 377 GLY A O 1
ATOM 3003 N N . GLU A 1 378 ? 15.597 7.584 26.332 1.00 61.94 378 GLU A N 1
ATOM 3004 C CA . GLU A 1 378 ? 15.531 6.120 26.463 1.00 61.94 378 GLU A CA 1
ATOM 3005 C C . GLU A 1 378 ? 15.040 5.513 25.148 1.00 61.94 378 GLU A C 1
ATOM 3007 O O . GLU A 1 378 ? 13.907 5.704 24.711 1.00 61.94 378 GLU A O 1
ATOM 3012 N N . LYS A 1 379 ? 15.965 4.813 24.502 1.00 71.81 379 LYS A N 1
ATOM 3013 C CA . LYS A 1 379 ? 15.830 4.247 23.171 1.00 71.81 379 LYS A CA 1
ATOM 3014 C C . LYS A 1 379 ? 14.932 3.012 23.218 1.00 71.81 379 LYS A C 1
ATOM 3016 O O . LYS A 1 379 ? 15.266 2.049 23.907 1.00 71.81 379 LYS A O 1
ATOM 3021 N N . ASN A 1 380 ? 13.816 3.028 22.486 1.00 81.94 380 ASN A N 1
ATOM 3022 C CA . ASN A 1 380 ? 13.140 1.783 22.106 1.00 81.94 380 ASN A CA 1
ATOM 3023 C C . ASN A 1 380 ? 13.998 1.029 21.066 1.00 81.94 380 ASN A C 1
ATOM 3025 O O . ASN A 1 380 ? 15.001 1.562 20.588 1.00 81.94 380 ASN A O 1
ATOM 3029 N N . THR A 1 381 ? 13.614 -0.201 20.709 1.00 85.38 381 THR A N 1
ATOM 3030 C CA . THR A 1 381 ? 14.361 -1.046 19.754 1.00 85.38 381 THR A CA 1
ATOM 3031 C C . THR A 1 381 ? 14.675 -0.319 18.440 1.00 85.38 381 THR A C 1
ATOM 3033 O O . THR A 1 381 ? 15.785 -0.430 17.926 1.00 85.38 381 THR A O 1
ATOM 3036 N N . TRP A 1 382 ? 13.739 0.498 17.951 1.00 90.31 382 TRP A N 1
ATOM 3037 C CA . TRP A 1 382 ? 13.834 1.200 16.665 1.00 90.31 382 TRP A CA 1
ATOM 3038 C C . TRP A 1 382 ? 14.407 2.622 16.753 1.00 90.31 382 TRP A C 1
ATOM 3040 O O . TRP A 1 382 ? 14.685 3.238 15.732 1.00 90.31 382 TRP A O 1
ATOM 3050 N N . ASN A 1 383 ? 14.608 3.168 17.955 1.00 91.06 383 ASN A N 1
ATOM 3051 C CA . ASN A 1 383 ? 14.960 4.571 18.228 1.00 91.06 383 ASN A CA 1
ATOM 3052 C C . ASN A 1 383 ? 14.002 5.627 17.641 1.00 91.06 383 ASN A C 1
ATOM 3054 O O . ASN A 1 383 ? 14.376 6.801 17.550 1.00 91.06 383 ASN A O 1
ATOM 3058 N N . ARG A 1 384 ? 12.789 5.236 17.239 1.00 92.88 384 AR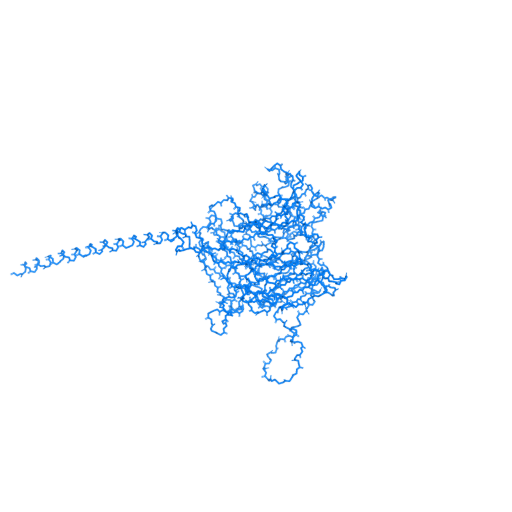G A N 1
ATOM 3059 C CA . ARG A 1 384 ? 11.835 6.097 16.530 1.00 92.88 384 ARG A CA 1
ATOM 3060 C C . ARG A 1 384 ? 10.405 5.926 17.035 1.00 92.88 384 ARG A C 1
ATOM 3062 O O . ARG A 1 384 ? 10.050 4.886 17.597 1.00 92.88 384 ARG A O 1
ATOM 3069 N N . ILE A 1 385 ? 9.611 6.977 16.858 1.00 94.44 385 ILE A N 1
ATOM 3070 C CA . ILE A 1 385 ? 8.173 7.048 17.148 1.00 94.44 385 ILE A CA 1
ATOM 3071 C C . ILE A 1 385 ? 7.464 7.829 16.050 1.00 94.44 385 ILE A C 1
ATOM 3073 O O . ILE A 1 385 ? 8.074 8.635 15.358 1.00 94.44 385 ILE A O 1
ATOM 3077 N N . PHE A 1 386 ? 6.150 7.673 15.970 1.00 96.31 386 PHE A N 1
ATOM 3078 C CA . PHE A 1 386 ? 5.308 8.563 15.189 1.00 96.31 386 PHE A CA 1
ATOM 3079 C C . PHE A 1 386 ? 4.791 9.709 16.055 1.00 96.31 386 PHE A C 1
ATOM 3081 O O . PHE A 1 386 ? 4.211 9.497 17.126 1.00 96.31 386 PHE A O 1
ATOM 3088 N N . GLN A 1 387 ? 4.977 10.932 15.565 1.00 95.12 387 GLN A N 1
ATOM 3089 C CA . GLN A 1 387 ? 4.455 12.148 16.174 1.00 95.12 387 GLN A CA 1
ATOM 3090 C C . GLN A 1 387 ? 3.410 12.771 15.251 1.00 95.12 387 GLN A C 1
ATOM 3092 O O . GLN A 1 387 ? 3.642 12.907 14.052 1.00 95.12 387 GLN A O 1
ATOM 3097 N N . LEU A 1 388 ? 2.267 13.166 15.814 1.00 96.00 388 LEU A N 1
ATOM 3098 C CA . LEU A 1 388 ? 1.279 13.962 15.093 1.00 96.00 388 LEU A CA 1
ATOM 3099 C C . LEU A 1 388 ? 1.920 15.300 14.697 1.00 96.00 388 LEU A C 1
ATOM 3101 O O . LEU A 1 388 ? 2.463 15.996 15.544 1.00 96.00 388 LEU A O 1
ATOM 3105 N N . ASP A 1 389 ? 1.890 15.636 13.413 1.00 94.19 389 ASP A N 1
ATOM 3106 C CA . ASP A 1 389 ? 2.568 16.836 12.903 1.00 94.19 389 ASP A CA 1
ATOM 3107 C C . ASP A 1 389 ? 1.581 17.827 12.281 1.00 94.19 389 ASP A C 1
ATOM 3109 O O . ASP A 1 389 ? 1.758 19.042 12.359 1.00 94.19 389 ASP A O 1
ATOM 3113 N N . TRP A 1 390 ? 0.481 17.318 11.721 1.00 94.56 390 TRP A N 1
ATOM 3114 C CA . TRP A 1 390 ? -0.534 18.149 11.089 1.00 94.56 390 TRP A CA 1
ATOM 3115 C C . TRP A 1 390 ? -1.942 17.589 11.272 1.00 94.56 390 TRP A C 1
ATOM 3117 O O . TRP A 1 390 ? -2.168 16.382 11.164 1.00 94.56 390 TRP A O 1
ATOM 3127 N N . ILE A 1 391 ? -2.897 18.501 11.476 1.00 94.06 391 ILE A N 1
ATOM 3128 C CA . ILE A 1 391 ? -4.336 18.242 11.411 1.00 94.06 391 ILE A CA 1
ATOM 3129 C C . ILE A 1 391 ? -4.997 19.190 10.406 1.00 94.06 391 ILE A C 1
ATOM 3131 O O . ILE A 1 391 ? -4.674 20.378 10.324 1.00 94.06 391 ILE A O 1
ATOM 3135 N N . GLY A 1 392 ? -5.951 18.673 9.639 1.00 89.62 392 GLY A N 1
ATOM 3136 C CA . GLY A 1 392 ? -6.696 19.450 8.656 1.00 89.62 392 GLY A CA 1
ATOM 3137 C C . GLY A 1 392 ? -7.756 20.341 9.296 1.00 89.62 392 GLY A C 1
ATOM 3138 O O . GLY A 1 392 ? -8.921 19.963 9.358 1.00 89.62 392 GLY A O 1
ATOM 3139 N N . GLU A 1 393 ? -7.376 21.552 9.716 1.00 74.94 393 GLU A N 1
ATOM 3140 C CA . GLU A 1 393 ? -8.294 22.513 10.363 1.00 74.94 393 GLU A CA 1
ATOM 3141 C C . GLU A 1 393 ? -9.497 22.923 9.491 1.00 74.94 393 GLU A C 1
ATOM 3143 O O . GLU A 1 393 ? -10.527 23.329 10.019 1.00 74.94 393 GLU A O 1
ATOM 3148 N N . TYR A 1 394 ? -9.392 22.810 8.162 1.00 70.69 394 TYR A N 1
ATOM 3149 C CA . TYR A 1 394 ? -10.464 23.158 7.213 1.00 70.69 394 TYR A CA 1
ATOM 3150 C C . TYR A 1 394 ? -11.224 21.945 6.667 1.00 70.69 394 TYR A C 1
ATOM 3152 O O . TYR A 1 394 ? -12.108 22.095 5.821 1.00 70.69 394 TYR A O 1
ATOM 3160 N N . THR A 1 395 ? -10.864 20.740 7.104 1.00 73.38 395 THR A N 1
ATOM 3161 C CA . THR A 1 395 ? -11.465 19.493 6.638 1.00 73.38 395 THR A CA 1
ATOM 3162 C C . THR A 1 395 ? -12.310 18.919 7.764 1.00 73.38 395 THR A C 1
ATOM 3164 O O . THR A 1 395 ? -11.843 18.087 8.534 1.00 73.38 395 THR A O 1
ATOM 3167 N N . GLU A 1 396 ? -13.540 19.407 7.889 1.00 81.94 396 GLU A N 1
ATOM 3168 C CA . GLU A 1 396 ? -14.519 18.841 8.817 1.00 81.94 396 GLU A CA 1
ATOM 3169 C C . GLU A 1 396 ? -15.277 17.687 8.142 1.00 81.94 396 GLU A C 1
ATOM 3171 O O . GLU A 1 396 ? -15.491 17.692 6.925 1.00 81.94 396 GLU A O 1
ATOM 3176 N N . ASN A 1 397 ? -15.712 16.707 8.937 1.00 92.38 397 ASN A N 1
ATOM 3177 C CA . ASN A 1 397 ? -16.435 15.514 8.475 1.00 92.38 397 ASN A CA 1
ATOM 3178 C C . ASN A 1 397 ? -15.654 14.705 7.424 1.00 92.38 397 ASN A C 1
ATOM 3180 O O . ASN A 1 397 ? -16.207 14.253 6.416 1.00 92.38 397 ASN A O 1
ATOM 3184 N N . VAL A 1 398 ? -14.353 14.524 7.653 1.00 95.25 398 VAL A N 1
ATOM 3185 C CA . VAL A 1 398 ? -13.503 13.668 6.819 1.00 95.25 398 VAL A CA 1
ATOM 3186 C C . VAL A 1 398 ? -13.930 12.208 6.958 1.00 95.25 398 VAL A C 1
ATOM 3188 O O . VAL A 1 398 ? -14.037 11.677 8.063 1.00 95.25 398 VAL A O 1
ATOM 3191 N N . ARG A 1 399 ? -14.167 11.546 5.826 1.00 94.31 399 ARG A N 1
ATOM 3192 C CA . ARG A 1 399 ? -14.560 10.131 5.748 1.00 94.31 399 ARG A CA 1
ATOM 3193 C C . ARG A 1 399 ? -13.480 9.230 5.173 1.00 94.31 399 ARG A C 1
ATOM 3195 O O . ARG A 1 399 ? -13.520 8.029 5.415 1.00 94.31 399 ARG A O 1
ATOM 3202 N N . MET A 1 400 ? -12.538 9.780 4.418 1.00 94.31 400 MET A N 1
ATOM 3203 C CA . MET A 1 400 ? -11.446 9.020 3.818 1.00 94.31 400 MET A CA 1
ATOM 3204 C C . MET A 1 400 ? -10.253 9.936 3.585 1.00 94.31 400 MET A C 1
ATOM 3206 O O . MET A 1 400 ? -10.430 11.089 3.190 1.00 94.31 400 MET A O 1
ATOM 3210 N N . VAL A 1 401 ? -9.055 9.408 3.791 1.00 95.50 401 VAL A N 1
ATOM 3211 C CA . VAL A 1 401 ? -7.794 10.015 3.361 1.00 95.50 401 VAL A CA 1
ATOM 3212 C C . VAL A 1 401 ? -7.037 8.953 2.577 1.00 95.50 401 VAL A C 1
ATOM 3214 O O . VAL A 1 401 ? -7.211 7.774 2.836 1.00 95.50 401 VAL A O 1
ATOM 3217 N N . SER A 1 402 ? -6.232 9.344 1.601 1.00 95.69 402 SER A N 1
ATOM 3218 C CA . SER A 1 402 ? -5.249 8.464 0.962 1.00 95.69 402 SER A CA 1
ATOM 3219 C C . SER A 1 402 ? -4.133 9.299 0.343 1.00 95.69 402 SER A C 1
ATOM 3221 O O . SER A 1 402 ? -4.273 10.517 0.216 1.00 95.69 402 SER A O 1
ATOM 3223 N N . LEU A 1 403 ? -3.023 8.660 -0.018 1.00 95.50 403 LEU A N 1
ATOM 3224 C CA . LEU A 1 403 ? -1.859 9.324 -0.602 1.00 95.50 403 LEU A CA 1
ATOM 3225 C C . LEU A 1 403 ? -1.782 9.052 -2.107 1.00 95.50 403 LEU A C 1
ATOM 3227 O O . LEU A 1 403 ? -1.967 7.918 -2.548 1.00 95.50 403 LEU A O 1
ATOM 3231 N N . PHE A 1 404 ? -1.512 10.093 -2.897 1.00 93.94 404 PHE A N 1
ATOM 3232 C CA . PHE A 1 404 ? -1.449 9.994 -4.355 1.00 93.94 404 PHE A CA 1
ATOM 3233 C C . PHE A 1 404 ? -0.560 11.080 -4.979 1.00 93.94 404 PHE A C 1
ATOM 3235 O O . PHE A 1 404 ? -0.616 12.235 -4.571 1.00 93.94 404 PHE A O 1
ATOM 3242 N N . ASP A 1 405 ? 0.210 10.746 -6.019 1.00 90.69 405 ASP A N 1
ATOM 3243 C CA . ASP A 1 405 ? 1.028 11.706 -6.777 1.00 90.69 405 ASP A CA 1
ATOM 3244 C C . ASP A 1 405 ? 0.228 12.220 -7.977 1.00 90.69 405 ASP A C 1
ATOM 3246 O O . ASP A 1 405 ? 0.266 11.680 -9.087 1.00 90.69 405 ASP A O 1
ATOM 3250 N N . ILE A 1 406 ? -0.537 13.287 -7.739 1.00 87.75 406 ILE A N 1
ATOM 3251 C CA . ILE A 1 406 ? -1.449 13.868 -8.732 1.00 87.75 406 ILE A CA 1
ATOM 3252 C C . ILE A 1 406 ? -0.695 14.325 -9.981 1.00 87.75 406 ILE A C 1
ATOM 3254 O O . ILE A 1 406 ? -1.235 14.256 -11.090 1.00 87.75 406 ILE A O 1
ATOM 3258 N N . PHE A 1 407 ? 0.539 14.802 -9.816 1.00 82.88 407 PHE A N 1
ATOM 3259 C CA . PHE A 1 407 ? 1.300 15.469 -10.866 1.00 82.88 407 PHE A CA 1
ATOM 3260 C C . PHE A 1 407 ? 2.351 14.571 -11.527 1.00 82.88 407 PHE A C 1
ATOM 3262 O O . PHE A 1 407 ? 2.985 15.013 -12.488 1.00 82.88 407 PHE A O 1
ATOM 3269 N N . ASN A 1 408 ? 2.487 13.315 -11.084 1.00 81.44 408 ASN A N 1
ATOM 3270 C CA . ASN A 1 408 ? 3.517 12.365 -11.522 1.00 81.44 408 ASN A CA 1
ATOM 3271 C C . ASN A 1 408 ? 4.933 12.958 -11.404 1.00 81.44 408 ASN A C 1
ATOM 3273 O O . ASN A 1 408 ? 5.789 12.799 -12.286 1.00 81.44 408 ASN A O 1
ATOM 3277 N N . ASN A 1 409 ? 5.145 13.736 -10.343 1.00 79.50 409 ASN A N 1
ATOM 3278 C CA . ASN A 1 409 ? 6.374 14.475 -10.090 1.00 79.50 409 ASN A CA 1
ATOM 3279 C C . ASN A 1 409 ? 7.122 14.004 -8.842 1.00 79.50 409 ASN A C 1
ATOM 3281 O O . ASN A 1 409 ? 8.042 14.701 -8.426 1.00 79.50 409 ASN A O 1
ATOM 3285 N N . GLY A 1 410 ? 6.735 12.855 -8.284 1.00 82.88 410 GLY A N 1
ATOM 3286 C CA . GLY A 1 410 ? 7.298 12.299 -7.062 1.00 82.88 410 GLY A CA 1
ATOM 3287 C C . GLY A 1 410 ? 6.752 12.925 -5.790 1.00 82.88 410 GLY A C 1
ATOM 3288 O O . GLY A 1 410 ? 7.265 12.608 -4.727 1.00 82.88 410 GLY A O 1
ATOM 3289 N N . ARG A 1 411 ? 5.738 13.802 -5.874 1.00 84.50 411 ARG A N 1
ATOM 3290 C CA . ARG A 1 411 ? 5.149 14.435 -4.693 1.00 84.50 411 ARG A CA 1
ATOM 3291 C C . ARG A 1 411 ? 3.829 13.783 -4.318 1.00 84.50 411 ARG A C 1
ATOM 3293 O O . ARG A 1 411 ? 2.860 13.874 -5.065 1.00 84.50 411 ARG A O 1
ATOM 3300 N N . LEU A 1 412 ? 3.776 13.182 -3.137 1.00 89.94 412 LEU A N 1
ATOM 3301 C CA . LEU A 1 412 ? 2.547 12.697 -2.529 1.00 89.94 412 LEU A CA 1
ATOM 3302 C C . LEU A 1 412 ? 1.655 13.871 -2.107 1.00 89.94 412 LEU A C 1
ATOM 3304 O O . LEU A 1 412 ? 2.073 14.811 -1.433 1.00 89.94 412 LEU A O 1
ATOM 3308 N N . ASN A 1 413 ? 0.395 13.802 -2.515 1.00 91.19 413 ASN A N 1
ATOM 3309 C CA . ASN A 1 413 ? -0.689 14.659 -2.072 1.00 91.19 413 ASN A CA 1
ATOM 3310 C C . ASN A 1 413 ? -1.692 13.824 -1.276 1.00 91.19 413 ASN A C 1
ATOM 3312 O O . ASN A 1 413 ? -1.879 12.637 -1.547 1.00 91.19 413 ASN A O 1
ATOM 3316 N N . LEU A 1 414 ? -2.384 14.462 -0.337 1.00 93.75 414 LEU A N 1
ATOM 3317 C CA . LEU A 1 414 ? -3.507 13.852 0.356 1.00 93.75 414 LEU A CA 1
ATOM 3318 C C . LEU A 1 414 ? -4.755 13.993 -0.513 1.00 93.75 414 LEU A C 1
ATOM 3320 O O . LEU A 1 414 ? -5.135 15.096 -0.905 1.00 93.75 414 LEU A O 1
ATOM 3324 N N . LEU A 1 415 ? -5.425 12.882 -0.781 1.00 94.31 415 LEU A N 1
ATOM 3325 C CA . LEU A 1 415 ? -6.780 12.858 -1.311 1.00 94.31 415 LEU A CA 1
ATOM 3326 C C . LEU A 1 415 ? -7.746 12.700 -0.142 1.00 94.31 415 LEU A C 1
ATOM 3328 O O . LEU A 1 415 ? -7.799 11.648 0.490 1.00 94.31 415 LEU A O 1
ATOM 3332 N N . ILE A 1 416 ? -8.483 13.765 0.157 1.00 94.81 416 ILE A N 1
ATOM 3333 C CA . ILE A 1 416 ? -9.370 13.869 1.313 1.00 94.81 416 ILE A CA 1
ATOM 3334 C C . ILE A 1 416 ? -10.811 13.840 0.818 1.00 94.81 416 ILE A C 1
ATOM 3336 O O . ILE A 1 416 ? -11.226 14.674 0.013 1.00 94.81 416 ILE A O 1
ATOM 3340 N N . THR A 1 417 ? -11.583 12.881 1.316 1.00 94.31 417 THR A N 1
ATOM 3341 C CA . THR A 1 417 ? -13.028 12.825 1.098 1.00 94.31 417 THR A CA 1
ATOM 3342 C C . THR A 1 417 ? -13.741 13.387 2.313 1.00 94.31 417 THR A C 1
ATOM 3344 O O . THR A 1 417 ? -13.585 12.867 3.419 1.00 94.31 417 THR A O 1
ATOM 3347 N N . THR A 1 418 ? -14.558 14.411 2.100 1.00 93.88 418 THR A N 1
ATOM 3348 C CA . THR A 1 418 ? -15.420 15.012 3.123 1.00 93.88 418 THR A CA 1
ATOM 3349 C C . THR A 1 418 ? -16.883 14.713 2.836 1.00 93.88 418 THR A C 1
ATOM 3351 O O . THR A 1 418 ? -17.278 14.526 1.684 1.00 93.88 418 THR A O 1
ATOM 3354 N N . GLU A 1 419 ? -17.695 14.663 3.888 1.00 92.56 419 GLU A N 1
ATOM 3355 C CA . GLU A 1 419 ? -19.144 14.523 3.784 1.00 92.56 419 GLU A CA 1
ATOM 3356 C C . GLU A 1 419 ? -19.845 15.832 4.147 1.00 92.56 419 GLU A C 1
ATOM 3358 O O . GLU A 1 419 ? -19.614 16.430 5.200 1.00 92.56 419 GLU A O 1
ATOM 3363 N N . ASN A 1 420 ? -20.757 16.277 3.287 1.00 90.56 420 ASN A N 1
ATOM 3364 C CA . ASN A 1 420 ? -21.605 17.415 3.598 1.00 90.56 420 ASN A CA 1
ATOM 3365 C C . ASN A 1 420 ? -22.704 17.018 4.600 1.00 90.56 420 ASN A C 1
ATOM 3367 O O . ASN A 1 420 ? -23.609 16.261 4.259 1.00 90.56 420 ASN A O 1
ATOM 3371 N N . ALA A 1 421 ? -22.688 17.615 5.795 1.00 85.88 421 ALA A N 1
ATOM 3372 C CA . ALA A 1 421 ? -23.593 17.278 6.902 1.00 85.88 421 ALA A CA 1
ATOM 3373 C C . ALA A 1 421 ? -25.104 17.435 6.616 1.00 85.88 421 ALA A C 1
ATOM 3375 O O . ALA A 1 421 ? -25.926 16.898 7.355 1.00 85.88 421 ALA A O 1
ATOM 3376 N N . HIS A 1 422 ? -25.502 18.191 5.585 1.00 87.62 422 HIS A N 1
ATOM 3377 C CA . HIS A 1 422 ? -26.916 18.397 5.241 1.00 87.62 422 HIS A CA 1
ATOM 3378 C C . HIS A 1 422 ? -27.403 17.501 4.103 1.00 87.62 422 HIS A C 1
ATOM 3380 O O . HIS A 1 422 ? -28.592 17.197 4.029 1.00 87.62 422 HIS A O 1
ATOM 3386 N N . THR A 1 423 ? -26.509 17.139 3.186 1.00 88.56 423 THR A N 1
ATOM 3387 C CA . THR A 1 423 ? -26.856 16.419 1.951 1.00 88.56 423 THR A CA 1
ATOM 3388 C C . THR A 1 423 ? -26.324 14.989 1.922 1.00 88.56 423 THR A C 1
ATOM 3390 O O . THR A 1 423 ? -26.705 14.242 1.026 1.00 88.56 423 THR A O 1
ATOM 3393 N N . ASN A 1 424 ? -25.456 14.613 2.871 1.00 86.94 424 ASN A N 1
ATOM 3394 C CA . ASN A 1 424 ? -24.672 13.370 2.890 1.00 86.94 424 ASN A CA 1
ATOM 3395 C C . ASN A 1 424 ? -23.878 13.142 1.592 1.00 86.94 424 ASN A C 1
ATOM 3397 O O . ASN A 1 424 ? -23.539 12.020 1.223 1.00 86.94 424 ASN A O 1
ATOM 3401 N N . GLN A 1 425 ? -23.611 14.221 0.855 1.00 91.06 425 GLN A N 1
ATOM 3402 C CA . GLN A 1 425 ? -22.856 14.169 -0.381 1.00 91.06 425 GLN A CA 1
ATOM 3403 C C . GLN A 1 425 ? -21.372 14.085 -0.043 1.00 91.06 425 GLN A C 1
ATOM 3405 O O . GLN A 1 425 ? -20.840 14.967 0.636 1.00 91.06 425 GLN A O 1
ATOM 3410 N N . LEU A 1 426 ? -20.714 13.045 -0.547 1.00 92.50 426 LEU A N 1
ATOM 3411 C CA . LEU A 1 426 ? -19.275 12.878 -0.431 1.00 92.50 426 LEU A CA 1
ATOM 3412 C C . LEU A 1 426 ? -18.582 13.643 -1.556 1.00 92.50 426 LEU A C 1
ATOM 3414 O O . LEU A 1 426 ? -18.991 13.562 -2.725 1.00 92.50 426 LEU A O 1
ATOM 3418 N N . THR A 1 427 ? -17.540 14.386 -1.193 1.00 92.12 427 THR A N 1
ATOM 3419 C CA . THR A 1 427 ? -16.730 15.177 -2.119 1.00 92.12 427 THR A CA 1
ATOM 3420 C C . THR A 1 427 ? -15.248 14.921 -1.921 1.00 92.12 427 THR A C 1
ATOM 3422 O O . THR A 1 427 ? -14.757 14.997 -0.797 1.00 92.12 427 THR A O 1
ATOM 3425 N N . LEU A 1 428 ? -14.537 14.676 -3.021 1.00 92.31 428 LEU A N 1
ATOM 3426 C CA . LEU A 1 428 ? -13.086 14.546 -3.034 1.00 92.31 428 LEU A CA 1
ATOM 3427 C C . LEU A 1 428 ? -12.412 15.907 -3.241 1.00 92.31 428 LEU A C 1
ATOM 3429 O O . LEU A 1 428 ? -12.755 16.660 -4.162 1.00 92.31 428 LEU A O 1
ATOM 3433 N N . GLN A 1 429 ? -11.400 16.168 -2.419 1.00 90.38 429 GLN A N 1
ATOM 3434 C CA . GLN A 1 429 ? -10.499 17.310 -2.504 1.00 90.38 429 GLN A CA 1
ATOM 3435 C C . GLN A 1 429 ? -9.050 16.832 -2.393 1.00 90.38 429 GLN A C 1
ATOM 3437 O O . GLN A 1 429 ? -8.752 15.871 -1.688 1.00 90.38 429 GLN A O 1
ATOM 3442 N N . SER A 1 430 ? -8.137 17.504 -3.090 1.00 89.81 430 SER A N 1
ATOM 3443 C CA . SER A 1 430 ? -6.701 17.268 -2.934 1.00 89.81 430 SER A CA 1
ATOM 3444 C C . SER A 1 430 ? -6.081 18.307 -2.011 1.00 89.81 430 SER A C 1
ATOM 3446 O O . SER A 1 430 ? -6.321 19.502 -2.195 1.00 89.81 430 SER A O 1
ATOM 3448 N N . TYR A 1 431 ? -5.224 17.872 -1.099 1.00 89.38 431 TYR A N 1
ATOM 3449 C CA . TYR A 1 431 ? -4.425 18.729 -0.239 1.00 89.38 431 TYR A CA 1
ATOM 3450 C C . TYR A 1 431 ? -2.937 18.441 -0.452 1.00 89.38 431 TYR A C 1
ATOM 3452 O O . TYR A 1 431 ? -2.495 17.294 -0.454 1.00 89.38 431 TYR A O 1
ATOM 3460 N N . ASP A 1 432 ? -2.163 19.498 -0.667 1.00 87.19 432 ASP A N 1
ATOM 3461 C CA . ASP A 1 432 ? -0.714 19.424 -0.816 1.00 87.19 432 ASP A CA 1
ATOM 3462 C C . ASP A 1 432 ? -0.087 19.821 0.523 1.00 87.19 432 ASP A C 1
ATOM 3464 O O . ASP A 1 432 ? -0.228 20.968 0.954 1.00 87.19 432 ASP A O 1
ATOM 3468 N N . TYR A 1 433 ? 0.536 18.862 1.210 1.00 84.69 433 TYR A N 1
ATOM 3469 C CA . TYR A 1 433 ? 1.189 19.124 2.486 1.00 84.69 433 TYR A CA 1
ATOM 3470 C C . TYR A 1 433 ? 2.488 19.905 2.251 1.00 84.69 433 TYR A C 1
ATOM 3472 O O . TYR A 1 433 ? 3.378 19.467 1.523 1.00 84.69 433 TYR A O 1
ATOM 3480 N N . TYR A 1 434 ? 2.581 21.090 2.858 1.00 70.56 434 TYR A N 1
ATOM 3481 C CA . TYR A 1 434 ? 3.711 22.010 2.717 1.00 70.56 434 TYR A CA 1
ATOM 3482 C C . TYR A 1 434 ? 4.514 22.099 4.023 1.00 70.56 434 TYR A C 1
ATOM 3484 O O . TYR A 1 434 ? 4.551 23.164 4.636 1.00 70.56 434 TYR A O 1
ATOM 3492 N N . GLY A 1 435 ? 5.130 20.991 4.447 1.00 64.38 435 GLY A N 1
ATOM 3493 C CA . GLY A 1 435 ? 6.119 20.974 5.532 1.00 64.38 435 GLY A CA 1
ATOM 3494 C C . GLY A 1 435 ? 7.429 21.657 5.114 1.00 64.38 435 GLY A C 1
ATOM 3495 O O . GLY A 1 435 ? 7.536 22.886 5.114 1.00 64.38 435 GLY A O 1
ATOM 3496 N N . GLU A 1 436 ? 8.425 20.872 4.694 1.00 62.56 436 GLU A N 1
ATOM 3497 C CA . GLU A 1 436 ? 9.765 21.378 4.378 1.00 62.56 436 GLU A CA 1
ATOM 3498 C C . GLU A 1 436 ? 10.091 21.332 2.873 1.00 62.56 436 GLU A C 1
ATOM 3500 O O . GLU A 1 436 ? 10.181 20.280 2.248 1.00 62.56 436 GLU A O 1
ATOM 3505 N N . LYS A 1 437 ? 10.261 22.505 2.244 1.00 59.38 437 LYS A N 1
ATOM 3506 C CA . LYS A 1 437 ? 10.381 22.609 0.773 1.00 59.38 437 LYS A CA 1
ATOM 3507 C C . LYS A 1 437 ? 11.730 22.186 0.194 1.00 59.38 437 LYS A C 1
ATOM 3509 O O . LYS A 1 437 ? 11.823 22.035 -1.025 1.00 59.38 437 LYS A O 1
ATOM 3514 N N . SER A 1 438 ? 12.778 22.084 1.011 1.00 60.84 438 SER A N 1
ATOM 3515 C CA . SER A 1 438 ? 14.139 21.775 0.546 1.00 60.84 438 SER A CA 1
ATOM 3516 C C . SER A 1 438 ? 14.249 20.359 -0.018 1.00 60.84 438 SER A C 1
ATOM 3518 O O . SER A 1 438 ? 14.979 20.164 -0.989 1.00 60.84 438 SER A O 1
ATOM 3520 N N . LEU A 1 439 ? 13.479 19.414 0.527 1.00 62.62 439 LEU A N 1
ATOM 3521 C CA . LEU A 1 439 ? 13.597 17.985 0.228 1.00 62.62 439 LEU A CA 1
ATOM 3522 C C . LEU A 1 439 ? 12.733 17.518 -0.953 1.00 62.62 439 LEU A C 1
ATOM 3524 O O . LEU A 1 439 ? 12.935 16.432 -1.481 1.00 62.62 439 LEU A O 1
ATOM 3528 N N . TYR A 1 440 ? 11.839 18.365 -1.476 1.00 64.25 440 TYR A N 1
ATOM 3529 C CA . TYR A 1 440 ? 10.862 17.990 -2.518 1.00 64.25 440 TYR A CA 1
ATOM 3530 C C . TYR A 1 440 ? 11.439 17.569 -3.873 1.00 64.25 440 TYR A C 1
ATOM 3532 O O . TYR A 1 440 ? 10.698 17.115 -4.746 1.00 64.25 440 TYR A O 1
ATOM 3540 N N . PHE A 1 441 ? 12.735 17.761 -4.092 1.00 68.38 441 PHE A N 1
ATOM 3541 C CA . PHE A 1 441 ? 13.421 17.319 -5.307 1.00 68.38 441 PHE A CA 1
ATOM 3542 C C . PHE A 1 441 ? 14.268 16.061 -5.078 1.00 68.38 441 PHE A C 1
ATOM 3544 O O . PHE A 1 441 ? 14.844 15.537 -6.030 1.00 68.38 441 PHE A O 1
ATOM 3551 N N . SER A 1 442 ? 14.335 15.590 -3.832 1.00 80.69 442 SER A N 1
ATOM 3552 C CA . SER A 1 442 ? 15.174 14.498 -3.359 1.00 80.69 442 SER A CA 1
ATOM 3553 C C . SER A 1 442 ? 14.300 13.276 -3.089 1.00 80.69 442 SER A C 1
ATOM 3555 O O . SER A 1 442 ? 13.983 12.942 -1.954 1.00 80.69 442 SER A O 1
ATOM 3557 N N . PHE A 1 443 ? 13.839 12.642 -4.166 1.00 87.00 443 PHE A N 1
ATOM 3558 C CA . PHE A 1 443 ? 12.990 11.456 -4.086 1.00 87.00 443 PHE A CA 1
ATOM 3559 C C . PHE A 1 443 ? 13.408 10.403 -5.112 1.00 87.00 443 PHE A C 1
ATOM 3561 O O . PHE A 1 443 ? 14.074 10.702 -6.109 1.00 87.00 443 PHE A O 1
ATOM 3568 N N . LEU A 1 444 ? 12.941 9.178 -4.909 1.00 89.00 444 LEU A N 1
ATOM 3569 C CA . LEU A 1 444 ? 12.965 8.115 -5.899 1.00 89.00 444 LEU A CA 1
ATOM 3570 C C . LEU A 1 444 ? 11.553 7.563 -6.081 1.00 89.00 444 LEU A C 1
ATOM 3572 O O . LEU A 1 444 ? 10.977 7.030 -5.139 1.00 89.00 444 LEU A O 1
ATOM 3576 N N . ARG A 1 445 ? 10.997 7.658 -7.295 1.00 92.50 445 ARG A N 1
ATOM 3577 C CA . ARG A 1 445 ? 9.705 7.037 -7.618 1.00 92.50 445 ARG A CA 1
ATOM 3578 C C . ARG A 1 445 ? 9.942 5.785 -8.445 1.00 92.50 445 ARG A C 1
ATOM 3580 O O . ARG A 1 445 ? 10.438 5.897 -9.562 1.00 92.50 445 ARG A O 1
ATOM 3587 N N . VAL A 1 446 ? 9.556 4.617 -7.945 1.00 94.62 446 VAL A N 1
ATOM 3588 C CA . VAL A 1 446 ? 9.762 3.324 -8.614 1.00 94.62 446 VAL A CA 1
ATOM 3589 C C . VAL A 1 446 ? 8.418 2.673 -8.910 1.00 94.62 446 VAL A C 1
ATOM 3591 O O . VAL A 1 446 ? 7.612 2.479 -8.010 1.00 94.62 446 VAL A O 1
ATOM 3594 N N . ASN A 1 447 ? 8.174 2.337 -10.174 1.00 94.38 447 ASN A N 1
ATOM 3595 C CA . ASN A 1 447 ? 7.030 1.533 -10.597 1.00 94.38 447 ASN A CA 1
ATOM 3596 C C . ASN A 1 447 ? 7.547 0.226 -11.211 1.00 94.38 447 ASN A C 1
ATOM 3598 O O . ASN A 1 447 ? 8.303 0.264 -12.189 1.00 94.38 447 ASN A O 1
ATOM 3602 N N . VAL A 1 448 ? 7.165 -0.911 -10.634 1.00 95.31 448 VAL A N 1
ATOM 3603 C CA . VAL A 1 448 ? 7.437 -2.232 -11.205 1.00 95.31 448 VAL A CA 1
ATOM 3604 C C . VAL A 1 448 ? 6.216 -2.653 -12.013 1.00 95.31 448 VAL A C 1
ATOM 3606 O O . VAL A 1 448 ? 5.115 -2.723 -11.474 1.00 95.31 448 VAL A O 1
ATOM 3609 N N . ILE A 1 449 ? 6.413 -2.939 -13.299 1.00 93.25 449 ILE A N 1
ATOM 3610 C CA . ILE A 1 449 ? 5.337 -3.330 -14.220 1.00 93.25 449 ILE A CA 1
ATOM 3611 C C . ILE A 1 449 ? 5.524 -4.768 -14.715 1.00 93.25 449 ILE A C 1
ATOM 3613 O O . ILE A 1 449 ? 6.507 -5.431 -14.387 1.00 93.25 449 ILE A O 1
ATOM 3617 N N . SER A 1 450 ? 4.584 -5.262 -15.514 1.00 89.75 450 SER A N 1
ATOM 3618 C CA . SER A 1 450 ? 4.582 -6.624 -16.029 1.00 89.75 450 SER A CA 1
ATOM 3619 C C . SER A 1 450 ? 5.755 -6.851 -16.979 1.00 89.75 450 SER A C 1
ATOM 3621 O O . SER A 1 450 ? 6.057 -6.039 -17.855 1.00 89.75 450 SER A O 1
ATOM 3623 N N . GLY A 1 451 ? 6.420 -7.989 -16.789 1.00 87.06 451 GLY A N 1
ATOM 3624 C CA . GLY A 1 451 ? 7.530 -8.466 -17.609 1.00 87.06 451 GLY A CA 1
ATOM 3625 C C . GLY A 1 451 ? 7.111 -9.444 -18.706 1.00 87.06 451 GLY A C 1
ATOM 3626 O O . GLY A 1 451 ? 7.975 -10.047 -19.339 1.00 87.06 451 GLY A O 1
ATOM 3627 N N . LEU A 1 452 ? 5.807 -9.642 -18.924 1.00 85.88 452 LEU A N 1
ATOM 3628 C CA . LEU A 1 452 ? 5.292 -10.609 -19.900 1.00 85.88 452 LEU A CA 1
ATOM 3629 C C . LEU A 1 452 ? 5.608 -10.224 -21.358 1.00 85.88 452 LEU A C 1
ATOM 3631 O O . LEU A 1 452 ? 5.598 -11.081 -22.239 1.00 85.88 452 LEU A O 1
ATOM 3635 N N . CYS A 1 453 ? 5.897 -8.949 -21.623 1.00 82.19 453 CYS A N 1
ATOM 3636 C CA . CYS A 1 453 ? 6.297 -8.436 -22.932 1.00 82.19 453 CYS A CA 1
ATOM 3637 C C . CYS A 1 453 ? 7.416 -7.395 -22.802 1.00 82.19 453 CYS A C 1
ATOM 3639 O O . CYS A 1 453 ? 7.656 -6.838 -21.728 1.00 82.19 453 CYS A O 1
ATOM 3641 N N . SER A 1 454 ? 8.102 -7.109 -23.910 1.00 81.94 454 SER A N 1
ATOM 3642 C CA . SER A 1 454 ? 9.051 -5.997 -24.004 1.00 81.94 454 SER A CA 1
ATOM 3643 C C . SER A 1 454 ? 9.089 -5.420 -25.414 1.00 81.94 454 SER A C 1
ATOM 3645 O O . SER A 1 454 ? 9.044 -6.134 -26.410 1.00 81.94 454 SER A O 1
ATOM 3647 N N . ASP A 1 455 ? 9.274 -4.104 -25.504 1.00 77.81 455 ASP A N 1
ATOM 3648 C CA . ASP A 1 455 ? 9.475 -3.401 -26.775 1.00 77.81 455 ASP A CA 1
ATOM 3649 C C . ASP A 1 455 ? 10.876 -3.621 -27.390 1.00 77.81 455 ASP A C 1
ATOM 3651 O O . ASP A 1 455 ? 11.151 -3.106 -28.475 1.00 77.81 455 ASP A O 1
ATOM 3655 N N . LYS A 1 456 ? 11.798 -4.329 -26.714 1.00 73.25 456 LYS A N 1
ATOM 3656 C CA . LYS A 1 456 ? 13.162 -4.570 -27.230 1.00 73.25 456 LYS A CA 1
ATOM 3657 C C . LYS A 1 456 ? 13.251 -5.667 -28.281 1.00 73.25 456 LYS A C 1
ATOM 3659 O O . LYS A 1 456 ? 14.192 -5.653 -29.074 1.00 73.25 456 LYS A O 1
ATOM 3664 N N . THR A 1 457 ? 12.346 -6.638 -28.243 1.00 71.06 457 THR A N 1
ATOM 3665 C CA . THR A 1 457 ? 12.374 -7.788 -29.150 1.00 71.06 457 THR A CA 1
ATOM 3666 C C . THR A 1 457 ? 11.119 -7.781 -30.008 1.00 71.06 457 THR A C 1
ATOM 3668 O O . THR A 1 457 ? 10.032 -7.472 -29.527 1.00 71.06 457 THR A O 1
ATOM 3671 N N . GLU A 1 458 ? 11.260 -8.088 -31.299 1.00 69.88 458 GLU A N 1
ATOM 3672 C CA . GLU A 1 458 ? 10.094 -8.147 -32.189 1.00 69.88 458 GLU A CA 1
ATOM 3673 C C . GLU A 1 458 ? 9.166 -9.319 -31.838 1.00 69.88 458 GLU A C 1
ATOM 3675 O O . GLU A 1 458 ? 7.954 -9.199 -32.004 1.00 69.88 458 GLU A O 1
ATOM 3680 N N . ASP A 1 459 ? 9.719 -10.405 -31.287 1.00 65.25 459 ASP A N 1
ATOM 3681 C CA . ASP A 1 459 ? 8.980 -11.630 -30.963 1.00 65.25 459 ASP A CA 1
ATOM 3682 C C . ASP A 1 459 ? 8.053 -11.489 -29.737 1.00 65.25 459 ASP A C 1
ATOM 3684 O O . ASP A 1 459 ? 7.075 -12.225 -29.636 1.00 65.25 459 ASP A O 1
ATOM 3688 N N . HIS A 1 460 ? 8.315 -10.537 -28.829 1.00 71.69 460 HIS A N 1
ATOM 3689 C CA . HIS A 1 460 ? 7.552 -10.347 -27.580 1.00 71.69 460 HIS A CA 1
ATOM 3690 C C . HIS A 1 460 ? 7.059 -8.9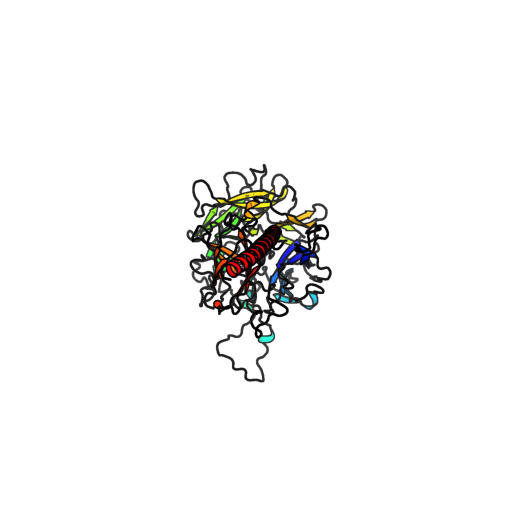07 -27.401 1.00 71.69 460 HIS A C 1
ATOM 3692 O O . HIS A 1 460 ? 6.998 -8.384 -26.284 1.00 71.69 460 HIS A O 1
ATOM 3698 N N . LYS A 1 461 ? 6.718 -8.250 -28.513 1.00 76.12 461 LYS A N 1
ATOM 3699 C CA . LYS A 1 461 ? 6.253 -6.864 -28.517 1.00 76.12 461 LYS A CA 1
ATOM 3700 C C . LYS A 1 461 ? 4.931 -6.714 -27.761 1.00 76.12 461 LYS A C 1
ATOM 3702 O O . LYS A 1 461 ? 3.984 -7.463 -27.993 1.00 76.12 461 LYS A O 1
ATOM 3707 N N . CYS A 1 462 ? 4.856 -5.701 -26.904 1.00 74.75 462 CYS A N 1
ATOM 3708 C CA . CYS A 1 462 ? 3.651 -5.416 -26.137 1.00 74.75 462 CYS A CA 1
ATOM 3709 C C . CYS A 1 462 ? 2.483 -4.949 -27.037 1.00 74.75 462 CYS A C 1
ATOM 3711 O O . CYS A 1 462 ? 2.712 -4.239 -28.029 1.00 74.75 462 CYS A O 1
ATOM 3713 N N . PRO A 1 463 ? 1.223 -5.295 -26.704 1.00 63.19 463 PRO A N 1
ATOM 3714 C CA . PRO A 1 463 ? 0.047 -4.761 -27.380 1.00 63.19 463 PRO A CA 1
ATOM 3715 C C . PRO A 1 463 ? -0.033 -3.241 -27.187 1.00 63.19 463 PRO A C 1
ATOM 3717 O O . PRO A 1 463 ? -0.178 -2.741 -26.077 1.00 63.19 463 PRO A O 1
ATOM 3720 N N . ASN A 1 464 ? 0.043 -2.499 -28.288 1.00 57.31 464 ASN A N 1
ATOM 3721 C CA . ASN A 1 464 ? -0.039 -1.038 -28.377 1.00 57.31 464 ASN A CA 1
ATOM 3722 C C . ASN A 1 464 ? 1.132 -0.236 -27.772 1.00 57.31 464 ASN A C 1
ATOM 3724 O O . ASN A 1 464 ? 1.600 0.630 -28.498 1.00 57.31 464 ASN A O 1
ATOM 3728 N N . HIS A 1 465 ? 1.659 -0.529 -26.573 1.00 64.50 465 HIS A N 1
ATOM 3729 C CA . HIS A 1 465 ? 2.888 0.043 -25.966 1.00 64.50 465 HIS A CA 1
ATOM 3730 C C . HIS A 1 465 ? 3.321 -0.793 -24.737 1.00 64.50 465 HIS A C 1
ATOM 3732 O O . HIS A 1 465 ? 2.668 -1.782 -24.421 1.00 64.50 465 HIS A O 1
ATOM 3738 N N . LEU A 1 466 ? 4.410 -0.414 -24.048 1.00 66.38 466 LEU A N 1
ATOM 3739 C CA . LEU A 1 466 ? 4.835 -1.010 -22.770 1.00 66.38 466 LEU A CA 1
ATOM 3740 C C . LEU A 1 466 ? 3.648 -1.193 -21.801 1.00 66.38 466 LEU A C 1
ATOM 3742 O O . LEU A 1 466 ? 2.817 -0.295 -21.685 1.00 66.38 466 LEU A O 1
ATOM 3746 N N . ALA A 1 467 ? 3.608 -2.314 -21.078 1.00 72.81 467 ALA A N 1
ATOM 3747 C CA . ALA A 1 467 ? 2.516 -2.711 -20.183 1.00 72.81 467 ALA A CA 1
ATOM 3748 C C . ALA A 1 467 ? 2.434 -1.882 -18.880 1.00 72.81 467 ALA A C 1
ATOM 3750 O O . ALA A 1 467 ? 2.471 -2.439 -17.785 1.00 72.81 467 ALA A O 1
ATOM 3751 N N . TYR A 1 468 ? 2.349 -0.550 -18.978 1.00 78.75 468 TYR A N 1
ATOM 3752 C CA . TYR A 1 468 ? 2.316 0.356 -17.822 1.00 78.75 468 TYR A CA 1
ATOM 3753 C C . TYR A 1 468 ? 1.142 0.088 -16.872 1.00 78.75 468 TYR A C 1
ATOM 3755 O O . TYR A 1 468 ? 1.286 0.297 -15.669 1.00 78.75 468 TYR A O 1
ATOM 3763 N N . GLY A 1 469 ? 0.023 -0.422 -17.396 1.00 71.06 469 GLY A N 1
ATOM 3764 C CA . GLY A 1 469 ? -1.125 -0.827 -16.592 1.00 71.06 469 GLY A CA 1
ATOM 3765 C C . GLY A 1 469 ? -0.935 -2.143 -15.835 1.00 71.06 469 GLY A C 1
ATOM 3766 O O . GLY A 1 469 ? -1.514 -2.325 -14.767 1.00 71.06 469 GLY A O 1
ATOM 3767 N N . GLY A 1 470 ? -0.109 -3.064 -16.333 1.00 83.88 470 GLY A N 1
ATOM 3768 C CA . GLY A 1 470 ? 0.108 -4.359 -15.688 1.00 83.88 470 GLY A CA 1
ATOM 3769 C C . GLY A 1 470 ? 1.025 -4.233 -14.477 1.00 83.88 470 GLY A C 1
ATOM 3770 O O . GLY A 1 470 ? 2.209 -4.507 -14.594 1.00 83.88 470 GLY A O 1
ATOM 3771 N N . THR A 1 471 ? 0.521 -3.801 -13.323 1.00 89.25 471 THR A N 1
ATOM 3772 C CA . THR A 1 471 ? 1.325 -3.646 -12.100 1.00 89.25 471 THR A CA 1
ATOM 3773 C C . THR A 1 471 ? 1.159 -4.866 -11.189 1.00 89.25 471 THR A C 1
ATOM 3775 O O . THR A 1 471 ? 0.083 -5.027 -10.598 1.00 89.25 471 THR A O 1
ATOM 3778 N N . PRO A 1 472 ? 2.179 -5.741 -11.074 1.00 91.69 472 PRO A N 1
ATOM 3779 C CA . PRO A 1 472 ? 2.115 -6.911 -10.208 1.00 91.69 472 PRO A CA 1
ATOM 3780 C C . PRO A 1 472 ? 2.101 -6.502 -8.723 1.00 91.69 472 PRO A C 1
ATOM 3782 O O . PRO A 1 472 ? 2.763 -5.523 -8.345 1.00 91.69 472 PRO A O 1
ATOM 3785 N N . PRO A 1 473 ? 1.387 -7.248 -7.865 1.00 95.00 473 PRO A N 1
ATOM 3786 C CA . PRO A 1 473 ? 1.437 -7.062 -6.422 1.00 95.00 473 PRO A CA 1
ATOM 3787 C C . PRO A 1 473 ? 2.694 -7.670 -5.797 1.00 95.00 473 PRO A C 1
ATOM 3789 O O . PRO A 1 473 ? 3.287 -8.612 -6.321 1.00 95.00 473 PRO A O 1
ATOM 3792 N N . GLY A 1 474 ? 3.076 -7.155 -4.631 1.00 94.88 474 GLY A N 1
ATOM 3793 C CA . GLY A 1 474 ? 4.127 -7.729 -3.792 1.00 94.88 474 GLY A CA 1
ATOM 3794 C C . GLY A 1 474 ? 5.555 -7.480 -4.271 1.00 94.88 474 GLY A C 1
ATOM 3795 O O . GLY A 1 474 ? 6.481 -7.999 -3.651 1.00 94.88 474 GLY A O 1
ATOM 3796 N N . ALA A 1 475 ? 5.764 -6.692 -5.332 1.00 95.88 475 ALA A N 1
ATOM 3797 C CA . ALA A 1 475 ? 7.106 -6.312 -5.767 1.00 95.88 475 ALA A CA 1
ATOM 3798 C C . ALA A 1 475 ? 7.788 -5.459 -4.687 1.00 95.88 475 ALA A C 1
ATOM 3800 O O . ALA A 1 475 ? 7.263 -4.412 -4.296 1.00 95.88 475 ALA A O 1
ATOM 3801 N N . MET A 1 476 ? 8.946 -5.908 -4.204 1.00 95.62 476 MET A N 1
ATOM 3802 C CA . MET A 1 476 ? 9.710 -5.221 -3.165 1.00 95.62 476 MET A CA 1
ATOM 3803 C C . MET A 1 476 ? 10.812 -4.391 -3.808 1.00 95.62 476 MET A C 1
ATOM 3805 O O . MET A 1 476 ? 11.520 -4.848 -4.710 1.00 95.62 476 MET A O 1
ATOM 3809 N N . VAL A 1 477 ? 10.970 -3.166 -3.327 1.00 95.56 477 VAL A N 1
ATOM 3810 C CA . VAL A 1 477 ? 12.040 -2.263 -3.733 1.00 95.56 477 VAL A CA 1
ATOM 3811 C C . VAL A 1 477 ? 12.789 -1.849 -2.484 1.00 95.56 477 VAL A C 1
ATOM 3813 O O . VAL A 1 477 ? 12.175 -1.419 -1.514 1.00 95.56 477 VAL A O 1
ATOM 3816 N N . CYS A 1 478 ? 14.107 -1.973 -2.526 1.00 93.94 478 CYS A N 1
ATOM 3817 C CA . CYS A 1 478 ? 15.003 -1.539 -1.470 1.00 93.94 478 CYS A CA 1
ATOM 3818 C C . CYS A 1 478 ? 16.128 -0.710 -2.066 1.00 93.94 478 CYS A C 1
ATOM 3820 O O . CYS A 1 478 ? 16.605 -1.017 -3.162 1.00 93.94 478 CYS A O 1
ATOM 3822 N N . PHE A 1 479 ? 16.605 0.294 -1.347 1.00 90.25 479 PHE A N 1
ATOM 3823 C CA . PHE A 1 479 ? 17.819 1.003 -1.732 1.00 90.25 479 PHE A CA 1
ATOM 3824 C C . PHE A 1 479 ? 18.713 1.240 -0.526 1.00 90.25 479 PHE A C 1
ATOM 3826 O O . PHE A 1 479 ? 18.214 1.481 0.569 1.00 90.25 479 PHE A O 1
ATOM 3833 N N . ALA A 1 480 ? 20.025 1.162 -0.742 1.00 86.88 480 ALA A N 1
ATOM 3834 C CA . ALA A 1 480 ? 20.991 1.495 0.292 1.00 86.88 480 ALA A CA 1
ATOM 3835 C C . ALA A 1 480 ? 21.023 3.007 0.523 1.00 86.88 480 ALA A C 1
ATOM 3837 O O . ALA A 1 480 ? 21.061 3.806 -0.426 1.00 86.88 480 ALA A O 1
ATOM 3838 N N . GLY A 1 481 ? 21.065 3.382 1.796 1.00 75.38 481 GLY A N 1
ATOM 3839 C CA . GLY A 1 481 ? 21.264 4.754 2.208 1.00 75.38 481 GLY A CA 1
ATOM 3840 C C . GLY A 1 481 ? 22.585 5.305 1.656 1.00 75.38 481 GLY A C 1
ATOM 3841 O O . GLY A 1 481 ? 23.584 4.607 1.518 1.00 75.38 481 GLY A O 1
ATOM 3842 N N . PRO A 1 482 ? 22.656 6.596 1.335 1.00 65.19 482 PRO A N 1
ATOM 3843 C CA . PRO A 1 482 ? 23.868 7.206 0.784 1.00 65.19 482 PRO A CA 1
ATOM 3844 C C . PRO A 1 482 ? 25.000 7.382 1.813 1.00 65.19 482 PRO A C 1
ATOM 3846 O O . PRO A 1 482 ? 26.131 7.690 1.428 1.00 65.19 482 PRO A O 1
ATOM 3849 N N . TYR A 1 483 ? 24.706 7.222 3.109 1.00 62.03 483 TYR A N 1
ATOM 3850 C CA . TYR A 1 483 ? 25.667 7.350 4.213 1.00 62.03 483 TYR A CA 1
ATOM 3851 C C . TYR A 1 483 ? 25.730 6.116 5.122 1.00 62.03 483 TYR A C 1
ATOM 3853 O O . TYR A 1 483 ? 26.513 6.113 6.074 1.00 62.03 483 TYR A O 1
ATOM 3861 N N . THR A 1 484 ? 24.927 5.091 4.845 1.00 69.38 484 THR A N 1
ATOM 3862 C CA . THR A 1 484 ? 24.826 3.861 5.633 1.00 69.38 484 THR A CA 1
ATOM 3863 C C . THR A 1 484 ? 24.830 2.659 4.693 1.00 69.38 484 THR A C 1
ATOM 3865 O O . THR A 1 484 ? 24.471 2.781 3.527 1.00 69.38 484 THR A O 1
ATOM 3868 N N . ASP A 1 485 ? 25.245 1.496 5.193 1.00 72.00 485 ASP A N 1
ATOM 3869 C CA . ASP A 1 485 ? 25.032 0.223 4.485 1.00 72.00 485 ASP A CA 1
ATOM 3870 C C . ASP A 1 485 ? 23.613 -0.327 4.737 1.00 72.00 485 ASP A C 1
ATOM 3872 O O . ASP A 1 485 ? 23.304 -1.440 4.319 1.00 72.00 485 ASP A O 1
ATOM 3876 N N . ASP A 1 486 ? 22.780 0.437 5.450 1.00 83.56 486 ASP A N 1
ATOM 3877 C CA . ASP A 1 486 ? 21.404 0.082 5.766 1.00 83.56 486 ASP A CA 1
ATOM 3878 C C . ASP A 1 486 ? 20.487 0.419 4.580 1.00 83.56 486 ASP A C 1
ATOM 3880 O O . ASP A 1 486 ? 20.791 1.312 3.777 1.00 83.56 486 ASP A O 1
ATOM 3884 N N . HIS A 1 487 ? 19.364 -0.289 4.459 1.00 87.94 487 HIS A N 1
ATOM 3885 C CA . HIS A 1 487 ? 18.474 -0.184 3.304 1.00 87.94 487 HIS A CA 1
ATOM 3886 C C . HIS A 1 487 ? 17.091 0.243 3.746 1.00 87.94 487 HIS A C 1
ATOM 3888 O O . HIS A 1 487 ? 16.563 -0.309 4.697 1.00 87.94 487 HIS A O 1
ATOM 3894 N N . CYS A 1 488 ? 16.477 1.148 2.993 1.00 89.94 488 CYS A N 1
ATOM 3895 C CA . CYS A 1 488 ? 15.050 1.400 3.119 1.00 89.94 488 CYS A CA 1
ATOM 3896 C C . CYS A 1 488 ? 14.298 0.571 2.101 1.00 89.94 488 CYS A C 1
ATOM 3898 O O . CYS A 1 488 ? 14.609 0.609 0.904 1.00 89.94 488 CYS A O 1
ATOM 3900 N N . CYS A 1 489 ? 13.315 -0.174 2.591 1.00 93.50 489 CYS A N 1
ATOM 3901 C CA . CYS A 1 489 ? 12.514 -1.079 1.794 1.00 93.50 489 CYS A CA 1
ATOM 3902 C C . CYS A 1 489 ? 11.033 -0.700 1.803 1.00 93.50 489 CYS A C 1
ATOM 3904 O O . CYS A 1 489 ? 10.475 -0.217 2.784 1.00 93.50 489 CYS A O 1
ATOM 3906 N N . SER A 1 490 ? 10.360 -0.961 0.687 1.00 95.06 490 SER A N 1
ATOM 3907 C CA . SER A 1 490 ? 8.912 -0.828 0.570 1.00 95.06 490 SER A CA 1
ATOM 3908 C C . SER A 1 490 ? 8.371 -1.800 -0.474 1.00 95.06 490 SER A C 1
ATOM 3910 O O . SER A 1 490 ? 9.121 -2.401 -1.248 1.00 95.06 490 SER A O 1
ATOM 3912 N N . VAL A 1 491 ? 7.055 -1.981 -0.481 1.00 95.44 491 VAL A N 1
ATOM 3913 C CA . VAL A 1 491 ? 6.362 -2.989 -1.282 1.00 95.44 491 VAL A CA 1
ATOM 3914 C C . VAL A 1 491 ? 5.211 -2.367 -2.063 1.00 95.44 491 VAL A C 1
ATOM 3916 O O . VAL A 1 491 ? 4.438 -1.560 -1.551 1.00 95.44 491 VAL A O 1
ATOM 3919 N N . GLN A 1 492 ? 5.092 -2.760 -3.327 1.00 94.88 492 GLN A N 1
ATOM 3920 C CA . GLN A 1 492 ? 4.037 -2.306 -4.219 1.00 94.88 492 GLN A CA 1
ATOM 3921 C C . GLN A 1 492 ? 2.766 -3.141 -4.008 1.00 94.88 492 GLN A C 1
ATOM 3923 O O . GLN A 1 492 ? 2.810 -4.366 -4.111 1.00 94.88 492 GLN A O 1
ATOM 3928 N N . MET A 1 493 ? 1.626 -2.480 -3.775 1.00 94.06 493 MET A N 1
ATOM 3929 C CA . MET A 1 493 ? 0.290 -3.102 -3.702 1.00 94.06 493 MET A CA 1
ATOM 3930 C C . MET A 1 493 ? 0.219 -4.332 -2.770 1.00 94.06 493 MET A C 1
ATOM 3932 O O . MET A 1 493 ? -0.289 -5.387 -3.152 1.00 94.06 493 MET A O 1
ATOM 3936 N N . SER A 1 494 ? 0.740 -4.210 -1.549 1.00 95.12 494 SER A N 1
ATOM 3937 C CA . SER A 1 494 ? 0.757 -5.292 -0.560 1.00 95.12 494 SER A CA 1
ATOM 3938 C C . SER A 1 494 ? -0.607 -5.610 0.047 1.00 95.12 494 SER A C 1
ATOM 3940 O O . SER A 1 494 ? -0.839 -6.750 0.446 1.00 95.12 494 SER A O 1
ATOM 3942 N N . GLN A 1 495 ? -1.516 -4.634 0.137 1.00 95.69 495 GLN A N 1
ATOM 3943 C CA . GLN A 1 495 ? -2.836 -4.788 0.758 1.00 95.69 495 GLN A CA 1
ATOM 3944 C C . GLN A 1 495 ? -3.913 -4.117 -0.104 1.00 95.69 495 GLN A C 1
ATOM 3946 O O . GLN A 1 495 ? -3.779 -2.960 -0.498 1.00 95.69 495 GLN A O 1
ATOM 3951 N N . THR A 1 496 ? -4.988 -4.850 -0.413 1.00 96.38 496 THR A N 1
ATOM 3952 C CA . THR A 1 496 ? -6.021 -4.416 -1.385 1.00 96.38 496 THR A CA 1
ATOM 3953 C C . THR A 1 496 ? -7.470 -4.681 -0.954 1.00 96.38 496 THR A C 1
ATOM 3955 O O . THR A 1 496 ? -8.406 -4.339 -1.679 1.00 96.38 496 THR A O 1
ATOM 3958 N N . ALA A 1 497 ? -7.678 -5.257 0.232 1.00 94.00 497 ALA A N 1
ATOM 3959 C CA . ALA A 1 497 ? -9.004 -5.404 0.827 1.00 94.00 497 ALA A CA 1
ATOM 3960 C C . ALA A 1 497 ? -9.437 -4.098 1.514 1.00 94.00 497 ALA A C 1
ATOM 3962 O O . ALA A 1 497 ? -8.609 -3.426 2.123 1.00 94.00 497 ALA A O 1
ATOM 3963 N N . HIS A 1 498 ? -10.735 -3.790 1.490 1.00 93.38 498 HIS A N 1
ATOM 3964 C CA . HIS A 1 498 ? -11.341 -2.573 2.049 1.00 93.38 498 HIS A CA 1
ATOM 3965 C C . HIS A 1 498 ? -10.813 -1.293 1.391 1.00 93.38 498 HIS A C 1
ATOM 3967 O O . HIS A 1 498 ? -10.410 -0.367 2.086 1.00 93.38 498 HIS A O 1
ATOM 3973 N N . PHE A 1 499 ? -10.915 -1.235 0.056 1.00 93.25 499 PHE A N 1
ATOM 3974 C CA . PHE A 1 499 ? -10.426 -0.182 -0.851 1.00 93.25 499 PHE A CA 1
ATOM 3975 C C . PHE A 1 499 ? -8.928 -0.311 -1.183 1.00 93.25 499 PHE A C 1
ATOM 3977 O O . PHE A 1 499 ? -8.060 -0.191 -0.322 1.00 93.25 499 PHE A O 1
ATOM 3984 N N . ALA A 1 500 ? -8.602 -0.493 -2.466 1.00 93.12 500 ALA A N 1
ATOM 3985 C CA . ALA A 1 500 ? -7.229 -0.648 -2.954 1.00 93.12 500 ALA A CA 1
ATOM 3986 C C . ALA A 1 500 ? -6.523 0.706 -3.173 1.00 93.12 500 ALA A C 1
ATOM 3988 O O . ALA A 1 500 ? -6.133 1.059 -4.287 1.00 93.12 500 ALA A O 1
ATOM 3989 N N . LEU A 1 501 ? -6.364 1.481 -2.096 1.00 94.88 501 LEU A N 1
ATOM 3990 C CA . LEU A 1 501 ? -5.801 2.842 -2.113 1.00 94.88 501 LEU A CA 1
ATOM 3991 C C . LEU A 1 501 ? -4.280 2.890 -1.891 1.00 94.88 501 LEU A C 1
ATOM 3993 O O . LEU A 1 501 ? -3.749 3.909 -1.446 1.00 94.88 501 LEU A O 1
ATOM 3997 N N . GLN A 1 502 ? -3.573 1.803 -2.203 1.00 94.69 502 GLN A N 1
ATOM 3998 C CA . GLN A 1 502 ? -2.119 1.816 -2.352 1.00 94.69 502 GLN A CA 1
ATOM 3999 C C . GLN A 1 502 ? -1.776 2.123 -3.818 1.00 94.69 502 GLN A C 1
ATOM 4001 O O . GLN A 1 502 ? -2.307 1.461 -4.713 1.00 94.69 502 GLN A O 1
ATOM 4006 N N . PRO A 1 503 ? -0.934 3.131 -4.103 1.00 93.31 503 PRO A N 1
ATOM 4007 C CA . PRO A 1 503 ? -0.563 3.447 -5.475 1.00 93.31 503 PRO A CA 1
ATOM 4008 C C . PRO A 1 503 ? 0.225 2.292 -6.124 1.00 93.31 503 PRO A C 1
ATOM 4010 O O . PRO A 1 503 ? 0.959 1.578 -5.438 1.00 93.31 503 PRO A O 1
ATOM 4013 N N . PRO A 1 504 ? 0.154 2.132 -7.459 1.00 92.81 504 PRO A N 1
ATOM 4014 C CA . PRO A 1 504 ? 0.912 1.120 -8.199 1.00 92.81 504 PRO A CA 1
ATOM 4015 C C . PRO A 1 504 ? 2.378 1.545 -8.414 1.00 92.81 504 PRO A C 1
ATOM 4017 O O . PRO A 1 504 ? 2.955 1.353 -9.479 1.00 92.81 504 PRO A O 1
ATOM 4020 N N . TYR A 1 505 ? 2.955 2.245 -7.444 1.00 93.69 505 TYR A N 1
ATOM 4021 C CA . TYR A 1 505 ? 4.329 2.723 -7.440 1.00 93.69 505 TYR A CA 1
ATOM 4022 C C . TYR A 1 505 ? 4.729 3.064 -6.006 1.00 93.69 505 TYR A C 1
ATOM 4024 O O . TYR A 1 505 ? 3.887 3.372 -5.165 1.00 93.69 505 TYR A O 1
ATOM 4032 N N . ILE A 1 506 ? 6.029 3.078 -5.758 1.00 94.50 506 ILE A N 1
ATOM 4033 C CA . ILE A 1 506 ? 6.633 3.418 -4.475 1.00 94.50 506 ILE A CA 1
ATOM 4034 C C . ILE A 1 506 ? 7.343 4.763 -4.621 1.00 94.50 506 ILE A C 1
ATOM 4036 O O . ILE A 1 506 ? 7.959 5.029 -5.656 1.00 94.50 506 ILE A O 1
ATOM 4040 N N . ILE A 1 507 ? 7.252 5.614 -3.602 1.00 93.00 507 ILE A N 1
ATOM 4041 C CA . ILE A 1 507 ? 8.026 6.853 -3.502 1.00 93.00 507 ILE A CA 1
ATOM 4042 C C . ILE A 1 507 ? 8.850 6.784 -2.223 1.00 93.00 507 ILE A C 1
ATOM 4044 O O . ILE A 1 507 ? 8.292 6.608 -1.145 1.00 93.00 507 ILE A O 1
ATOM 4048 N N . PHE A 1 508 ? 10.161 6.933 -2.373 1.00 90.62 508 PHE A N 1
ATOM 4049 C CA . PHE A 1 508 ? 11.099 7.113 -1.274 1.00 90.62 508 PHE A CA 1
ATOM 4050 C C . PHE A 1 508 ? 11.545 8.568 -1.233 1.00 90.62 508 PHE A C 1
ATOM 4052 O O . PHE A 1 508 ? 11.927 9.111 -2.275 1.00 90.62 508 PHE A O 1
ATOM 4059 N N . GLY A 1 509 ? 11.543 9.187 -0.058 1.00 88.56 509 GLY A N 1
ATOM 4060 C CA . GLY A 1 509 ? 12.361 10.358 0.198 1.00 88.56 509 GLY A CA 1
ATOM 4061 C C . GLY A 1 509 ? 13.827 9.966 0.287 1.00 88.56 509 GLY A C 1
ATOM 4062 O O . GLY A 1 509 ? 14.190 8.835 0.608 1.00 88.56 509 GLY A O 1
ATOM 4063 N N . LEU A 1 510 ? 14.695 10.897 -0.077 1.00 85.75 510 LEU A N 1
ATOM 4064 C CA . LEU A 1 510 ? 16.143 10.717 -0.003 1.00 85.75 510 LEU A CA 1
ATOM 4065 C C . LEU A 1 510 ? 16.769 11.678 1.012 1.00 85.75 510 LEU A C 1
ATOM 4067 O O . LEU A 1 510 ? 17.994 11.783 1.078 1.00 85.75 510 LEU A O 1
ATOM 4071 N N . GLY A 1 511 ? 15.952 12.412 1.771 1.00 80.44 511 GLY A N 1
ATOM 4072 C CA . GLY A 1 511 ? 16.396 13.465 2.671 1.00 80.44 511 GLY A CA 1
ATOM 4073 C C . GLY A 1 511 ? 17.266 14.491 1.949 1.00 80.44 511 GLY A C 1
ATOM 4074 O O . GLY A 1 511 ? 17.123 14.748 0.749 1.00 80.44 511 GLY A O 1
ATOM 4075 N N . ASP A 1 512 ? 18.242 15.044 2.663 1.00 68.56 512 ASP A N 1
ATOM 4076 C CA . ASP A 1 512 ? 19.202 16.016 2.124 1.00 68.56 512 ASP A CA 1
ATOM 4077 C C . ASP A 1 512 ? 20.170 15.434 1.073 1.00 68.56 512 ASP A C 1
ATOM 4079 O O . ASP A 1 512 ? 21.131 16.092 0.652 1.00 68.56 512 ASP A O 1
ATOM 4083 N N . VAL A 1 513 ? 19.964 14.189 0.635 1.00 66.25 513 VAL A N 1
ATOM 4084 C CA . VAL A 1 513 ? 20.967 13.475 -0.137 1.00 66.25 513 VAL A CA 1
ATOM 4085 C C . VAL A 1 513 ? 20.745 13.580 -1.634 1.00 66.25 513 VAL A C 1
ATOM 4087 O O . VAL A 1 513 ? 19.955 12.876 -2.249 1.00 66.25 513 VAL A O 1
ATOM 4090 N N . LEU A 1 514 ? 21.575 14.419 -2.248 1.00 64.25 514 LEU A N 1
ATOM 4091 C CA . LEU A 1 514 ? 21.620 14.637 -3.695 1.00 64.25 514 LEU A CA 1
ATOM 4092 C C . LEU A 1 514 ? 22.639 13.739 -4.416 1.00 64.25 514 LEU A C 1
ATOM 4094 O O . LEU A 1 514 ? 22.997 13.999 -5.567 1.00 64.25 514 LEU A O 1
ATOM 4098 N N . ASN A 1 515 ? 23.146 12.708 -3.738 1.00 70.88 515 ASN A N 1
ATOM 4099 C CA . ASN A 1 515 ? 24.135 11.802 -4.306 1.00 70.88 515 ASN A CA 1
ATOM 4100 C C . ASN A 1 515 ? 23.475 10.688 -5.115 1.00 70.88 515 ASN A C 1
ATOM 4102 O O . ASN A 1 515 ? 22.330 10.309 -4.900 1.00 70.88 515 ASN A O 1
ATOM 4106 N N . VAL A 1 516 ? 24.248 10.151 -6.050 1.00 80.44 516 VAL A N 1
ATOM 4107 C CA . VAL A 1 516 ? 23.869 8.979 -6.831 1.00 80.44 516 VAL A CA 1
ATOM 4108 C C . VAL A 1 516 ? 23.643 7.788 -5.896 1.00 80.44 516 VAL A C 1
ATOM 4110 O O . VAL A 1 516 ? 24.516 7.467 -5.089 1.00 80.44 516 VAL A O 1
ATOM 4113 N N . ILE A 1 517 ? 22.490 7.132 -6.029 1.00 82.12 517 ILE A N 1
ATOM 4114 C CA . ILE A 1 517 ? 22.145 5.943 -5.248 1.00 82.12 517 ILE A CA 1
ATOM 4115 C C . ILE A 1 517 ? 22.824 4.732 -5.885 1.00 82.12 517 ILE A C 1
ATOM 4117 O O . ILE A 1 517 ? 22.715 4.486 -7.093 1.00 82.12 517 ILE A O 1
ATOM 4121 N N . ASN A 1 518 ? 23.513 3.966 -5.049 1.00 82.50 518 ASN A N 1
ATOM 4122 C CA . ASN A 1 518 ? 24.055 2.662 -5.396 1.00 82.50 518 ASN A CA 1
ATOM 4123 C C . ASN A 1 518 ? 23.248 1.592 -4.658 1.00 82.50 518 ASN A C 1
ATOM 4125 O O . ASN A 1 518 ? 22.728 1.858 -3.584 1.00 82.50 518 ASN A O 1
ATOM 4129 N N . ASP A 1 519 ? 23.139 0.400 -5.236 1.00 89.44 519 ASP A N 1
ATOM 4130 C CA . ASP A 1 519 ? 22.366 -0.713 -4.675 1.00 89.44 519 ASP A CA 1
ATOM 4131 C C . ASP A 1 519 ? 20.847 -0.472 -4.562 1.00 89.44 519 ASP A C 1
ATOM 4133 O O . ASP A 1 519 ? 20.235 -0.659 -3.514 1.00 89.44 519 ASP A O 1
ATOM 4137 N N . LEU A 1 520 ? 20.218 -0.108 -5.683 1.00 92.81 520 LEU A N 1
ATOM 4138 C CA . LEU A 1 520 ? 18.769 -0.218 -5.844 1.00 92.81 520 LEU A CA 1
ATOM 4139 C C . LEU A 1 520 ? 18.415 -1.678 -6.178 1.00 92.81 520 LEU A C 1
ATOM 4141 O O . LEU A 1 520 ? 18.648 -2.142 -7.298 1.00 92.81 520 LEU A O 1
ATOM 4145 N N . SER A 1 521 ? 17.860 -2.396 -5.207 1.00 94.62 521 SER A N 1
ATOM 4146 C CA . SER A 1 521 ? 17.453 -3.799 -5.299 1.00 94.62 521 SER A CA 1
ATOM 4147 C C . SER A 1 521 ? 15.944 -3.919 -5.525 1.00 94.62 521 SER A C 1
ATOM 4149 O O . SER A 1 521 ? 15.155 -3.342 -4.785 1.00 94.62 521 SER A O 1
ATOM 4151 N N . ILE A 1 522 ? 15.531 -4.675 -6.542 1.00 95.88 522 ILE A N 1
ATOM 4152 C CA . ILE A 1 522 ? 14.121 -4.955 -6.847 1.00 95.88 522 ILE A CA 1
ATOM 4153 C C . ILE A 1 522 ? 13.933 -6.462 -6.838 1.00 95.88 522 ILE A C 1
ATOM 4155 O O . ILE A 1 522 ? 14.725 -7.175 -7.464 1.00 95.88 522 ILE A O 1
ATOM 4159 N N . SER A 1 523 ? 12.849 -6.926 -6.232 1.00 95.62 523 SER A N 1
ATOM 4160 C CA . SER A 1 523 ? 12.361 -8.290 -6.389 1.00 95.62 523 SER A CA 1
ATOM 4161 C C . SER A 1 523 ? 10.912 -8.326 -6.865 1.00 95.62 523 SER A C 1
ATOM 4163 O O . SER A 1 523 ? 10.148 -7.369 -6.727 1.00 95.62 523 SER A O 1
ATOM 4165 N N . ILE A 1 524 ? 10.551 -9.457 -7.457 1.00 95.75 524 ILE A N 1
ATOM 4166 C CA . ILE A 1 524 ? 9.179 -9.799 -7.834 1.00 95.75 524 ILE A CA 1
ATOM 4167 C C . ILE A 1 524 ? 8.827 -11.161 -7.247 1.00 95.75 524 ILE A C 1
ATOM 4169 O O . ILE A 1 524 ? 9.718 -11.932 -6.872 1.00 95.75 524 ILE A O 1
ATOM 4173 N N . ALA A 1 525 ? 7.536 -11.482 -7.232 1.00 94.62 525 ALA A N 1
ATOM 4174 C CA . ALA A 1 525 ? 7.067 -12.793 -6.827 1.00 94.62 525 ALA A CA 1
ATOM 4175 C C . ALA A 1 525 ? 7.760 -13.910 -7.626 1.00 94.62 525 ALA A C 1
ATOM 4177 O O . ALA A 1 525 ? 7.914 -13.869 -8.854 1.00 94.62 525 ALA A O 1
ATOM 4178 N N . ASN A 1 526 ? 8.208 -14.928 -6.901 1.00 92.19 526 ASN A N 1
ATOM 4179 C CA . ASN A 1 526 ? 8.909 -16.077 -7.460 1.00 92.19 526 ASN A CA 1
ATOM 4180 C C . ASN A 1 526 ? 8.040 -17.341 -7.478 1.00 92.19 526 ASN A C 1
ATOM 4182 O O . ASN A 1 526 ? 8.366 -18.274 -8.210 1.00 92.19 526 ASN A O 1
ATOM 4186 N N . GLY A 1 527 ? 6.949 -17.406 -6.706 1.00 90.00 527 GLY A N 1
ATOM 4187 C CA . GLY A 1 527 ? 6.184 -18.641 -6.526 1.00 90.00 527 GLY A CA 1
ATOM 4188 C C . GLY A 1 527 ? 7.105 -19.779 -6.075 1.00 90.00 527 GLY A C 1
ATOM 4189 O O . GLY A 1 527 ? 7.785 -19.658 -5.062 1.00 90.00 527 GLY A O 1
ATOM 4190 N N . LYS A 1 528 ? 7.192 -20.858 -6.865 1.00 89.06 528 LYS A N 1
ATOM 4191 C CA . LYS A 1 528 ? 8.126 -21.984 -6.636 1.00 89.06 528 LYS A CA 1
ATOM 4192 C C . LYS A 1 528 ? 9.452 -21.869 -7.397 1.00 89.06 528 LYS A C 1
ATOM 4194 O O . LYS A 1 528 ? 10.231 -22.817 -7.419 1.00 89.06 528 LYS A O 1
ATOM 4199 N N . ASN A 1 529 ? 9.718 -20.748 -8.054 1.00 91.00 529 ASN A N 1
ATOM 4200 C CA . ASN A 1 529 ? 10.973 -20.520 -8.765 1.00 91.00 529 ASN A CA 1
ATOM 4201 C C . ASN A 1 529 ? 12.073 -20.039 -7.796 1.00 91.00 529 ASN A C 1
ATOM 4203 O O . ASN A 1 529 ? 11.786 -19.671 -6.647 1.00 91.00 529 ASN A O 1
ATOM 4207 N N . PRO A 1 530 ? 13.352 -20.046 -8.227 1.00 91.44 530 PRO A N 1
ATOM 4208 C CA . PRO A 1 530 ? 14.426 -19.386 -7.490 1.00 91.44 530 PRO A CA 1
ATOM 4209 C C . PRO A 1 530 ? 14.114 -17.906 -7.240 1.00 91.44 530 PRO A C 1
ATOM 4211 O O . PRO A 1 530 ? 13.308 -17.308 -7.950 1.00 91.44 530 PRO A O 1
ATOM 4214 N N . SER A 1 531 ? 14.781 -17.308 -6.251 1.00 91.38 531 SER A N 1
ATOM 4215 C CA . SER A 1 531 ? 14.624 -15.882 -5.953 1.00 91.38 531 SER A CA 1
ATOM 4216 C C . SER A 1 531 ? 14.924 -15.027 -7.191 1.00 91.38 531 SER A C 1
ATOM 4218 O O . SER A 1 531 ? 15.926 -15.238 -7.884 1.00 91.38 531 SER A O 1
ATOM 4220 N N . ARG A 1 532 ? 14.031 -14.076 -7.470 1.00 94.12 532 ARG A N 1
ATOM 4221 C CA . ARG A 1 532 ? 14.093 -13.170 -8.617 1.00 94.12 532 ARG A CA 1
ATOM 4222 C C . ARG A 1 532 ? 14.379 -11.766 -8.119 1.00 94.12 532 ARG A C 1
ATOM 4224 O O . ARG A 1 532 ? 13.458 -11.000 -7.848 1.00 94.12 532 ARG A O 1
ATOM 4231 N N . THR A 1 533 ? 15.662 -11.445 -8.025 1.00 94.56 533 THR A N 1
ATOM 4232 C CA . THR A 1 533 ? 16.125 -10.152 -7.523 1.00 94.56 533 THR A CA 1
ATOM 4233 C C . THR A 1 533 ? 17.161 -9.567 -8.460 1.00 94.56 533 THR A C 1
ATOM 4235 O O . THR A 1 533 ? 18.123 -10.233 -8.846 1.00 94.56 533 THR A O 1
ATOM 4238 N N . ARG A 1 534 ? 17.016 -8.285 -8.788 1.00 95.06 534 ARG A N 1
ATOM 4239 C CA . ARG A 1 534 ? 18.015 -7.549 -9.555 1.00 95.06 534 ARG A CA 1
ATOM 4240 C C . ARG A 1 534 ? 18.418 -6.263 -8.862 1.00 95.06 534 ARG A C 1
ATOM 4242 O O . ARG A 1 534 ? 17.585 -5.523 -8.357 1.00 95.06 534 ARG A O 1
ATOM 4249 N N . LYS A 1 535 ? 19.721 -5.995 -8.932 1.00 94.38 535 LYS A N 1
ATOM 4250 C CA . LYS A 1 535 ? 20.356 -4.784 -8.427 1.00 94.38 535 LYS A CA 1
ATOM 4251 C C . LYS A 1 535 ? 20.738 -3.848 -9.569 1.00 94.38 535 LYS A C 1
ATOM 4253 O O . LYS A 1 535 ? 21.245 -4.299 -10.603 1.00 94.38 535 LYS A O 1
ATOM 4258 N N . TRP A 1 536 ? 20.538 -2.554 -9.359 1.00 94.25 536 TRP A N 1
ATOM 4259 C CA . TRP A 1 536 ? 21.040 -1.477 -10.205 1.00 94.25 536 TRP A CA 1
ATOM 4260 C C . TRP A 1 536 ? 21.854 -0.487 -9.380 1.00 94.25 536 TRP A C 1
ATOM 4262 O O . TRP A 1 536 ? 21.571 -0.238 -8.214 1.00 94.25 536 TRP A O 1
ATOM 4272 N N . ASN A 1 537 ? 22.862 0.089 -10.023 1.00 91.62 537 ASN A N 1
ATOM 4273 C CA . ASN A 1 537 ? 23.711 1.125 -9.454 1.00 91.62 537 ASN A CA 1
ATOM 4274 C C . ASN A 1 537 ? 23.584 2.392 -10.292 1.00 91.62 537 ASN A C 1
ATOM 4276 O O . ASN A 1 537 ? 23.038 2.358 -11.397 1.00 91.62 537 ASN A O 1
ATOM 4280 N N . GLU A 1 538 ? 24.155 3.476 -9.786 1.00 87.81 538 GLU A N 1
ATOM 4281 C CA . GLU A 1 538 ? 24.242 4.748 -10.494 1.00 87.81 538 GLU A CA 1
ATOM 4282 C C . GLU A 1 538 ? 22.880 5.417 -10.764 1.00 87.81 538 GLU A C 1
ATOM 4284 O O . GLU A 1 538 ? 22.654 6.036 -11.806 1.00 87.81 538 GLU A O 1
ATOM 4289 N N . ILE A 1 539 ? 21.952 5.299 -9.812 1.00 88.31 539 ILE A N 1
ATOM 4290 C CA . ILE A 1 539 ? 20.610 5.869 -9.926 1.00 88.31 539 ILE A CA 1
ATOM 4291 C C . ILE A 1 539 ? 20.622 7.349 -9.547 1.00 88.31 539 ILE A C 1
ATOM 4293 O O . ILE A 1 539 ? 21.169 7.753 -8.521 1.00 88.31 539 ILE A O 1
ATOM 4297 N N . ILE A 1 540 ? 19.990 8.168 -10.385 1.00 85.12 540 ILE A N 1
ATOM 4298 C CA . ILE A 1 540 ? 19.942 9.622 -10.220 1.00 85.12 540 ILE A CA 1
ATOM 4299 C C . ILE A 1 540 ? 18.730 9.995 -9.343 1.00 85.12 540 ILE A C 1
ATOM 4301 O O . ILE A 1 540 ? 17.609 9.622 -9.705 1.00 85.12 540 ILE A O 1
ATOM 4305 N N . PRO A 1 541 ? 18.911 10.750 -8.243 1.00 85.12 541 PRO A N 1
ATOM 4306 C CA . PRO A 1 541 ? 17.811 11.324 -7.462 1.00 85.12 541 PRO A CA 1
ATOM 4307 C C . PRO A 1 541 ? 16.831 12.163 -8.296 1.00 85.12 541 PRO A C 1
ATOM 4309 O O . PRO A 1 541 ? 17.195 12.743 -9.322 1.00 85.12 541 PRO A O 1
ATOM 4312 N N . GLY A 1 542 ? 15.577 12.246 -7.853 1.00 81.75 542 GLY A N 1
ATOM 4313 C CA . GLY A 1 542 ? 14.508 12.987 -8.531 1.00 81.75 542 GLY A CA 1
ATOM 4314 C C . GLY A 1 542 ? 14.047 12.343 -9.843 1.00 81.75 542 GLY A C 1
ATOM 4315 O O . GLY A 1 542 ? 13.473 13.015 -10.709 1.00 81.75 542 GLY A O 1
ATOM 4316 N N . SER A 1 543 ? 14.338 11.052 -10.032 1.00 84.75 543 SER A N 1
ATOM 4317 C CA . SER A 1 543 ? 13.963 10.300 -11.225 1.00 84.75 543 SER A CA 1
ATOM 4318 C C . SER A 1 543 ? 12.727 9.429 -11.002 1.00 84.75 543 SER A C 1
ATOM 4320 O O . SER A 1 543 ? 12.490 8.870 -9.931 1.00 84.75 543 SER A O 1
ATOM 4322 N N . ASN A 1 544 ? 11.935 9.313 -12.066 1.00 89.06 544 ASN A N 1
ATOM 4323 C CA . ASN A 1 544 ? 10.823 8.384 -12.171 1.00 89.06 544 ASN A CA 1
ATOM 4324 C C . ASN A 1 544 ? 11.336 7.111 -12.853 1.00 89.06 544 ASN A C 1
ATOM 4326 O O . ASN A 1 544 ? 11.601 7.109 -14.059 1.00 89.06 544 ASN A O 1
ATOM 4330 N N . LEU A 1 545 ? 11.486 6.039 -12.089 1.00 92.44 545 LEU A N 1
ATOM 4331 C CA . LEU A 1 545 ? 11.966 4.747 -12.551 1.00 92.44 545 LEU A CA 1
ATOM 4332 C C . LEU A 1 545 ? 10.806 3.826 -12.914 1.00 92.44 545 LEU A C 1
ATOM 4334 O O . LEU A 1 545 ? 9.829 3.708 -12.177 1.00 92.44 545 LEU A O 1
ATOM 4338 N N . VAL A 1 546 ? 10.946 3.138 -14.044 1.00 93.00 546 VAL A N 1
ATOM 4339 C CA . VAL A 1 546 ? 10.055 2.047 -14.442 1.00 93.00 546 VAL A CA 1
ATOM 4340 C C . VAL A 1 546 ? 10.886 0.794 -14.648 1.00 93.00 546 VAL A C 1
ATOM 4342 O O . VAL A 1 546 ? 11.808 0.784 -15.469 1.00 93.00 546 VAL A O 1
ATOM 4345 N N . ILE A 1 547 ? 10.553 -0.244 -13.890 1.00 94.56 547 ILE A N 1
ATOM 4346 C CA . ILE A 1 547 ? 11.223 -1.538 -13.911 1.00 94.56 547 ILE A CA 1
ATOM 4347 C C . ILE A 1 547 ? 10.375 -2.505 -14.723 1.00 94.56 547 ILE A C 1
ATOM 4349 O O . ILE A 1 547 ? 9.214 -2.740 -14.397 1.00 94.56 547 ILE A O 1
ATOM 4353 N N . VAL A 1 548 ? 10.969 -3.069 -15.773 1.00 93.94 548 VAL A N 1
ATOM 4354 C CA . VAL A 1 548 ? 10.336 -4.078 -16.629 1.00 93.94 548 VAL A CA 1
ATOM 4355 C C . VAL A 1 548 ? 11.079 -5.395 -16.423 1.00 93.94 548 VAL A C 1
ATOM 4357 O O . VAL A 1 548 ? 12.168 -5.558 -16.981 1.00 93.94 548 VAL A O 1
ATOM 4360 N N . PRO A 1 549 ? 10.560 -6.338 -15.627 1.00 93.88 549 PRO A N 1
ATOM 4361 C CA . PRO A 1 549 ? 11.201 -7.620 -15.373 1.00 93.88 549 PRO A CA 1
ATOM 4362 C C . PRO A 1 549 ? 10.979 -8.597 -16.540 1.00 93.88 549 PRO A C 1
ATOM 4364 O O . PRO A 1 549 ? 10.445 -9.689 -16.363 1.00 93.88 549 PRO A O 1
ATOM 4367 N N . TYR A 1 550 ? 11.344 -8.173 -17.756 1.00 90.81 550 TYR A N 1
ATOM 4368 C CA . TYR A 1 550 ? 11.166 -8.961 -18.973 1.00 90.81 550 TYR A CA 1
ATOM 4369 C C . TYR A 1 550 ? 11.917 -10.287 -18.877 1.00 90.81 550 TYR A C 1
ATOM 4371 O O . TYR A 1 550 ? 13.107 -10.291 -18.551 1.00 90.81 550 TYR A O 1
ATOM 4379 N N . GLU A 1 551 ? 11.204 -11.378 -19.169 1.00 89.19 551 GLU A N 1
ATOM 4380 C CA . GLU A 1 551 ? 11.611 -12.746 -18.834 1.00 89.19 551 GLU A CA 1
ATOM 4381 C C . GLU A 1 551 ? 11.951 -12.852 -17.334 1.00 89.19 551 GLU A C 1
ATOM 4383 O O . GLU A 1 551 ? 13.124 -12.792 -16.957 1.00 89.19 551 GLU A O 1
ATOM 4388 N N . PRO A 1 552 ? 10.940 -13.007 -16.455 1.00 88.75 552 PRO A N 1
ATOM 4389 C CA . PRO A 1 552 ? 11.101 -12.940 -14.999 1.00 88.75 552 PRO A CA 1
ATOM 4390 C C . PRO A 1 552 ? 12.262 -13.774 -14.435 1.00 88.75 552 PRO A C 1
ATOM 4392 O O . PRO A 1 552 ? 12.978 -13.311 -13.549 1.00 88.75 552 PRO A O 1
ATOM 4395 N N . ASP A 1 553 ? 12.511 -14.962 -14.992 1.00 90.56 553 ASP A N 1
ATOM 4396 C CA . ASP A 1 553 ? 13.600 -15.857 -14.570 1.00 90.56 553 ASP A CA 1
ATOM 4397 C C . ASP A 1 553 ? 14.987 -15.469 -15.117 1.00 90.56 553 ASP A C 1
ATOM 4399 O O . ASP A 1 553 ? 16.017 -15.891 -14.589 1.00 90.56 553 ASP A O 1
ATOM 4403 N N . GLN A 1 554 ? 15.047 -14.646 -16.166 1.00 91.00 554 GLN A N 1
ATOM 4404 C CA . GLN A 1 554 ? 16.282 -14.138 -16.760 1.00 91.00 554 GLN A CA 1
ATOM 4405 C C . GLN A 1 554 ? 16.559 -12.719 -16.266 1.00 91.00 554 GLN A C 1
ATOM 4407 O O . GLN A 1 554 ? 16.459 -11.743 -17.005 1.00 91.00 554 GLN A O 1
ATOM 4412 N N . MET A 1 555 ? 17.007 -12.600 -15.014 1.00 92.25 555 MET A N 1
ATOM 4413 C CA . MET A 1 555 ? 17.250 -11.309 -14.352 1.00 92.25 555 MET A CA 1
ATOM 4414 C C . MET A 1 555 ? 18.072 -10.321 -15.196 1.00 92.25 555 MET A C 1
ATOM 4416 O O . MET A 1 555 ? 17.810 -9.126 -15.161 1.00 92.25 555 MET A O 1
ATOM 4420 N N . LYS A 1 556 ? 19.036 -10.777 -16.012 1.00 90.94 556 LYS A N 1
ATOM 4421 C CA . LYS A 1 556 ? 19.850 -9.908 -16.894 1.00 90.94 556 LYS A CA 1
ATOM 4422 C C . LYS A 1 556 ? 19.041 -9.168 -17.966 1.00 90.94 556 LYS A C 1
ATOM 4424 O O . LYS A 1 556 ? 19.479 -8.109 -18.420 1.00 90.94 556 LYS A O 1
ATOM 4429 N N . ASN A 1 557 ? 17.882 -9.697 -18.340 1.00 91.50 557 ASN A N 1
ATOM 4430 C CA . ASN A 1 557 ? 17.025 -9.147 -19.385 1.00 91.50 557 ASN A CA 1
ATOM 4431 C C . ASN A 1 557 ? 16.104 -8.043 -18.865 1.00 91.50 557 ASN A C 1
ATOM 4433 O O . ASN A 1 557 ? 15.626 -7.235 -19.660 1.00 91.50 557 ASN A O 1
ATOM 4437 N N . TRP A 1 558 ? 15.955 -7.927 -17.540 1.00 93.38 558 TRP A N 1
ATOM 4438 C CA . TRP A 1 558 ? 15.159 -6.869 -16.930 1.00 93.38 558 TRP A CA 1
ATOM 4439 C C . TRP A 1 558 ? 15.651 -5.475 -17.347 1.00 93.38 558 TRP A C 1
ATOM 4441 O O . TRP A 1 558 ? 16.835 -5.230 -17.615 1.00 93.38 558 TRP A O 1
ATOM 4451 N N . GLU A 1 559 ? 14.732 -4.528 -17.400 1.00 91.81 559 GLU A N 1
ATOM 4452 C CA . GLU A 1 559 ? 14.988 -3.187 -17.898 1.00 91.81 559 GLU A CA 1
ATOM 4453 C C . GLU A 1 559 ? 14.722 -2.164 -16.813 1.00 91.81 559 GLU A C 1
ATOM 4455 O O . GLU A 1 559 ? 13.714 -2.226 -16.119 1.00 91.81 559 GLU A O 1
ATOM 4460 N N . LEU A 1 560 ? 15.618 -1.188 -16.727 1.00 92.69 560 LEU A N 1
ATOM 4461 C CA . LEU A 1 560 ? 15.409 0.030 -15.968 1.00 92.69 560 LEU A CA 1
ATOM 4462 C C . LEU A 1 560 ? 15.214 1.165 -16.970 1.00 92.69 560 LEU A C 1
ATOM 4464 O O . LEU A 1 560 ? 16.129 1.487 -17.732 1.00 92.69 560 LEU A O 1
ATOM 4468 N N . ARG A 1 561 ? 14.027 1.769 -16.976 1.00 90.00 561 ARG A N 1
ATOM 4469 C CA . ARG A 1 561 ? 13.730 2.974 -17.755 1.00 90.00 561 ARG A CA 1
ATOM 4470 C C . ARG A 1 561 ? 13.689 4.167 -16.815 1.00 90.00 561 ARG A C 1
ATOM 4472 O O . ARG A 1 561 ? 12.883 4.206 -15.891 1.00 90.00 561 ARG A O 1
ATOM 4479 N N . VAL A 1 562 ? 14.558 5.139 -17.070 1.00 88.31 562 VAL A N 1
ATOM 4480 C CA . VAL A 1 562 ? 14.698 6.343 -16.247 1.00 88.31 562 VAL A CA 1
ATOM 4481 C C . VAL A 1 562 ? 14.003 7.502 -16.948 1.00 88.31 562 VAL A C 1
ATOM 4483 O O . VAL A 1 562 ? 14.369 7.877 -18.062 1.00 88.31 562 VAL A O 1
ATOM 4486 N N . PHE A 1 563 ? 13.010 8.091 -16.291 1.00 82.06 563 PHE A N 1
ATOM 4487 C CA . PHE A 1 563 ? 12.354 9.311 -16.739 1.00 82.06 563 PHE A CA 1
ATOM 4488 C C . PHE A 1 563 ? 12.766 10.459 -15.828 1.00 82.06 563 PHE A C 1
ATOM 4490 O O . PHE A 1 563 ? 12.428 10.491 -14.647 1.00 82.06 563 PHE A O 1
ATOM 4497 N N . ILE A 1 564 ? 13.499 11.414 -16.387 1.00 72.25 564 ILE A N 1
ATOM 4498 C CA . ILE A 1 564 ? 13.968 12.582 -15.648 1.00 72.25 564 ILE A CA 1
ATOM 4499 C C . ILE A 1 564 ? 12.957 13.706 -15.837 1.00 72.25 564 ILE A C 1
ATOM 4501 O O . ILE A 1 564 ? 12.683 14.125 -16.964 1.00 72.25 564 ILE A O 1
ATOM 4505 N N . ASN A 1 565 ? 12.437 14.228 -14.729 1.00 62.34 565 ASN A N 1
ATOM 4506 C CA . ASN A 1 565 ? 11.665 15.461 -14.744 1.00 62.34 565 ASN A CA 1
ATOM 4507 C C . ASN A 1 565 ? 12.628 16.641 -14.910 1.00 62.34 565 ASN A C 1
ATOM 4509 O O . ASN A 1 565 ? 13.148 17.187 -13.940 1.00 62.34 565 ASN A O 1
ATOM 4513 N N . MET A 1 566 ? 12.899 17.039 -16.156 1.00 58.03 566 MET A N 1
ATOM 4514 C CA . MET A 1 566 ? 13.698 18.237 -16.415 1.00 58.03 566 MET A CA 1
ATOM 4515 C C . MET A 1 566 ? 12.941 19.470 -15.916 1.00 58.03 566 MET A C 1
ATOM 4517 O O . MET A 1 566 ? 11.942 19.891 -16.500 1.00 58.03 566 MET A O 1
ATOM 4521 N N . SER A 1 567 ? 13.418 20.066 -14.821 1.00 60.50 567 SER A N 1
ATOM 4522 C CA . SER A 1 567 ? 12.846 21.307 -14.304 1.00 60.50 567 SER A CA 1
ATOM 4523 C C . SER A 1 567 ? 13.035 22.444 -15.311 1.00 60.50 567 SER A C 1
ATOM 4525 O O . SER A 1 567 ? 14.003 22.462 -16.079 1.00 60.50 567 SER A O 1
ATOM 4527 N N . ILE A 1 568 ? 12.157 23.450 -15.270 1.00 65.94 568 ILE A N 1
ATOM 4528 C CA . ILE A 1 568 ? 12.302 24.645 -16.117 1.00 65.94 568 ILE A CA 1
ATOM 4529 C C . ILE A 1 568 ? 13.677 25.308 -15.924 1.00 65.94 568 ILE A C 1
ATOM 4531 O O . ILE A 1 568 ? 14.270 25.804 -16.877 1.00 65.94 568 ILE A O 1
ATOM 4535 N N . TYR A 1 569 ? 14.234 25.237 -14.711 1.00 64.19 569 TYR A N 1
ATOM 4536 C CA . TYR A 1 569 ? 15.560 25.756 -14.385 1.00 64.19 569 TYR A CA 1
ATOM 4537 C C . TYR A 1 569 ? 16.685 24.983 -15.077 1.00 64.19 569 TYR A C 1
ATOM 4539 O O . TYR A 1 569 ? 17.641 25.602 -15.540 1.00 64.19 569 TYR A O 1
ATOM 4547 N N . SER A 1 570 ? 16.564 23.657 -15.206 1.00 68.12 570 SER A N 1
ATOM 4548 C CA . SER A 1 570 ? 17.541 22.843 -15.943 1.00 68.12 570 SER A CA 1
ATOM 4549 C C . SER A 1 570 ? 17.584 23.226 -17.427 1.00 68.12 570 SER A C 1
ATOM 4551 O O . SER A 1 570 ? 18.664 23.383 -17.994 1.00 68.12 570 SER A O 1
ATOM 4553 N N . LEU A 1 571 ? 16.425 23.499 -18.035 1.00 69.00 571 LEU A N 1
ATOM 4554 C CA . LEU A 1 571 ? 16.323 23.964 -19.421 1.00 69.00 571 LEU A CA 1
ATOM 4555 C C . LEU A 1 571 ? 16.855 25.389 -19.597 1.00 69.00 571 LEU A C 1
ATOM 4557 O O . LEU A 1 571 ? 17.543 25.675 -20.580 1.00 69.00 571 LEU A O 1
ATOM 4561 N N . VAL A 1 572 ? 16.579 26.280 -18.641 1.00 79.56 572 VAL A N 1
ATOM 4562 C CA . VAL A 1 572 ? 17.156 27.633 -18.616 1.00 79.56 572 VAL A CA 1
ATOM 4563 C C . VAL A 1 572 ? 18.679 27.560 -18.499 1.00 79.56 572 VAL A C 1
ATOM 4565 O O . VAL A 1 572 ? 19.370 28.260 -19.236 1.00 79.56 572 VAL A O 1
ATOM 4568 N N . SER A 1 573 ? 19.212 26.678 -17.650 1.00 82.75 573 SER A N 1
ATOM 4569 C CA . SER A 1 573 ? 20.654 26.446 -17.506 1.00 82.75 573 SER A CA 1
ATOM 4570 C C . SER A 1 573 ? 21.276 25.892 -18.791 1.00 82.75 573 SER A C 1
ATOM 4572 O O . SER A 1 573 ? 22.278 26.423 -19.266 1.00 82.75 573 SER A O 1
ATOM 4574 N N . LEU A 1 574 ? 20.645 24.896 -19.426 1.00 85.94 574 LEU A N 1
ATOM 4575 C CA . LEU A 1 574 ? 21.097 24.349 -20.708 1.00 85.94 574 LEU A CA 1
ATOM 4576 C C . LEU A 1 574 ? 21.100 25.420 -21.807 1.00 85.94 574 LEU A C 1
ATOM 4578 O O . LEU A 1 574 ? 22.063 25.536 -22.563 1.00 85.94 574 LEU A O 1
ATOM 4582 N N . SER A 1 575 ? 20.051 26.241 -21.862 1.00 87.19 575 SER A N 1
ATOM 4583 C CA . SER A 1 575 ? 19.949 27.358 -22.807 1.00 87.19 575 SER A CA 1
ATOM 4584 C C . SER A 1 575 ? 21.034 28.402 -22.550 1.00 87.19 575 SER A C 1
ATOM 4586 O O . SER A 1 575 ? 21.678 28.871 -23.487 1.00 87.19 575 SER A O 1
ATOM 4588 N N . PHE A 1 576 ? 21.284 28.735 -21.283 1.00 93.94 576 PHE A N 1
ATOM 4589 C CA . PHE A 1 576 ? 22.351 29.645 -20.881 1.00 93.94 576 PHE A CA 1
ATOM 4590 C C . PHE A 1 576 ? 23.735 29.108 -21.271 1.00 93.94 576 PHE A C 1
ATOM 4592 O O . PHE A 1 576 ? 24.522 29.840 -21.869 1.00 93.94 576 PHE A O 1
ATOM 4599 N N . LEU A 1 577 ? 24.013 27.826 -21.010 1.00 94.50 577 LEU A N 1
ATOM 4600 C CA . LEU A 1 577 ? 25.258 27.158 -21.403 1.00 94.50 577 LEU A CA 1
ATOM 4601 C C . LEU A 1 577 ? 25.438 27.132 -22.922 1.00 94.50 577 LEU A C 1
ATOM 4603 O O . LEU A 1 577 ? 26.539 27.380 -23.410 1.00 94.50 577 LEU A O 1
ATOM 4607 N N . LEU A 1 578 ? 24.365 26.889 -23.675 1.00 95.56 578 LEU A N 1
ATOM 4608 C CA . LEU A 1 578 ? 24.394 26.901 -25.134 1.00 95.56 578 LEU A CA 1
ATOM 4609 C C . LEU A 1 578 ? 24.694 28.306 -25.676 1.00 95.56 578 LEU A C 1
ATOM 4611 O O . LEU A 1 578 ? 25.550 28.456 -26.548 1.00 95.56 578 LEU A O 1
ATOM 4615 N N . ILE A 1 579 ? 24.062 29.346 -25.122 1.00 96.38 579 ILE A N 1
ATOM 4616 C CA . ILE A 1 579 ? 24.339 30.746 -25.479 1.00 96.38 579 ILE A CA 1
ATOM 4617 C C . ILE A 1 579 ? 25.787 31.115 -25.138 1.00 96.38 579 ILE A C 1
ATOM 4619 O O . ILE A 1 579 ? 26.491 31.685 -25.973 1.00 96.38 579 ILE A O 1
ATOM 4623 N N . LEU A 1 580 ? 26.261 30.756 -23.943 1.00 96.88 580 LEU A N 1
ATOM 4624 C CA . LEU A 1 580 ? 27.638 31.002 -23.518 1.00 96.88 580 LEU A CA 1
ATOM 4625 C C . LEU A 1 580 ? 28.644 30.282 -24.431 1.00 96.88 580 LEU A C 1
ATOM 4627 O O . LEU A 1 580 ? 29.633 30.882 -24.853 1.00 96.88 580 LEU A O 1
ATOM 4631 N N . GLY A 1 581 ? 28.361 29.029 -24.794 1.00 97.00 581 GLY A N 1
ATOM 4632 C CA . GLY A 1 581 ? 29.158 28.239 -25.729 1.00 97.00 581 GLY A CA 1
ATOM 4633 C C . GLY A 1 581 ? 29.235 28.872 -27.119 1.00 97.00 581 GLY A C 1
ATOM 4634 O O . GLY A 1 581 ? 30.319 28.959 -27.699 1.00 97.00 581 GLY A O 1
ATOM 4635 N N . LEU A 1 582 ? 28.120 29.396 -27.636 1.00 97.25 582 LEU A N 1
ATOM 4636 C CA . LEU A 1 582 ? 28.093 30.127 -28.907 1.00 97.25 582 LEU A CA 1
ATOM 4637 C C . LEU A 1 582 ? 28.921 31.418 -28.849 1.00 97.25 582 LEU A C 1
ATOM 4639 O O . LEU A 1 582 ? 29.680 31.698 -29.778 1.00 97.25 582 LEU A O 1
ATOM 4643 N N . ILE A 1 583 ? 28.825 32.180 -27.754 1.00 97.19 583 ILE A N 1
ATOM 4644 C CA . ILE A 1 583 ? 29.612 33.407 -27.551 1.00 97.19 583 ILE A CA 1
ATOM 4645 C C . ILE A 1 583 ? 31.111 33.087 -27.533 1.00 97.19 583 ILE A C 1
ATOM 4647 O O . ILE A 1 583 ? 31.883 33.734 -28.244 1.00 97.19 583 ILE A O 1
ATOM 4651 N N . LEU A 1 584 ? 31.522 32.066 -26.774 1.00 96.56 584 LEU A N 1
ATOM 4652 C CA . LEU A 1 584 ? 32.916 31.622 -26.707 1.00 96.56 584 LEU A CA 1
ATOM 4653 C C . LEU A 1 584 ? 33.422 31.154 -28.074 1.00 96.56 584 LEU A C 1
ATOM 4655 O O . LEU A 1 584 ? 34.495 31.569 -28.506 1.00 96.56 584 LEU A O 1
ATOM 4659 N N . THR A 1 585 ? 32.630 30.360 -28.795 1.00 96.38 585 THR A N 1
ATOM 4660 C CA . THR A 1 585 ? 32.991 29.869 -30.135 1.00 96.38 585 THR A CA 1
ATOM 4661 C C . THR A 1 585 ? 33.159 31.022 -31.127 1.00 96.38 585 THR A C 1
ATOM 4663 O O . THR A 1 585 ? 34.092 31.023 -31.933 1.00 96.38 585 THR A O 1
ATOM 4666 N N . CYS A 1 586 ? 32.295 32.039 -31.051 1.00 96.56 586 CYS A N 1
ATOM 4667 C CA . CYS A 1 586 ? 32.396 33.242 -31.871 1.00 96.56 586 CYS A CA 1
ATOM 4668 C C . CYS A 1 586 ? 33.664 34.046 -31.540 1.00 96.56 586 CYS A C 1
ATOM 4670 O O . CYS A 1 586 ? 34.417 34.407 -32.445 1.00 96.56 586 CYS A O 1
ATOM 4672 N N . ALA A 1 587 ? 33.956 34.257 -30.253 1.00 95.50 587 ALA A N 1
ATOM 4673 C CA . ALA A 1 587 ? 35.163 34.952 -29.809 1.00 95.50 587 ALA A CA 1
ATOM 4674 C C . ALA A 1 587 ? 36.445 34.229 -30.260 1.00 95.50 587 ALA A C 1
ATOM 4676 O O . ALA A 1 587 ? 37.335 34.863 -30.830 1.00 95.50 587 ALA A O 1
ATOM 4677 N N . ILE A 1 588 ? 36.507 32.904 -30.083 1.00 95.75 588 ILE A N 1
ATOM 4678 C CA . ILE A 1 588 ? 37.621 32.063 -30.550 1.00 95.75 588 ILE A CA 1
ATOM 4679 C C . ILE A 1 588 ? 37.767 32.170 -32.069 1.00 95.75 588 ILE A C 1
ATOM 4681 O O . ILE A 1 588 ? 38.873 32.361 -32.568 1.00 95.75 588 ILE A O 1
ATOM 4685 N N . SER A 1 589 ? 36.658 32.114 -32.810 1.00 94.19 589 SER A N 1
ATOM 4686 C CA . SER A 1 589 ? 36.681 32.236 -34.270 1.00 94.19 589 SER A CA 1
ATOM 4687 C C . SER A 1 589 ? 37.242 33.589 -34.713 1.00 94.19 589 SER A C 1
ATOM 4689 O O . SER A 1 589 ? 38.109 33.629 -35.583 1.00 94.19 589 SER A O 1
ATOM 4691 N N . ILE A 1 590 ? 36.804 34.696 -34.100 1.00 95.50 590 ILE A N 1
ATOM 4692 C CA . ILE A 1 590 ? 37.303 36.047 -34.409 1.00 95.50 590 ILE A CA 1
ATOM 4693 C C . ILE A 1 590 ? 38.807 36.153 -34.134 1.00 95.50 590 ILE A C 1
ATOM 4695 O O . ILE A 1 590 ? 39.542 36.676 -34.974 1.00 95.50 590 ILE A O 1
ATOM 4699 N N . LEU A 1 591 ? 39.270 35.654 -32.983 1.00 93.69 591 LEU A N 1
ATOM 4700 C CA . LEU A 1 591 ? 40.689 35.668 -32.622 1.00 93.69 591 LEU A CA 1
ATOM 4701 C C . LEU A 1 591 ? 41.524 34.838 -33.604 1.00 93.69 591 LEU A C 1
ATOM 4703 O O . LEU A 1 591 ? 42.502 35.350 -34.140 1.00 93.69 591 LEU A O 1
ATOM 4707 N N . HIS A 1 592 ? 41.079 33.627 -33.935 1.00 93.12 592 HIS A N 1
ATOM 4708 C CA . HIS A 1 592 ? 41.753 32.758 -34.900 1.00 93.12 592 HIS A CA 1
ATOM 4709 C C . HIS A 1 592 ? 41.792 33.369 -36.314 1.00 93.12 592 HIS A C 1
ATOM 4711 O O . HIS A 1 592 ? 42.781 33.241 -37.036 1.00 93.12 592 HIS A O 1
ATOM 4717 N N . PHE A 1 593 ? 40.738 34.079 -36.736 1.00 91.06 593 PHE A N 1
ATOM 4718 C CA . PHE A 1 593 ? 40.761 34.814 -38.004 1.00 91.06 593 PHE A CA 1
ATOM 4719 C C . PHE A 1 593 ? 41.758 35.977 -37.988 1.00 91.06 593 PHE A C 1
ATOM 4721 O O . PHE A 1 593 ? 42.416 36.198 -39.004 1.00 91.06 593 PHE A O 1
ATOM 4728 N N . ARG A 1 594 ? 41.884 36.708 -36.872 1.00 92.00 594 ARG A N 1
ATOM 4729 C CA . ARG A 1 594 ? 42.876 37.788 -36.735 1.00 92.00 594 ARG A CA 1
ATOM 4730 C C . ARG A 1 594 ? 44.304 37.254 -36.757 1.00 92.00 594 ARG A C 1
ATOM 4732 O O . ARG A 1 594 ? 45.104 37.763 -37.534 1.00 92.00 594 ARG A O 1
ATOM 4739 N N . GLU A 1 595 ? 44.578 36.203 -35.992 1.00 90.50 595 GLU A N 1
ATOM 4740 C CA . GLU A 1 595 ? 45.876 35.519 -35.965 1.00 90.50 595 GLU A CA 1
ATOM 4741 C C . GLU A 1 595 ? 46.282 35.063 -37.373 1.00 90.50 595 GLU A C 1
ATOM 4743 O O . GLU A 1 595 ? 47.344 35.415 -37.875 1.00 90.50 595 GLU A O 1
ATOM 4748 N N . LYS A 1 596 ? 45.364 34.418 -38.104 1.00 88.62 596 LYS A N 1
ATOM 4749 C CA . LYS A 1 596 ? 45.620 33.970 -39.480 1.00 88.62 596 LYS A CA 1
ATOM 4750 C C . LYS A 1 596 ? 45.895 35.114 -40.466 1.00 88.62 596 LYS A C 1
ATOM 4752 O O . LYS A 1 596 ? 46.487 34.881 -41.523 1.00 88.62 596 LYS A O 1
ATOM 4757 N N . VAL A 1 597 ? 45.416 36.330 -40.193 1.00 88.38 597 VAL A N 1
ATOM 4758 C CA . VAL A 1 597 ? 45.741 37.517 -41.001 1.00 88.38 597 VAL A CA 1
ATOM 4759 C C . VAL A 1 597 ? 47.124 38.052 -40.639 1.00 88.38 597 VAL A C 1
ATOM 4761 O O . VAL A 1 597 ? 47.890 38.345 -41.555 1.00 88.38 597 VAL A O 1
ATOM 4764 N N . GLU A 1 598 ? 47.459 38.141 -39.352 1.00 85.56 598 GLU A N 1
ATOM 4765 C CA . GLU A 1 598 ? 48.788 38.562 -38.884 1.00 85.56 598 GLU A CA 1
ATOM 4766 C C . GLU A 1 598 ? 49.880 37.607 -39.396 1.00 85.56 598 GLU A C 1
ATOM 4768 O O . GLU A 1 598 ? 50.817 38.059 -40.052 1.00 85.56 598 GLU A O 1
ATOM 4773 N N . ASP A 1 599 ? 49.668 36.292 -39.308 1.00 81.25 599 ASP A N 1
ATOM 4774 C CA . ASP A 1 599 ? 50.572 35.279 -39.871 1.00 81.25 599 ASP A CA 1
ATOM 4775 C C . ASP A 1 599 ? 50.797 35.444 -41.380 1.00 81.25 599 ASP A C 1
ATOM 4777 O O . ASP A 1 599 ? 51.879 35.167 -41.905 1.00 81.25 599 ASP A O 1
ATOM 4781 N N . ARG A 1 600 ? 49.774 35.870 -42.135 1.00 80.44 600 ARG A N 1
ATOM 4782 C CA . ARG A 1 600 ? 49.922 36.126 -43.578 1.00 80.44 600 ARG A CA 1
ATOM 4783 C C . ARG A 1 600 ? 50.788 37.351 -43.845 1.00 80.44 600 ARG A C 1
ATOM 4785 O O . ARG A 1 600 ? 51.539 37.335 -44.820 1.00 80.44 600 ARG A O 1
ATOM 4792 N N . ILE A 1 601 ? 50.664 38.391 -43.021 1.00 79.50 601 ILE A N 1
ATOM 4793 C CA . ILE A 1 601 ? 51.469 39.612 -43.125 1.00 79.50 601 ILE A CA 1
ATOM 4794 C C . ILE A 1 601 ? 52.925 39.292 -42.779 1.00 79.50 601 ILE A C 1
ATOM 4796 O O . ILE A 1 601 ? 53.812 39.618 -43.569 1.00 79.50 601 ILE A O 1
ATOM 4800 N N . ASP A 1 602 ? 53.170 38.579 -41.682 1.00 78.50 602 ASP A N 1
ATOM 4801 C CA . ASP A 1 602 ? 54.517 38.190 -41.262 1.00 78.50 602 ASP A CA 1
ATOM 4802 C C . ASP A 1 602 ? 55.179 37.278 -42.295 1.00 78.50 602 ASP A C 1
ATOM 4804 O O . ASP A 1 602 ? 56.308 37.532 -42.711 1.00 78.50 602 ASP A O 1
ATOM 4808 N N . ASN A 1 603 ? 54.462 36.284 -42.826 1.00 75.69 603 ASN A N 1
ATOM 4809 C CA . ASN A 1 603 ? 54.985 35.438 -43.901 1.00 75.69 603 ASN A CA 1
ATOM 4810 C C . ASN A 1 603 ? 55.333 36.234 -45.170 1.00 75.69 603 ASN A C 1
ATOM 4812 O O . ASN A 1 603 ? 56.310 35.910 -45.847 1.00 75.69 603 ASN A O 1
ATOM 4816 N N . GLN A 1 604 ? 54.570 37.279 -45.512 1.00 73.56 604 GLN A N 1
ATOM 4817 C CA . GLN A 1 604 ? 54.915 38.172 -46.625 1.00 73.56 604 GLN A CA 1
ATOM 4818 C C . GLN A 1 604 ? 56.160 39.011 -46.320 1.00 73.56 604 GLN A C 1
ATOM 4820 O O . GLN A 1 604 ? 57.011 39.155 -47.197 1.00 73.56 604 GLN A O 1
ATOM 4825 N N . GLN A 1 605 ? 56.304 39.525 -45.096 1.00 74.19 605 GLN A N 1
ATOM 4826 C CA . GLN A 1 605 ? 57.496 40.267 -44.675 1.00 74.19 605 GLN A CA 1
ATOM 4827 C C . GLN A 1 605 ? 58.744 39.380 -44.665 1.00 74.19 605 GLN A C 1
ATOM 4829 O O . GLN A 1 605 ? 59.757 39.763 -45.245 1.00 74.19 605 GLN A O 1
ATOM 4834 N N . TYR A 1 606 ? 58.658 38.168 -44.110 1.00 71.44 606 TYR A N 1
ATOM 4835 C CA . TYR A 1 606 ? 59.726 37.171 -44.182 1.00 71.44 606 TYR A CA 1
ATOM 4836 C C . TYR A 1 606 ? 60.092 36.857 -45.633 1.00 71.44 606 TYR A C 1
ATOM 4838 O O . TYR A 1 606 ? 61.267 36.881 -45.987 1.00 71.44 606 TYR A O 1
ATOM 4846 N N . ARG A 1 607 ? 59.110 36.627 -46.512 1.00 69.31 607 ARG A N 1
ATOM 4847 C CA . ARG A 1 607 ? 59.385 36.336 -47.928 1.00 69.31 607 ARG A CA 1
ATOM 4848 C C . ARG A 1 607 ? 60.054 37.506 -48.655 1.00 69.31 607 ARG A C 1
ATOM 4850 O O . ARG A 1 607 ? 60.884 37.269 -49.524 1.00 69.31 607 ARG A O 1
ATOM 4857 N N . ASN A 1 608 ? 59.717 38.742 -48.291 1.00 67.50 608 ASN A N 1
ATOM 4858 C CA . ASN A 1 608 ? 60.337 39.949 -48.837 1.00 67.50 608 ASN A CA 1
ATOM 4859 C C . ASN A 1 608 ? 61.726 40.238 -48.245 1.00 67.50 608 ASN A C 1
ATOM 4861 O O . ASN A 1 608 ? 62.491 40.949 -48.875 1.00 67.50 608 ASN A O 1
ATOM 4865 N N . ALA A 1 609 ? 62.054 39.718 -47.059 1.00 69.38 609 ALA A N 1
ATOM 4866 C CA . ALA A 1 609 ? 63.381 39.846 -46.452 1.00 69.38 609 ALA A CA 1
ATOM 4867 C C . ALA A 1 609 ? 64.411 38.841 -47.012 1.00 69.38 609 ALA A C 1
ATOM 4869 O O . ALA A 1 609 ? 65.611 39.021 -46.816 1.00 69.38 609 ALA A O 1
ATOM 4870 N N . TRP A 1 610 ? 63.946 37.780 -47.682 1.00 56.00 610 TRP A N 1
ATOM 4871 C CA . TRP A 1 610 ? 64.777 36.749 -48.325 1.00 56.00 610 TRP A CA 1
ATOM 4872 C C . TRP A 1 610 ? 64.938 36.927 -49.848 1.00 56.00 610 TRP A C 1
ATOM 4874 O O . TRP A 1 610 ? 65.716 36.191 -50.459 1.00 56.00 610 TRP A O 1
ATOM 4884 N N . LEU A 1 611 ? 64.207 37.870 -50.450 1.00 49.59 611 LEU A N 1
ATOM 4885 C CA . LEU A 1 611 ? 64.403 38.370 -51.818 1.00 49.59 611 LEU A CA 1
ATOM 4886 C C . LEU A 1 611 ? 65.276 39.625 -51.773 1.00 49.59 611 LEU A C 1
ATOM 4888 O O . LEU A 1 611 ? 66.118 39.770 -52.688 1.00 49.59 611 LEU A O 1
#

Sequence (611 aa):
MIENISAIPLAYGDFDSDKFTDIFMLGNNGTSIYLLKGHSCVDGKTVLTFFGSRRCLSIVHDFHCHLSNNVYNLIASDFTGHMHQDLLITVKSTKFKSRYDIILVNGNTTAEEFNCNERKKILINNAKSEPFILDYNGDMISDFIVETDDCSLQLVLGGVTDTTIDTIDHYNNLTIDSNHEPKNRYVCLSNLTKIKHLAHPHASGFLNLNSYLIDMTSDLFINGQNEFEYIYNIPQEGFQPNQNGENLYSFPTIASIRGQSSFVDLNYDGKLEHLIPVCLDSDAKSFAQCKQPNLMVFDMDTGDWFSILNTTEPLGTEFNRTLTFIDSRFCDYIEIPVTLHIGDIDYDGYPDFATILFDQQTEQTVAAIFLNKMIDGEKNTWNRIFQLDWIGEYTENVRMVSLFDIFNNGRLNLLITTENAHTNQLTLQSYDYYGEKSLYFSFLRVNVISGLCSDKTEDHKCPNHLAYGGTPPGAMVCFAGPYTDDHCCSVQMSQTAHFALQPPYIIFGLGDVLNVINDLSISIANGKNPSRTRKWNEIIPGSNLVIVPYEPDQMKNWELRVFINMSIYSLVSLSFLLILGLILTCAISILHFREKVEDRIDNQQYRNAWL

Secondary structure (DSSP, 8-state):
----BSEEEEEEE-SS-SSS-EEEEEETTSSEEEEEEEEEE--TT-TTGGG-PEEEEEE-TT-BEE-SS-EEEEEEE-SSSSSS-EEEEEEE-SSSS-SEEEEEE---S-STT-BHHHHEEEEEEEESS--EEE-SSSSSSPEEEE-BSS-SSEEE-SS--GGGGS-----------TT-----SEEE-TTT-S-SSB-SS---EEE--SBTTT----EEEEEBSSEEEEE-EETTTEEPP-SS-TTEEEPPTT-SEE---EEE-SSSSSB-EEEEEEE--TT-SSGGG-SSEEEEEEETTTTEEEE-B--SS-TTGGGT--EEE--EEETTTEEE----EEE-SS-SSS-EEEEEEEETTTTEEEEEEEEEEE-SSS--TTSEEEEEEEE-TT--SEEEEEEE-TTSSS--EEEEEEE-TTT--EEEEEE---S-TTSTT-EEEEEE---S--TT-STTPPSSS--TT---TT-EEEEE-SSSS-EEEEESS---SS-B-S-SSEEEE-TT--SPB--EEEE---TTSPP-EEEE--BPTTEEEEEE-SSTT-GGG-EEEEEE---HHHHHHHHHHHHHHHHHHHHHHHHHHHHHHHHHHHHHHHHHH--

Foldseek 3Di:
DADWDLWAFFAWFQALLPLFIKTWTQHLLQFWIWIFHKDWDFDPPDPPSPPDTFIFTDTQPQQAGGHPFGWQHWYWFAQQLQLGTKIWTWGQAPDPQAGTWTKIFDGDNDSHNHHRVVRIDTPGRFFNFFKAWAQQAQQLHIWIWTCGPVAQTKIFHGNDDPCLVPPPDDDDDDDDDPDDDSDDRIDHPRQQEPARHAAVHAFKWWADQDAVVVPRATWTWTHHNFKIFTFDQDALPFTHRPPPCLRIAGDDPQFCDKFYWDWFPQQLQRHTWIKIWTANDNPDPFQLPGQQIFMWTADPVVSDIDTQADRPDAACVVVVFHKTFHWFDASPPHIHTWDWAWACQVLQQGIWTKTWIQTNVVRWIWIWTWDWDADDDPADPRSIHTDTDDIHPPATQWRDWYWDDSGLQLHTWIWTWHADPPPRRIITDIGHDDDPPLQSQFKEKEAEFEQQADPPDPVRHRDPHRSSRNQHFHKKKWFAQPVGNGIGMDTAQTGRTSGSRGYNIGMGRNRNDQDWTFWTKIFGHQNSHGTQIDTDGRHGGSWHWYWRCHPSNPNVPIDIDTDHPCDPVNVVVVVVVVVVVVVVVVVVVVVVVVVVVVVVVVVVVVVVVVD

Organism: Dermatophagoides farinae (NCBI:txid6954)

Radius of gyration: 27.52 Å; Cα contacts (8 Å, |Δi|>4): 1564; chains: 1; bounding box: 94×75×80 Å

pLDDT: mean 85.87, std 14.37, range [24.66, 97.81]

InterPro domains:
  IPR024881 T-cell immunomodulatory protein [PTHR13412] (6-608)
  IPR028994 Integrin alpha, N-terminal [SSF69318] (9-421)
  IPR057089 T-cell immunomodulatory protein TIP, C2 domain [PF23122] (468-563)